Protein AF-A0A0V0Q7T6-F1 (afdb_monomer_lite)

Radius of gyration: 32.18 Å; chains: 1; bounding box: 86×48×104 Å

Secondary structure (DSSP, 8-state):
-HHHHHS--SS-GGGTTGGG-PPP-TTSEEEEEEEEE--SS--HHHHHHHHHHHHHHHHHSTTTEEEEEEEEEEPPHHHHTTS--TTS----HHHHHHHHHHHHTT-SSEEE-GGGTS-SS---HHHHHHHHHHHHHHHHHHHHHHH--S-TTHHHHTTT--EEEEEEEEGGGGGG--SS-SS-EEEEE-SPPP--TTS--HHHHHHHHHHTS-HHHHHHHHHHEEEEE-TT--S---HHHHHHHHHTT-HHHHTTTS-HHHHHHHHHHHHHHHHHHHHHHHHHHHHHTTT--HHHHHHHHHHHHTTT--SEE--HHHHB-THHHHS-GGGEEEE-SS-EEEEEEBS-TTTTGGGT-TT-EEEEEEEE-TT-S-SHHHHHHHHHHHHHHHHHTT--TTBPPEEEEEEEEETTTTEEEEEEEEE--S-SSHHHHHHHHHHHHHHHHHHT-S----SSSSTTSTTS-S--HHHHHHHHHHHHHHHHHHHTTEE---SS--SSB---SS-EEGGGTTS-----S---HHHHH-TT---HHHHHHHHHHHHHHHHH------HHHHHHHHHTT------SS-TTTHHHHHHHT-SSGGGSPPHHHHHHHHHHHHH--

Organism: Pseudocohnilembus persalinus (NCBI:txid266149)

Foldseek 3Di:
DVVVLPPPPDDDCVVQCVLLPDDFDLQEQEEEEEEEDQCLPPWVVSVVLVVQVVVCCVVPVVNHYDYSAYEYEHAECVVVVVPDDPPADDDDLVRNVVSVCQQCVPPRGYGYDCPRHQDPDRCDPVNVQVSVQSVVLVSVLVVVVVVDPDDPPVVVCSVVRNYYYEYGEELVCLVVDDQQPQAAYEYEDQADPDPDPPDDPSVVVLVVVLVPDDPVSSVSSVVRYHYTYDPPRPDDDDSVVLSVCLVVVVLVVCVVIGPPVSSVSSVVVVVVVCVVVCVVVVLVVVVVVVVDDPQRNLVVLQCVLCVVVLADADDDVQFWDCCQVVPDPVQFPDDDPFWTKGFTFTDDQVVCVVVVCHRATWIKIKGWDAPDPDPQSSVLVSQQSNVLSLCQVVPAPQAWHWRHWYKDQDPVVRIIMIMTITHDDPDQALLSVLVVVVVVVVVVVVVPPDDDDPPVVVVVCQQAFPDDLVVLVLLLSLLVSLVSCVVVQKDQQDAGDHSHRDGSSQMDHVVPQPDDHDQHLQFALVCLVDVSDDGQLRVLSSSLVVLVCNQPVDDDDDSVRSNVCNNVPHDDDDDTSRPLCVVLSVQSNPNDSVSRDHSVVSSVSSVVVSVPD

pLDDT: mean 75.27, std 15.42, range [27.09, 97.06]

Sequence (613 aa):
MKEYIQNDFSTNNENKFQKLKKELQLNKNNIVLILYGSFYPPHLNHVQTLDVAKKYIEKFRFQDFNVLGGIFIPTNQAVLKKKFLQDEIILDNIQRKKCIDLILENNKWISPFYDLIDSKNNIGIGQGSQLLEAQLKQFYQKQLQNEQQNSQQELQDLKNYNIDIISVMGTDKIQFIKKATKKPVVIVQNRKNQDSESQIKPEKFIQDFINQKDQQNQEILKKNIIFVKDESVQNEMSSTKVRNLIQDQNYQELNQYLPQNLVQYLQDTLKHQKEQNTIMQNQTNILIQKQLTQQQQIDLMIDKINNEKQFIIFDLEKDFNIEQIQNQQNNKIGAGVSAQVYALNLQNQDKFKSLNLYDQKVAVKIFNLGKSKQKRPIEYFIRELQILKILKNENHPNIIQVFGCGTYFDNNSNDLYTFIVFELAQYTNSLQFVRQMENQIWKKSQNNQNQQKNQELQNINDQKGCVPNYFFQQLALLADALSLFKQNKIVHRDNSFSLKLIDFGLSAFEENVNILRGCTKHYSPESIKQKDIYDEKSDVYMFGNVIYELVHQEEDLSVEQARKQILIGNRPQWYSDCVALKPLCQRCWDPNPQNRPTFAEIKYILTQLCQQD

InterPro domains:
  IPR000719 Protein kinase domain [PS50011] (327-607)
  IPR000719 Protein kinase domain [SM00220] (327-605)
  IPR001245 Serine-threonine/tyrosine-protein kinase, catalytic domain [PF07714] (329-603)
  IPR011009 Protein kinase-like domain superfamily [SSF56112] (330-609)
  IPR014729 Rossmann-like alpha/beta/alpha sandwich fold [G3DSA:3.40.50.620] (26-269)
  IPR017441 Protein kinase, ATP binding site [PS00107] (333-365)
  IPR050167 Serine/threonine-protein kinase [PTHR23257] (211-606)

Structure (mmCIF, N/CA/C/O backbone):
data_AF-A0A0V0Q7T6-F1
#
_entry.id   AF-A0A0V0Q7T6-F1
#
loop_
_atom_site.group_PDB
_atom_site.id
_atom_site.type_symbol
_atom_site.label_atom_id
_atom_site.label_alt_id
_atom_site.label_comp_id
_atom_site.label_asym_id
_atom_site.label_entity_id
_atom_site.label_seq_id
_atom_site.pdbx_PDB_ins_code
_atom_site.Cartn_x
_atom_site.Cartn_y
_atom_site.Cartn_z
_atom_site.occupancy
_atom_site.B_iso_or_equiv
_atom_site.auth_seq_id
_atom_site.auth_comp_id
_atom_site.auth_asym_id
_atom_site.auth_atom_id
_atom_site.pdbx_PDB_model_num
ATOM 1 N N . MET A 1 1 ? -12.994 19.691 6.146 1.00 31.34 1 MET A N 1
ATOM 2 C CA . MET A 1 1 ? -14.196 19.137 6.820 1.00 31.34 1 MET A CA 1
ATOM 3 C C . MET A 1 1 ? -15.446 19.338 5.964 1.00 31.34 1 MET A C 1
ATOM 5 O O . MET A 1 1 ? -16.048 18.338 5.612 1.00 31.34 1 MET A O 1
ATOM 9 N N . LYS A 1 2 ? -15.775 20.568 5.525 1.00 27.09 2 LYS A N 1
ATOM 10 C CA . LYS A 1 2 ? -16.852 20.812 4.537 1.00 27.09 2 LYS A CA 1
ATOM 11 C C . LYS A 1 2 ? -16.649 20.063 3.203 1.00 27.09 2 LYS A C 1
ATOM 13 O O . LYS A 1 2 ? -17.572 19.406 2.750 1.00 27.09 2 LYS A O 1
ATOM 18 N N . GLU A 1 3 ? -15.424 20.028 2.672 1.00 30.20 3 GLU A N 1
ATOM 19 C CA . GLU A 1 3 ? -15.088 19.246 1.460 1.00 30.20 3 GLU A CA 1
ATOM 20 C C . GLU A 1 3 ? -15.141 17.718 1.652 1.00 30.20 3 GLU A C 1
ATOM 22 O O . GLU A 1 3 ? -15.346 16.984 0.692 1.00 30.20 3 GLU A O 1
ATOM 27 N N . TYR A 1 4 ? -14.984 17.225 2.887 1.00 33.53 4 TYR A N 1
ATOM 28 C CA . TYR A 1 4 ? -15.085 15.789 3.201 1.00 33.53 4 TYR A CA 1
ATOM 29 C C . TYR A 1 4 ? -16.552 15.342 3.290 1.00 33.53 4 TYR A C 1
ATOM 31 O O . TYR A 1 4 ? -16.876 14.201 3.001 1.00 33.53 4 TYR A O 1
ATOM 39 N N . ILE A 1 5 ? -17.444 16.263 3.670 1.00 38.41 5 ILE A N 1
ATOM 40 C CA . ILE A 1 5 ? -18.893 16.039 3.753 1.00 38.41 5 ILE A CA 1
ATOM 41 C C . ILE A 1 5 ? -19.542 16.079 2.356 1.00 38.41 5 ILE A C 1
ATOM 43 O O . ILE A 1 5 ? -20.584 15.464 2.156 1.00 38.41 5 ILE A O 1
ATOM 47 N N . GLN A 1 6 ? -18.936 16.772 1.384 1.00 35.16 6 GLN A N 1
ATOM 48 C CA . GLN A 1 6 ? -19.509 16.939 0.041 1.00 35.16 6 GLN A CA 1
ATOM 49 C C . GLN A 1 6 ? -19.086 15.871 -0.983 1.00 35.16 6 GLN A C 1
ATOM 51 O O . GLN A 1 6 ? -19.840 15.631 -1.919 1.00 35.16 6 GLN A O 1
ATOM 56 N N . ASN A 1 7 ? -17.938 15.204 -0.815 1.00 32.62 7 ASN A N 1
ATOM 57 C CA . ASN A 1 7 ? -17.341 14.395 -1.892 1.00 32.62 7 ASN A CA 1
ATOM 58 C C . ASN A 1 7 ? -17.581 12.871 -1.830 1.00 32.62 7 ASN A C 1
ATOM 60 O O . ASN A 1 7 ? -17.151 12.183 -2.750 1.00 32.62 7 ASN A O 1
ATOM 64 N N . ASP A 1 8 ? -18.272 12.338 -0.815 1.00 34.06 8 ASP A N 1
ATOM 65 C CA . ASP A 1 8 ? -18.382 10.876 -0.592 1.00 34.06 8 ASP A CA 1
ATOM 66 C C . ASP A 1 8 ? -19.797 10.288 -0.778 1.00 34.06 8 ASP A C 1
ATOM 68 O O . ASP A 1 8 ? -20.103 9.189 -0.318 1.00 34.06 8 ASP A O 1
ATOM 72 N N . PHE A 1 9 ? -20.690 10.993 -1.478 1.00 40.03 9 PHE A N 1
ATOM 73 C CA . PHE A 1 9 ? -22.036 10.494 -1.800 1.00 40.03 9 PHE A CA 1
ATOM 74 C C . PHE A 1 9 ? -22.150 9.977 -3.238 1.00 40.03 9 PHE A C 1
ATO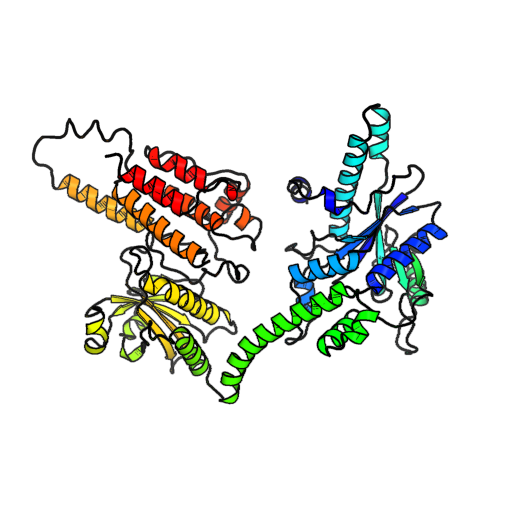M 76 O O . PHE A 1 9 ? -23.041 10.381 -3.980 1.00 40.03 9 PHE A O 1
ATOM 83 N N . SER A 1 10 ? -21.286 9.032 -3.616 1.00 34.16 10 SER A N 1
ATOM 84 C CA . SER A 1 10 ? -21.563 8.152 -4.757 1.00 34.16 10 SER A CA 1
ATOM 85 C C . SER A 1 10 ? -21.718 6.697 -4.284 1.00 34.16 10 SER A C 1
ATOM 87 O O . SER A 1 10 ? -20.804 6.052 -3.781 1.00 34.16 10 SER A O 1
ATOM 89 N N . THR A 1 11 ? -22.966 6.230 -4.376 1.00 31.77 11 THR A N 1
ATOM 90 C CA . THR A 1 11 ? -23.418 4.834 -4.541 1.00 31.77 11 THR A CA 1
ATOM 91 C C . THR A 1 11 ? -23.271 3.772 -3.432 1.00 31.77 11 THR A C 1
ATOM 93 O O . THR A 1 11 ? -23.806 2.694 -3.643 1.00 31.77 11 THR A O 1
ATOM 96 N N . ASN A 1 12 ? -22.697 4.018 -2.240 1.00 40.91 12 ASN A N 1
ATOM 97 C CA . ASN A 1 12 ? -22.610 2.959 -1.191 1.00 40.91 12 ASN A CA 1
ATOM 98 C C . ASN A 1 12 ? -23.113 3.306 0.236 1.00 40.91 12 ASN A C 1
ATOM 100 O O . ASN A 1 12 ? -23.097 2.447 1.119 1.00 40.91 12 ASN A O 1
ATOM 104 N N . ASN A 1 13 ? -23.592 4.529 0.499 1.00 49.09 13 ASN A N 1
ATOM 105 C CA . ASN A 1 13 ? -23.909 4.973 1.872 1.00 49.09 13 ASN A CA 1
ATOM 106 C C . ASN A 1 13 ? -25.268 4.516 2.430 1.00 49.09 13 ASN A C 1
ATOM 108 O O . ASN A 1 13 ? -25.453 4.569 3.646 1.00 49.09 13 ASN A O 1
ATOM 112 N N . GLU A 1 14 ? -26.208 4.040 1.608 1.00 50.66 14 GLU A N 1
ATOM 113 C CA . GLU A 1 14 ? -27.511 3.579 2.117 1.00 50.66 14 GLU A CA 1
ATOM 114 C C . GLU A 1 14 ? -27.381 2.380 3.059 1.00 50.66 14 GLU A C 1
ATOM 116 O O . GLU A 1 14 ? -28.154 2.289 4.007 1.00 50.66 14 GLU A O 1
ATOM 121 N N . ASN A 1 15 ? -26.368 1.522 2.874 1.00 58.78 15 ASN A N 1
ATOM 122 C CA . ASN A 1 15 ? -26.090 0.369 3.739 1.00 58.78 15 ASN A CA 1
ATOM 123 C C . ASN A 1 15 ? -25.542 0.760 5.128 1.00 58.78 15 ASN A C 1
ATOM 125 O O . ASN A 1 15 ? -25.756 0.045 6.107 1.00 58.78 15 ASN A O 1
ATOM 129 N N . LYS A 1 16 ? -24.874 1.914 5.245 1.00 69.88 16 LYS A N 1
ATOM 130 C CA . LYS A 1 16 ? -24.081 2.306 6.425 1.00 69.88 16 LYS A CA 1
ATOM 131 C C . LYS A 1 16 ? -24.912 2.563 7.684 1.00 69.88 16 LYS A C 1
ATOM 133 O O . LYS A 1 16 ? -24.446 2.311 8.793 1.00 69.88 16 LYS A O 1
ATOM 138 N N . PHE A 1 17 ? -26.140 3.050 7.515 1.00 81.12 17 PHE A N 1
ATOM 139 C CA . PHE A 1 17 ? -27.049 3.378 8.615 1.00 81.12 17 PHE A CA 1
ATOM 140 C C . PHE A 1 17 ? -28.344 2.552 8.593 1.00 81.12 17 PHE A C 1
ATOM 142 O O . PHE A 1 17 ? -29.302 2.891 9.280 1.00 81.12 17 PHE A O 1
ATOM 149 N N . GLN A 1 18 ? -28.402 1.430 7.862 1.00 70.44 18 GLN A N 1
ATOM 150 C CA . GLN A 1 18 ? -29.645 0.643 7.751 1.00 70.44 18 GLN A CA 1
ATOM 151 C C . GLN A 1 18 ? -30.165 0.095 9.076 1.00 70.44 18 GLN A C 1
ATOM 153 O O . GLN A 1 18 ? -31.366 -0.129 9.205 1.00 70.44 18 GLN A O 1
ATOM 158 N N . LYS A 1 19 ? -29.288 -0.121 10.060 1.00 82.31 19 LYS A N 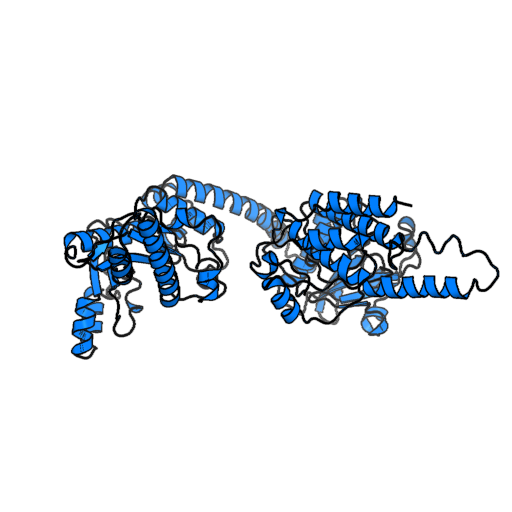1
ATOM 159 C CA . LYS A 1 19 ? -29.690 -0.589 11.394 1.00 82.31 19 LYS A CA 1
ATOM 160 C C . LYS A 1 19 ? -30.205 0.543 12.297 1.00 82.31 19 LYS A C 1
ATOM 162 O O . LYS A 1 19 ? -30.626 0.276 13.415 1.00 82.31 19 LYS A O 1
ATOM 167 N N . LEU A 1 20 ? -30.181 1.792 11.820 1.00 81.25 20 LEU A N 1
ATOM 168 C CA . LEU A 1 20 ? -30.659 2.998 12.509 1.00 81.25 20 LEU A CA 1
ATOM 169 C C . LEU A 1 20 ? -32.041 3.442 11.988 1.00 81.25 20 LEU A C 1
ATOM 171 O O . LEU A 1 20 ? -32.343 4.618 12.012 1.00 81.25 20 LEU A O 1
ATOM 175 N N . LYS A 1 21 ? -32.904 2.547 11.499 1.00 68.12 21 LYS A N 1
ATOM 176 C CA . LYS A 1 21 ? -34.209 2.908 10.894 1.00 68.12 21 LYS A CA 1
ATOM 177 C C . LYS A 1 21 ? -35.337 3.173 11.908 1.00 68.12 21 LYS A C 1
ATOM 179 O O . LYS A 1 21 ? -36.487 2.831 11.656 1.00 68.12 21 LYS A O 1
ATOM 184 N N . LYS A 1 22 ? -35.026 3.700 13.091 1.00 78.50 22 LYS A N 1
ATOM 185 C CA . LYS A 1 22 ? -36.052 3.982 14.106 1.00 78.50 22 LYS A CA 1
ATOM 186 C C . LYS A 1 22 ? -36.658 5.364 13.868 1.00 78.50 22 LYS A C 1
ATOM 188 O O . LYS A 1 22 ? -35.917 6.312 13.628 1.00 78.50 22 LYS A O 1
ATOM 193 N N . GLU A 1 23 ? -37.978 5.480 13.996 1.00 80.88 23 GLU A N 1
ATOM 194 C CA . GLU A 1 23 ? -38.684 6.758 13.864 1.00 80.88 23 GLU A CA 1
ATOM 195 C C . GLU A 1 23 ? -38.177 7.807 14.866 1.00 80.88 23 GLU A C 1
ATOM 197 O O . GLU A 1 23 ? -37.931 7.518 16.049 1.00 80.88 23 GLU A O 1
ATOM 202 N N . LEU A 1 24 ? -38.032 9.044 14.381 1.00 84.19 24 LEU A N 1
ATOM 203 C CA . LEU A 1 24 ? -37.694 10.197 15.207 1.00 84.19 24 LEU A CA 1
ATOM 204 C C . LEU A 1 24 ? -38.901 10.604 16.060 1.00 84.19 24 LEU A C 1
ATOM 206 O O . LEU A 1 24 ? -40.035 10.629 15.594 1.00 84.19 24 LEU A O 1
ATOM 210 N N . GLN A 1 25 ? -38.651 10.987 17.311 1.00 83.38 25 GLN A N 1
ATOM 211 C CA . GLN A 1 25 ? -39.685 11.459 18.231 1.00 83.38 25 GLN A CA 1
ATOM 212 C C . GLN A 1 25 ? -39.486 12.950 18.505 1.00 83.38 25 GLN A C 1
ATOM 214 O O . GLN A 1 25 ? -38.431 13.341 18.999 1.00 83.38 25 GLN A O 1
ATOM 219 N N . LEU A 1 26 ? -40.496 13.772 18.198 1.00 76.75 26 LEU A N 1
ATOM 220 C CA . LEU A 1 26 ? -40.451 15.237 18.363 1.00 76.75 26 LEU A CA 1
ATOM 221 C C . LEU A 1 26 ? -40.252 15.663 19.825 1.00 76.75 26 LEU A C 1
ATOM 223 O O . LEU A 1 26 ? -39.509 16.595 20.110 1.00 76.75 26 LEU A O 1
ATOM 227 N N . ASN A 1 27 ? -40.867 14.936 20.760 1.00 81.62 27 ASN A N 1
ATOM 228 C CA . ASN A 1 27 ? -40.870 15.288 22.184 1.00 81.62 27 ASN A CA 1
ATOM 229 C C . ASN A 1 27 ? -39.686 14.699 22.967 1.00 81.62 27 ASN A C 1
ATOM 231 O O . ASN A 1 27 ? -39.686 14.745 24.196 1.00 81.62 27 ASN A O 1
ATOM 235 N N . LYS A 1 28 ? -38.703 14.094 22.286 1.00 84.50 28 LYS A N 1
ATOM 236 C CA . LYS A 1 28 ? -37.543 13.458 22.923 1.00 84.50 28 LYS A CA 1
ATOM 237 C C . LYS A 1 28 ? -36.250 13.835 22.224 1.00 84.50 28 LYS A C 1
ATOM 239 O O . LYS A 1 28 ? -36.225 14.111 21.028 1.00 84.50 28 LYS A O 1
ATOM 244 N N . ASN A 1 29 ? -35.144 13.742 22.954 1.00 86.69 29 ASN A N 1
ATOM 245 C CA . ASN A 1 29 ? -33.822 13.836 22.350 1.00 86.69 29 ASN A CA 1
ATOM 246 C C . ASN A 1 29 ? -33.522 12.537 21.598 1.00 86.69 29 ASN A C 1
ATOM 248 O O . ASN A 1 29 ? -33.407 11.467 22.203 1.00 86.69 29 ASN A O 1
ATOM 252 N N . ASN A 1 30 ? -33.401 12.625 20.277 1.00 89.12 30 ASN A N 1
ATOM 253 C CA . ASN A 1 30 ? -33.096 11.477 19.437 1.00 89.12 30 ASN A CA 1
ATOM 254 C C . ASN A 1 30 ? -31.588 11.236 19.497 1.00 89.12 30 ASN A C 1
ATOM 256 O O . ASN A 1 30 ? -30.804 12.113 19.146 1.00 89.12 30 ASN A O 1
ATOM 260 N N . ILE A 1 31 ? -31.166 10.077 19.996 1.00 91.25 31 ILE A N 1
ATOM 261 C CA . ILE A 1 31 ? -29.757 9.827 20.312 1.00 91.25 31 ILE A CA 1
ATOM 262 C C . ILE A 1 31 ? -29.204 8.599 19.603 1.00 91.25 31 ILE A C 1
ATOM 264 O O . ILE A 1 31 ? -29.874 7.574 19.462 1.00 91.25 31 ILE A O 1
ATOM 268 N N . VAL A 1 32 ? -27.933 8.688 19.224 1.00 92.62 32 VAL A N 1
ATOM 269 C CA . VAL A 1 32 ? -27.126 7.553 18.772 1.00 92.62 32 VAL A CA 1
ATOM 270 C C . VAL A 1 32 ? -26.029 7.288 19.793 1.00 92.62 32 VAL A C 1
ATOM 272 O O . VAL A 1 32 ? -25.278 8.190 20.177 1.00 92.62 32 VAL A O 1
ATOM 275 N N . LEU A 1 33 ? -25.938 6.037 20.240 1.00 93.75 33 LEU A N 1
ATOM 276 C CA . LEU A 1 33 ? -24.909 5.599 21.175 1.00 93.75 33 LEU A CA 1
ATOM 277 C C . LEU A 1 33 ? -23.648 5.227 20.402 1.00 93.75 33 LEU A C 1
ATOM 279 O O . LEU A 1 33 ? -23.703 4.405 19.491 1.00 93.75 33 LEU A O 1
ATOM 283 N N . ILE A 1 34 ? -22.502 5.796 20.766 1.00 92.19 34 ILE A N 1
ATOM 284 C CA . ILE A 1 34 ? -21.229 5.475 20.110 1.00 92.19 34 ILE A CA 1
ATOM 285 C C . ILE A 1 34 ? -20.282 4.774 21.074 1.00 92.19 34 ILE A C 1
ATOM 287 O O . ILE A 1 34 ? -20.128 5.191 22.221 1.00 92.19 34 ILE A O 1
ATOM 291 N N . LEU A 1 35 ? -19.595 3.743 20.591 1.00 90.81 35 LEU A N 1
ATOM 292 C CA . LEU A 1 35 ? -18.486 3.113 21.299 1.00 90.81 35 LEU A CA 1
ATOM 293 C C . LEU A 1 35 ? -17.206 3.306 20.487 1.00 90.81 35 LEU A C 1
ATOM 295 O O . LEU A 1 35 ? -17.081 2.815 19.365 1.00 90.81 35 LEU A O 1
ATOM 299 N N . TYR A 1 36 ? -16.247 4.026 21.069 1.00 86.44 36 TYR A N 1
ATOM 300 C CA . TYR A 1 36 ? -14.946 4.275 20.452 1.00 86.44 36 TYR A CA 1
ATOM 301 C C . TYR A 1 36 ? -13.882 3.329 21.010 1.00 86.44 36 TYR A C 1
ATOM 303 O O . TYR A 1 36 ? -13.647 3.260 22.227 1.00 86.44 36 TYR A O 1
ATOM 311 N N . GLY A 1 37 ? -13.179 2.626 20.127 1.00 80.81 37 GLY A N 1
ATOM 312 C CA . GLY A 1 37 ? -12.227 1.602 20.536 1.00 80.81 37 GLY A CA 1
ATOM 313 C C . GLY A 1 37 ? -11.249 1.209 19.443 1.00 80.81 37 GLY A C 1
ATOM 314 O O . GLY A 1 37 ? -11.454 1.469 18.263 1.00 80.81 37 GLY A O 1
ATOM 315 N N . SER A 1 38 ? -10.158 0.563 19.849 1.00 77.81 38 SER A N 1
ATOM 316 C CA . SER A 1 38 ? -9.269 -0.098 18.897 1.00 77.81 38 SER A CA 1
ATOM 317 C C . SER A 1 38 ? -9.932 -1.306 18.246 1.00 77.81 38 SER A C 1
ATOM 319 O O . SER A 1 38 ? -9.618 -1.602 17.095 1.00 77.81 38 SER A O 1
ATOM 321 N N . PHE A 1 39 ? -10.826 -1.984 18.979 1.00 85.12 39 PHE A N 1
ATOM 322 C CA . PHE A 1 39 ? -11.476 -3.231 18.571 1.00 85.12 39 PHE A CA 1
ATOM 323 C C . PHE A 1 39 ? -10.453 -4.215 18.000 1.00 85.12 39 PHE A C 1
ATOM 325 O O . PHE A 1 39 ? -10.558 -4.660 16.862 1.00 85.12 39 PHE A O 1
ATOM 332 N N . TYR A 1 40 ? -9.401 -4.473 18.776 1.00 80.94 40 TYR A N 1
ATOM 333 C CA . TYR A 1 40 ? -8.271 -5.282 18.341 1.00 80.94 40 TYR A CA 1
ATOM 334 C C . TYR A 1 40 ? -8.009 -6.439 19.321 1.00 80.94 40 TYR A C 1
ATOM 336 O O . TYR A 1 40 ? -7.298 -6.244 20.312 1.00 80.94 40 TYR A O 1
ATOM 344 N N . PRO A 1 41 ? -8.588 -7.623 19.059 1.00 81.19 41 PRO A N 1
ATOM 345 C CA . PRO A 1 41 ? -9.760 -7.840 18.194 1.00 81.19 41 PRO A CA 1
ATOM 346 C C . PRO A 1 41 ? -11.059 -7.322 18.859 1.00 81.19 41 PRO A C 1
ATOM 348 O O . PRO A 1 41 ? -11.070 -7.036 20.066 1.00 81.19 41 PRO A O 1
ATOM 351 N N . PRO A 1 42 ? -12.165 -7.147 18.108 1.00 89.56 42 PRO A N 1
ATOM 352 C CA . PRO A 1 42 ? -13.471 -6.944 18.728 1.00 89.56 42 PRO A CA 1
ATOM 353 C C . PRO A 1 42 ? -13.871 -8.190 19.536 1.00 89.56 42 PRO A C 1
ATOM 355 O O . PRO A 1 42 ? -13.377 -9.280 19.282 1.00 89.56 42 PRO A O 1
ATOM 358 N N . HIS A 1 43 ? -14.765 -8.026 20.512 1.00 89.75 43 HIS A N 1
ATOM 359 C CA . HIS A 1 43 ? -15.268 -9.117 21.359 1.00 89.75 43 HIS A CA 1
ATOM 360 C C . HIS A 1 43 ? -16.658 -8.788 21.906 1.00 89.75 43 HIS A C 1
ATOM 362 O O . HIS A 1 43 ? -17.030 -7.610 21.939 1.00 89.75 43 HIS A O 1
ATOM 368 N N . LEU A 1 44 ? -17.416 -9.801 22.342 1.00 89.38 44 LEU A N 1
ATOM 369 C CA . LEU A 1 44 ? -18.837 -9.664 22.697 1.00 89.38 44 LEU A CA 1
ATOM 370 C C . LEU A 1 44 ? -19.083 -8.622 23.793 1.00 89.38 44 LEU A C 1
ATOM 372 O O . LEU A 1 44 ? -20.062 -7.885 23.719 1.00 89.38 44 LEU A O 1
ATOM 376 N N . ASN A 1 45 ? -18.147 -8.447 24.732 1.00 87.62 45 ASN A N 1
ATOM 377 C CA . ASN A 1 45 ? -18.280 -7.414 25.763 1.00 87.62 45 ASN A CA 1
ATOM 378 C C . ASN A 1 45 ? -18.372 -5.973 25.186 1.00 87.62 45 ASN A C 1
ATOM 380 O O . ASN A 1 45 ? -18.997 -5.101 25.785 1.00 87.62 45 ASN A O 1
ATOM 384 N N . HIS A 1 46 ? -17.821 -5.695 23.994 1.00 90.38 46 HIS A N 1
ATOM 385 C CA . HIS A 1 46 ? -18.024 -4.400 23.324 1.00 90.38 46 HIS A CA 1
ATOM 386 C C . HIS A 1 46 ? -19.480 -4.202 22.880 1.00 90.38 46 HIS A C 1
ATOM 388 O O . HIS A 1 46 ? -20.024 -3.108 23.013 1.00 90.38 46 HIS A O 1
ATOM 394 N N . VAL A 1 47 ? -20.113 -5.258 22.365 1.00 91.62 47 VAL A N 1
ATOM 395 C CA . VAL A 1 47 ? -21.527 -5.249 21.962 1.00 91.62 47 VAL A CA 1
ATOM 396 C C . VAL A 1 47 ? -22.404 -5.099 23.206 1.00 91.62 47 VAL A C 1
ATOM 398 O O . VAL A 1 47 ? -23.222 -4.185 23.280 1.00 91.62 47 VAL A O 1
ATOM 401 N N . GLN A 1 48 ? -22.118 -5.901 24.234 1.00 89.62 48 GLN A N 1
ATOM 402 C CA . GLN A 1 48 ? -22.796 -5.869 25.528 1.00 89.62 48 GLN A CA 1
ATOM 403 C C . GLN A 1 48 ? -22.725 -4.493 26.200 1.00 89.62 48 GLN A C 1
ATOM 405 O O . GLN A 1 48 ? -23.718 -4.027 26.748 1.00 89.62 48 GLN A O 1
ATOM 410 N N . THR A 1 49 ? -21.590 -3.794 26.094 1.00 90.50 49 THR A N 1
ATOM 411 C CA . THR A 1 49 ? -21.436 -2.420 26.604 1.00 90.50 49 THR A CA 1
ATOM 412 C C . THR A 1 49 ? -22.507 -1.486 26.030 1.00 90.50 49 THR A C 1
ATOM 414 O O . THR A 1 49 ? -23.125 -0.719 26.769 1.00 90.50 49 THR A O 1
ATOM 417 N N . LEU A 1 50 ? -22.754 -1.549 24.717 1.00 93.38 50 LEU A N 1
ATOM 418 C CA . LEU A 1 50 ? -23.808 -0.756 24.083 1.00 93.38 50 LEU A CA 1
ATOM 419 C C . LEU A 1 50 ? -25.207 -1.266 24.449 1.00 93.38 50 LEU A C 1
ATOM 421 O O . LEU A 1 50 ? -26.090 -0.445 24.697 1.00 93.38 50 LEU A O 1
ATOM 425 N N . ASP A 1 51 ? -25.415 -2.583 24.533 1.00 92.69 51 ASP A N 1
ATOM 426 C CA . ASP A 1 51 ? -26.712 -3.167 24.907 1.00 92.69 51 ASP A CA 1
ATOM 427 C C . ASP A 1 51 ? -27.142 -2.765 26.323 1.00 92.69 51 ASP A C 1
ATOM 429 O O . ASP A 1 51 ? -28.300 -2.409 26.543 1.00 92.69 51 ASP A O 1
ATOM 433 N N . VAL A 1 52 ? -26.217 -2.776 27.283 1.00 92.50 52 VAL A N 1
ATOM 434 C CA . VAL A 1 52 ? -26.463 -2.365 28.672 1.00 92.50 52 VAL A CA 1
ATOM 435 C C . VAL A 1 52 ? -26.792 -0.878 28.744 1.00 92.50 52 VAL A C 1
ATOM 437 O O . VAL A 1 52 ? -27.778 -0.498 29.377 1.00 92.50 52 VAL A O 1
ATOM 440 N N . ALA A 1 53 ? -26.018 -0.037 28.050 1.00 93.88 53 ALA A N 1
ATOM 441 C CA . ALA A 1 53 ? -26.286 1.396 27.970 1.00 93.88 53 ALA A CA 1
ATOM 442 C C . ALA A 1 53 ? -27.676 1.679 27.375 1.00 93.88 53 ALA A C 1
ATOM 444 O O . ALA A 1 53 ? -28.445 2.457 27.942 1.00 93.88 53 ALA A O 1
ATOM 445 N N . LYS A 1 54 ? -28.025 1.004 26.273 1.00 94.56 54 LYS A N 1
ATOM 446 C CA . LYS A 1 54 ? -29.341 1.110 25.637 1.00 94.56 54 LYS A CA 1
ATOM 447 C C . LYS A 1 54 ? -30.459 0.696 26.591 1.00 94.56 54 LYS A C 1
ATOM 449 O O . LYS A 1 54 ? -31.361 1.494 26.822 1.00 94.56 54 LYS A O 1
ATOM 454 N N . LYS A 1 55 ? -30.379 -0.503 27.180 1.00 93.19 55 LYS A N 1
ATOM 455 C CA . LYS A 1 55 ? -31.391 -1.020 28.119 1.00 93.19 55 LYS A CA 1
ATOM 456 C C . LYS A 1 55 ? -31.601 -0.080 29.300 1.00 93.19 55 LYS A C 1
ATOM 458 O O . LYS A 1 55 ? -32.737 0.146 29.705 1.00 93.19 55 LYS A O 1
ATOM 463 N N . TYR A 1 56 ? -30.524 0.485 29.844 1.00 93.69 56 TYR A N 1
ATOM 464 C CA . TYR A 1 56 ? -30.619 1.441 30.942 1.00 93.69 56 TYR A CA 1
ATOM 465 C C . TYR A 1 56 ? -31.361 2.714 30.522 1.00 93.69 56 TYR A C 1
ATOM 467 O O . TYR A 1 56 ? -32.286 3.139 31.212 1.00 93.69 56 TYR A O 1
ATOM 475 N N . ILE A 1 57 ? -30.998 3.306 29.380 1.00 91.62 57 ILE A N 1
ATOM 476 C CA . ILE A 1 57 ? -31.656 4.515 28.870 1.00 91.62 57 ILE A CA 1
ATOM 477 C C . ILE A 1 57 ? -33.133 4.241 28.566 1.00 91.62 57 ILE A C 1
ATOM 479 O O . ILE A 1 57 ? -33.992 5.010 28.984 1.00 91.62 57 ILE A O 1
ATOM 483 N N . GLU A 1 58 ? -33.442 3.129 27.901 1.00 91.00 58 GLU A N 1
ATOM 484 C CA . GLU A 1 58 ? -34.817 2.741 27.560 1.00 91.00 58 GLU A CA 1
ATOM 485 C C . GLU A 1 58 ? -35.663 2.377 28.788 1.00 91.00 58 GLU A C 1
ATOM 487 O O . GLU A 1 58 ? -36.884 2.470 28.725 1.00 91.00 58 GLU A O 1
ATOM 492 N N . LYS A 1 59 ? -35.046 1.998 29.913 1.00 90.81 59 LYS A N 1
ATOM 493 C CA . LYS A 1 59 ? -35.756 1.698 31.163 1.00 90.81 59 LYS A CA 1
ATOM 494 C C . LYS A 1 59 ? -35.929 2.924 32.059 1.00 90.81 59 LYS A C 1
ATOM 496 O O . LYS A 1 59 ? -37.009 3.138 32.596 1.00 90.81 59 LYS A O 1
ATOM 501 N N . PHE A 1 60 ? -34.876 3.718 32.241 1.00 88.38 60 PHE A N 1
ATOM 502 C CA . PHE A 1 60 ? -34.824 4.761 33.274 1.00 88.38 60 PHE A CA 1
ATOM 503 C C . PHE A 1 60 ? -34.831 6.189 32.727 1.00 88.38 60 PHE A C 1
ATOM 505 O O . PHE A 1 60 ? -35.080 7.123 33.480 1.00 88.38 60 PHE A O 1
ATOM 512 N N . ARG A 1 61 ? -34.557 6.380 31.433 1.00 84.56 61 ARG A N 1
ATOM 513 C CA . ARG A 1 61 ? -34.485 7.698 30.778 1.00 84.56 61 ARG A CA 1
ATOM 514 C C . ARG A 1 61 ? -35.345 7.766 29.507 1.00 84.56 61 ARG A C 1
ATOM 516 O O . ARG A 1 61 ? -35.107 8.601 28.637 1.00 84.56 61 ARG A O 1
ATOM 523 N N . PHE A 1 62 ? -36.358 6.904 29.398 1.00 84.25 62 PHE A N 1
ATOM 524 C CA . PHE A 1 62 ? -37.212 6.775 28.209 1.00 84.25 62 PHE A CA 1
ATOM 525 C C . PHE A 1 62 ? -38.070 8.010 27.919 1.00 84.25 62 PHE A C 1
ATOM 527 O O . PHE A 1 62 ? -38.545 8.170 26.793 1.00 84.25 62 PHE A O 1
ATOM 534 N N . GLN A 1 63 ? -38.309 8.845 28.933 1.00 84.50 63 GLN A N 1
ATOM 535 C CA . GLN A 1 63 ? -39.010 10.121 28.793 1.00 84.50 63 GLN A CA 1
ATOM 536 C C . GLN A 1 63 ? -38.109 11.181 28.146 1.00 84.50 63 GLN A C 1
ATOM 538 O O . GLN A 1 63 ? -38.599 11.993 27.372 1.00 84.50 63 GLN A O 1
ATOM 543 N N . ASP A 1 64 ? -36.797 11.129 28.398 1.00 84.06 64 ASP A N 1
ATOM 544 C CA . ASP A 1 64 ? -35.840 12.117 27.891 1.00 84.06 64 ASP A CA 1
ATOM 545 C C . ASP A 1 64 ? -35.289 11.764 26.506 1.00 84.06 64 ASP A C 1
ATOM 547 O O . ASP A 1 64 ? -35.006 12.651 25.696 1.00 84.06 64 ASP A O 1
ATOM 551 N N . PHE A 1 65 ? -35.081 10.469 26.248 1.00 88.88 65 PHE A N 1
ATOM 552 C CA . PHE A 1 65 ? -34.296 9.998 25.111 1.00 88.88 65 PHE A CA 1
ATOM 553 C C . PHE A 1 65 ? -35.044 8.987 24.243 1.00 88.88 65 PHE A C 1
ATOM 555 O O . PHE A 1 65 ? -35.700 8.065 24.732 1.00 88.88 65 PHE A O 1
ATOM 562 N N . ASN A 1 66 ? -34.854 9.113 22.931 1.00 91.06 66 ASN A N 1
ATOM 563 C CA . ASN A 1 66 ? -35.188 8.100 21.942 1.00 91.06 66 ASN A CA 1
ATOM 564 C C . ASN A 1 66 ? -33.892 7.516 21.359 1.00 91.06 66 ASN A C 1
ATOM 566 O O . ASN A 1 66 ? -33.214 8.170 20.570 1.00 91.06 66 ASN A O 1
ATOM 570 N N . VAL A 1 67 ? -33.532 6.290 21.753 1.00 92.62 67 VAL A N 1
ATOM 571 C CA . VAL A 1 67 ? -32.344 5.606 21.215 1.00 92.62 67 VAL A CA 1
ATOM 572 C C . VAL A 1 67 ? -32.630 5.130 19.795 1.00 92.62 67 VAL A C 1
ATOM 574 O O . VAL A 1 67 ? -33.412 4.197 19.610 1.00 92.62 67 VAL A O 1
ATOM 577 N N . LEU A 1 68 ? -31.982 5.760 18.817 1.00 91.81 68 LEU A N 1
ATOM 578 C CA . LEU A 1 68 ? -32.101 5.445 17.392 1.00 91.81 68 LEU A CA 1
ATOM 579 C C . LEU A 1 68 ? -31.265 4.228 17.003 1.00 91.81 68 LEU A C 1
ATOM 581 O O . LEU A 1 68 ? -31.685 3.396 16.203 1.00 91.81 68 LEU A O 1
ATOM 585 N N . GLY A 1 69 ? -30.072 4.119 17.585 1.00 93.19 69 GLY A N 1
ATOM 586 C CA . GLY A 1 69 ? -29.227 2.953 17.419 1.00 93.19 69 GLY A CA 1
ATOM 587 C C . GLY A 1 69 ? -27.821 3.127 17.992 1.00 93.19 69 GLY A C 1
ATOM 588 O O . GLY A 1 69 ? -27.562 4.046 18.774 1.00 93.19 69 GLY A O 1
ATOM 589 N N . GLY A 1 70 ? -26.926 2.212 17.622 1.00 94.12 70 GLY A N 1
ATOM 590 C CA . GLY A 1 70 ? -25.566 2.119 18.140 1.00 94.12 70 GLY A CA 1
ATOM 591 C C . GLY A 1 70 ? -24.532 2.149 17.022 1.00 94.12 70 GLY A C 1
ATOM 592 O O . GLY A 1 70 ? -24.785 1.658 15.922 1.00 94.12 70 GLY A O 1
ATOM 593 N N . ILE A 1 71 ? -23.355 2.715 17.285 1.00 92.62 71 ILE A N 1
ATOM 594 C CA . ILE A 1 71 ? -22.271 2.766 16.304 1.00 92.62 71 ILE A CA 1
ATOM 595 C C . ILE A 1 71 ? -20.926 2.388 16.926 1.00 92.62 71 ILE A C 1
ATOM 597 O O . ILE A 1 71 ? -20.506 2.944 17.94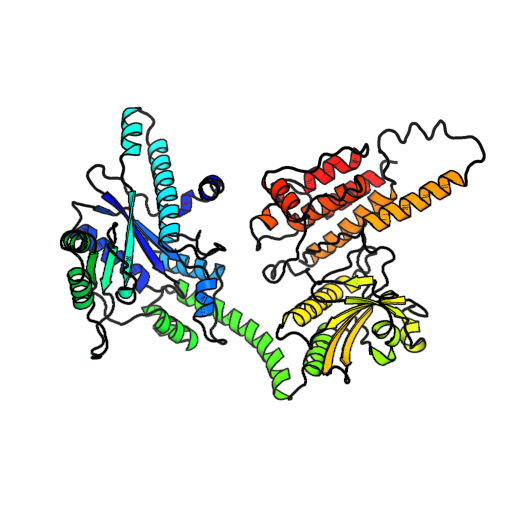4 1.00 92.62 71 ILE A O 1
ATOM 601 N N . PHE A 1 72 ? -20.219 1.467 16.271 1.00 92.12 72 PHE A N 1
ATOM 602 C CA . PHE A 1 72 ? -18.814 1.170 16.549 1.00 92.12 72 PHE A CA 1
ATOM 603 C C . PHE A 1 72 ? -17.911 2.096 15.740 1.00 92.12 72 PHE A C 1
ATOM 605 O O . PHE A 1 72 ? -17.996 2.142 14.515 1.00 92.12 72 PHE A O 1
ATOM 612 N N . ILE A 1 73 ? -17.009 2.797 16.428 1.00 88.31 73 ILE A N 1
ATOM 613 C CA . ILE A 1 73 ? -16.057 3.721 15.806 1.00 88.31 73 ILE A CA 1
ATOM 614 C C . ILE A 1 73 ? -14.625 3.197 16.018 1.00 88.31 73 ILE A C 1
ATOM 616 O O . ILE A 1 73 ? -14.018 3.477 17.061 1.00 88.31 73 ILE A O 1
ATOM 620 N N . PRO A 1 74 ? -14.086 2.391 15.083 1.00 86.62 74 PRO A N 1
ATOM 621 C CA . PRO A 1 74 ? -12.730 1.866 15.175 1.00 86.62 74 PRO A CA 1
ATOM 622 C C . PRO A 1 74 ? -11.659 2.941 14.988 1.00 86.62 74 PRO A C 1
ATOM 624 O O . PRO A 1 74 ? -11.736 3.781 14.096 1.00 86.62 74 PRO A O 1
ATOM 627 N N . THR A 1 75 ? -10.606 2.874 15.806 1.00 79.25 75 THR A N 1
ATOM 628 C CA . THR A 1 75 ? -9.446 3.769 15.682 1.00 79.25 75 THR A CA 1
ATOM 629 C C . THR A 1 75 ? -8.548 3.398 14.500 1.00 79.25 75 THR A C 1
ATOM 631 O O . THR A 1 75 ? -8.419 2.220 14.151 1.00 79.25 75 THR A O 1
ATOM 634 N N . ASN A 1 76 ? -7.803 4.373 13.977 1.00 74.31 76 ASN A N 1
ATOM 635 C CA . ASN A 1 76 ? -6.745 4.148 12.988 1.00 74.31 76 ASN A CA 1
ATOM 636 C C . ASN A 1 76 ? -5.632 3.197 13.510 1.00 74.31 76 ASN A C 1
ATOM 638 O O . ASN A 1 76 ? -5.241 3.247 14.682 1.00 74.31 76 ASN A O 1
ATOM 642 N N . GLN A 1 77 ? -5.095 2.350 12.622 1.00 69.19 77 GLN A N 1
ATOM 643 C CA . GLN A 1 77 ? -3.962 1.443 12.853 1.00 69.19 77 GLN A CA 1
ATOM 644 C C . GLN A 1 77 ? -2.665 2.133 13.335 1.00 69.19 77 GLN A C 1
ATOM 646 O O . GLN A 1 77 ? -1.869 1.533 14.057 1.00 69.19 77 GLN A O 1
ATOM 651 N N . ALA A 1 78 ? -2.432 3.402 13.001 1.00 62.91 78 ALA A N 1
ATOM 652 C CA . ALA A 1 78 ? -1.272 4.169 13.463 1.00 62.91 78 ALA A CA 1
ATOM 653 C C . ALA A 1 78 ? -1.256 4.361 14.994 1.00 62.91 78 ALA A C 1
ATOM 655 O O . ALA A 1 78 ? -0.188 4.404 15.605 1.00 62.91 78 ALA A O 1
ATOM 656 N N . VAL A 1 79 ? -2.434 4.435 15.628 1.00 63.16 79 VAL A N 1
ATOM 657 C CA . VAL A 1 79 ? -2.579 4.474 17.097 1.00 63.16 79 VAL A CA 1
ATOM 658 C C . VAL A 1 79 ? -2.292 3.103 17.708 1.00 63.16 79 VAL A C 1
ATOM 660 O O . VAL A 1 79 ? -1.784 3.012 18.825 1.00 63.16 79 VAL A O 1
ATOM 663 N N . LEU A 1 80 ? -2.598 2.042 16.959 1.00 65.25 80 LEU A N 1
ATOM 664 C CA . LEU A 1 80 ? -2.395 0.658 17.358 1.00 65.25 80 LEU A CA 1
ATOM 665 C C . LEU A 1 80 ? -0.906 0.301 17.394 1.00 65.25 80 LEU A C 1
ATOM 667 O O . LEU A 1 80 ? -0.438 -0.123 18.444 1.00 65.25 80 LEU A O 1
ATOM 671 N N . LYS A 1 81 ? -0.136 0.575 16.330 1.00 62.53 81 LYS A N 1
ATOM 672 C CA . LYS A 1 81 ? 1.296 0.206 16.214 1.00 62.53 81 LYS A CA 1
ATOM 673 C C . LYS A 1 81 ? 2.197 0.688 17.365 1.00 62.53 81 LYS A C 1
ATOM 675 O O . LYS A 1 81 ? 3.247 0.105 17.586 1.00 62.53 81 LYS A O 1
ATOM 680 N N . LYS A 1 82 ? 1.795 1.718 18.119 1.00 58.19 82 LYS A N 1
ATOM 681 C CA . LYS A 1 82 ? 2.537 2.215 19.296 1.00 58.19 82 LYS A CA 1
ATOM 682 C C . LYS A 1 82 ? 2.353 1.369 20.566 1.00 58.19 82 LYS A C 1
ATOM 684 O O . LYS A 1 82 ? 3.044 1.622 21.544 1.00 58.19 82 LYS A O 1
ATOM 689 N N . LYS A 1 83 ? 1.396 0.433 20.583 1.00 58.53 83 LYS A N 1
ATOM 690 C CA . LYS A 1 83 ? 1.012 -0.369 21.760 1.00 58.53 83 LYS A CA 1
ATOM 691 C C . LYS A 1 83 ? 1.445 -1.843 21.700 1.00 58.53 83 LYS A C 1
ATOM 693 O O . LYS A 1 83 ? 1.159 -2.558 22.654 1.00 58.53 83 LYS A O 1
ATOM 698 N N . PHE A 1 84 ? 2.076 -2.295 20.614 1.00 62.00 84 PHE A N 1
ATOM 699 C CA . PHE A 1 84 ? 2.427 -3.707 20.398 1.00 62.00 84 PHE A CA 1
ATOM 700 C C . PHE A 1 84 ? 3.930 -3.959 20.546 1.00 62.00 84 PHE A C 1
ATOM 702 O O . PHE A 1 84 ? 4.739 -3.102 20.187 1.00 62.00 84 PHE A O 1
ATOM 709 N N . LEU A 1 85 ? 4.281 -5.146 21.050 1.00 55.16 85 LEU A N 1
ATOM 710 C CA . LEU A 1 85 ? 5.639 -5.698 21.012 1.00 55.16 85 LEU A CA 1
ATOM 711 C C . LEU A 1 85 ? 5.971 -6.197 19.591 1.00 55.16 85 LEU A C 1
ATOM 713 O O . LEU A 1 85 ? 5.068 -6.413 18.784 1.00 55.16 85 LEU A O 1
ATOM 717 N N . GLN A 1 86 ? 7.262 -6.355 19.272 1.00 49.09 86 GLN A N 1
ATOM 718 C CA . GLN A 1 86 ? 7.747 -6.631 17.906 1.00 49.09 86 GLN A CA 1
ATOM 719 C C . GLN A 1 86 ? 7.247 -7.957 17.296 1.00 49.09 86 GLN A C 1
ATOM 721 O O . GLN A 1 86 ? 7.234 -8.064 16.072 1.00 49.09 86 GLN A O 1
ATOM 726 N N . ASP A 1 87 ? 6.759 -8.895 18.116 1.00 53.66 87 ASP A N 1
ATOM 727 C CA . ASP A 1 87 ? 6.397 -10.257 17.694 1.00 53.66 87 ASP A CA 1
ATOM 728 C C . ASP A 1 87 ? 4.886 -10.568 17.768 1.00 53.66 87 ASP A C 1
ATOM 730 O O . ASP A 1 87 ? 4.466 -11.702 17.534 1.00 53.66 87 ASP A O 1
ATOM 734 N N . GLU A 1 88 ? 4.033 -9.584 18.086 1.00 62.94 88 GLU A N 1
ATOM 735 C CA . GLU A 1 88 ? 2.579 -9.799 18.073 1.00 62.94 88 GLU A CA 1
ATOM 736 C C . GLU A 1 88 ? 2.034 -9.815 16.638 1.00 62.94 88 GLU A C 1
ATOM 738 O O . GLU A 1 88 ? 2.346 -8.943 15.826 1.00 62.94 88 GLU A O 1
ATOM 743 N N . ILE A 1 89 ? 1.155 -10.771 16.327 1.00 62.72 89 ILE A N 1
ATOM 744 C CA . ILE A 1 89 ? 0.461 -10.810 15.036 1.00 62.72 89 ILE A CA 1
ATOM 745 C C . ILE A 1 89 ? -0.460 -9.586 14.918 1.00 62.72 89 ILE A C 1
ATOM 747 O O . ILE A 1 89 ? -1.310 -9.361 15.786 1.00 62.72 89 ILE A O 1
ATOM 751 N N . ILE A 1 90 ? -0.287 -8.799 13.847 1.00 70.31 90 ILE A N 1
ATOM 752 C CA . ILE A 1 90 ? -1.031 -7.558 13.584 1.00 70.31 90 ILE A CA 1
ATOM 753 C C . ILE A 1 90 ? -2.049 -7.774 12.453 1.00 70.31 90 ILE A C 1
ATOM 755 O O . ILE A 1 90 ? -1.656 -7.925 11.300 1.00 70.31 90 ILE A O 1
ATOM 759 N N . LEU A 1 91 ? -3.348 -7.708 12.765 1.00 76.38 91 LEU A N 1
ATOM 760 C CA . LEU A 1 91 ? -4.421 -7.640 11.781 1.00 76.38 91 LEU A CA 1
ATOM 761 C C . LEU A 1 91 ? -4.398 -6.266 11.106 1.00 76.38 91 LEU A C 1
ATOM 763 O O . LEU A 1 91 ? -4.388 -5.225 11.780 1.00 76.38 91 LEU A O 1
ATOM 767 N N . ASP A 1 92 ? -4.402 -6.257 9.779 1.00 78.00 92 ASP A N 1
ATOM 768 C CA . ASP A 1 92 ? -4.500 -5.029 8.994 1.00 78.00 92 ASP A CA 1
ATOM 769 C C . ASP A 1 92 ? -5.910 -4.404 9.063 1.00 78.00 92 ASP A C 1
ATOM 771 O O . ASP A 1 92 ? -6.834 -4.928 9.692 1.00 78.00 92 ASP A O 1
ATOM 775 N N . ASN A 1 93 ? -6.097 -3.236 8.442 1.00 82.00 93 ASN A N 1
ATOM 776 C CA . ASN A 1 93 ? -7.394 -2.557 8.455 1.00 82.00 93 ASN A CA 1
ATOM 777 C C . ASN A 1 93 ? -8.510 -3.353 7.758 1.00 82.00 93 ASN A C 1
ATOM 779 O O . ASN A 1 93 ? -9.654 -3.261 8.200 1.00 82.00 93 ASN A O 1
ATOM 783 N N . ILE A 1 94 ? -8.210 -4.139 6.719 1.00 83.25 94 ILE A N 1
ATOM 784 C CA . ILE A 1 94 ? -9.199 -4.966 6.009 1.00 83.25 94 ILE A CA 1
ATOM 785 C C . ILE A 1 94 ? -9.673 -6.085 6.937 1.00 83.25 94 ILE A C 1
ATOM 787 O O . ILE A 1 94 ? -10.872 -6.258 7.158 1.00 83.25 94 ILE A O 1
ATOM 791 N N . GLN A 1 95 ? -8.730 -6.780 7.564 1.00 85.88 95 GLN A N 1
ATOM 792 C CA . GLN A 1 95 ? -8.995 -7.856 8.507 1.00 85.88 95 GLN A CA 1
ATOM 793 C C . GLN A 1 95 ? -9.746 -7.348 9.742 1.00 85.88 95 GLN A C 1
ATOM 795 O O . GLN A 1 95 ? -10.678 -8.000 10.212 1.00 85.88 95 GLN A O 1
ATOM 800 N N . ARG A 1 96 ? -9.402 -6.157 10.247 1.00 86.88 96 ARG A N 1
ATOM 801 C CA . ARG A 1 96 ? -10.118 -5.512 11.359 1.00 86.88 96 ARG A CA 1
ATOM 802 C C . ARG A 1 96 ? -11.555 -5.144 10.998 1.00 86.88 96 ARG A C 1
ATOM 804 O O . ARG A 1 96 ? -12.442 -5.415 11.805 1.00 86.88 96 ARG A O 1
ATOM 811 N N . LYS A 1 97 ? -11.791 -4.556 9.815 1.00 89.19 97 LYS A N 1
ATOM 812 C CA . LYS A 1 97 ? -13.147 -4.288 9.297 1.00 89.19 97 LYS A CA 1
ATOM 813 C C . LYS A 1 97 ? -13.946 -5.589 9.252 1.00 89.19 97 LYS A C 1
ATOM 815 O O . LYS A 1 97 ? -14.993 -5.677 9.880 1.00 89.19 97 LYS A O 1
ATOM 820 N N . LYS A 1 98 ? -13.375 -6.646 8.666 1.00 90.00 98 LYS A N 1
ATOM 821 C CA . LYS A 1 98 ? -14.028 -7.956 8.590 1.00 90.00 98 LYS A CA 1
ATOM 822 C C . LYS A 1 98 ? -14.360 -8.540 9.967 1.00 90.00 98 LYS A C 1
ATOM 824 O O . LYS A 1 98 ? -15.457 -9.054 10.154 1.00 90.00 98 LYS A O 1
ATOM 829 N N . CYS A 1 99 ? -13.464 -8.416 10.949 1.00 90.88 99 CYS A N 1
ATOM 830 C CA . CYS A 1 99 ? -13.740 -8.864 12.317 1.00 90.88 99 CYS A CA 1
ATOM 831 C C . CYS A 1 99 ? -14.912 -8.103 12.959 1.00 90.88 99 CYS A C 1
ATOM 833 O O . CYS A 1 99 ? -15.713 -8.691 13.685 1.00 90.88 99 CYS A O 1
ATOM 835 N N . ILE A 1 100 ? -15.002 -6.793 12.714 1.00 92.12 100 ILE A N 1
ATOM 836 C CA . ILE A 1 100 ? -16.098 -5.955 13.212 1.00 92.12 100 ILE A CA 1
ATOM 837 C C . ILE A 1 100 ? -17.410 -6.305 12.495 1.00 92.12 100 ILE A C 1
ATOM 839 O O . ILE A 1 100 ? -18.451 -6.376 13.142 1.00 92.12 100 ILE A O 1
ATOM 843 N N . ASP A 1 101 ? -17.379 -6.584 11.195 1.00 91.88 101 ASP A N 1
ATOM 844 C CA . ASP A 1 101 ? -18.576 -7.015 10.469 1.00 91.88 101 ASP A CA 1
ATOM 845 C C . ASP A 1 101 ? -19.095 -8.357 11.003 1.00 91.88 101 ASP A C 1
ATOM 847 O O . ASP A 1 101 ? -20.278 -8.473 11.311 1.00 91.88 101 ASP A O 1
ATOM 851 N N . LEU A 1 102 ? -18.208 -9.338 11.208 1.00 93.12 102 LEU A N 1
ATOM 852 C CA . LEU A 1 102 ? -18.567 -10.663 11.728 1.00 93.12 102 LEU A CA 1
ATOM 853 C C . LEU A 1 102 ? -19.116 -10.606 13.158 1.00 93.12 102 LEU A C 1
ATOM 855 O O . LEU A 1 102 ? -20.064 -11.323 13.478 1.00 93.12 102 LEU A O 1
ATOM 859 N N . ILE A 1 103 ? -18.573 -9.739 14.026 1.00 93.06 103 ILE A N 1
ATOM 860 C CA . ILE A 1 103 ? -19.113 -9.603 15.388 1.00 93.06 103 ILE A CA 1
ATOM 861 C C . ILE A 1 103 ? -20.479 -8.908 15.415 1.00 93.06 103 ILE A C 1
ATOM 863 O O . ILE A 1 103 ? -21.269 -9.132 16.332 1.00 93.06 103 ILE A O 1
ATOM 867 N N . LEU A 1 104 ? -20.753 -8.050 14.430 1.00 92.00 104 LEU A N 1
ATOM 868 C CA . LEU A 1 104 ? -22.001 -7.299 14.316 1.00 92.00 104 LEU A CA 1
ATOM 869 C C . LEU A 1 104 ? -23.020 -7.961 13.382 1.00 92.00 104 LEU A C 1
ATOM 871 O O . LEU A 1 104 ? -24.122 -7.427 13.249 1.00 92.00 104 LEU A O 1
ATOM 875 N N . GLU A 1 105 ? -22.692 -9.095 12.760 1.00 88.75 105 GLU A N 1
ATOM 876 C CA . GLU A 1 105 ? -23.508 -9.757 11.734 1.00 88.75 105 GLU A CA 1
ATOM 877 C C . GLU A 1 105 ? -24.939 -10.008 12.226 1.00 88.75 105 GLU A C 1
ATOM 879 O O . GLU A 1 105 ? -25.902 -9.549 11.615 1.00 88.75 105 GLU A O 1
ATOM 884 N N . ASN A 1 106 ? -25.074 -10.601 13.415 1.00 85.75 106 ASN A N 1
ATOM 885 C CA . ASN A 1 106 ? -26.371 -10.895 14.033 1.00 85.75 106 ASN A CA 1
ATOM 886 C C . ASN A 1 106 ? -26.945 -9.732 14.864 1.00 85.75 106 ASN A C 1
ATOM 888 O O . ASN A 1 106 ? -28.055 -9.831 15.395 1.00 85.75 106 ASN A O 1
ATOM 892 N N . ASN A 1 107 ? -26.213 -8.622 15.014 1.00 90.25 107 ASN A N 1
ATOM 893 C CA . ASN A 1 107 ? -26.699 -7.475 15.772 1.00 90.25 107 ASN A CA 1
ATOM 894 C C . ASN A 1 107 ? -27.620 -6.603 14.905 1.00 90.25 107 ASN A C 1
ATOM 896 O O . ASN A 1 107 ? -27.229 -6.139 13.835 1.00 90.25 107 ASN A O 1
ATOM 900 N N . LYS A 1 108 ? -28.835 -6.330 15.390 1.00 89.69 108 LYS A N 1
ATOM 901 C CA . LYS A 1 108 ? -29.877 -5.632 14.618 1.00 89.69 108 LYS A CA 1
ATOM 902 C C . LYS A 1 108 ? -29.841 -4.103 14.709 1.00 89.69 108 LYS A C 1
ATOM 904 O O . LYS A 1 108 ? -30.568 -3.461 13.965 1.00 89.69 108 LYS A O 1
ATOM 909 N N . TRP A 1 109 ? -29.050 -3.520 15.613 1.00 92.88 109 TRP A N 1
ATOM 910 C CA . TRP A 1 109 ? -29.144 -2.088 15.948 1.00 92.88 109 TRP A CA 1
ATOM 911 C C . TRP A 1 109 ? -27.797 -1.351 16.013 1.00 92.88 109 TRP A C 1
ATOM 913 O O . TRP A 1 109 ? -27.775 -0.124 16.109 1.00 92.88 109 TRP A O 1
ATOM 923 N N . ILE A 1 110 ? -26.678 -2.079 15.948 1.00 93.44 110 ILE A N 1
ATOM 924 C CA . ILE A 1 110 ? -25.316 -1.541 15.980 1.00 93.44 110 ILE A CA 1
ATOM 925 C C . ILE A 1 110 ? -24.689 -1.644 14.589 1.00 93.44 110 ILE A C 1
ATOM 927 O O . ILE A 1 110 ? -24.613 -2.734 14.014 1.00 93.44 110 ILE A O 1
ATOM 931 N N . SER A 1 111 ? -24.202 -0.514 14.073 1.00 91.56 111 SER A N 1
ATOM 932 C CA . SER A 1 111 ? -23.503 -0.423 12.783 1.00 91.56 111 SER A CA 1
ATOM 933 C C . SER A 1 111 ? -22.036 -0.016 12.957 1.00 91.56 111 SER A C 1
ATOM 935 O O . SER A 1 111 ? -21.713 0.742 13.873 1.00 91.56 111 SER A O 1
ATOM 937 N N . PRO A 1 112 ? -21.120 -0.469 12.094 1.00 90.56 112 PRO A N 1
ATOM 938 C CA . PRO A 1 112 ? -19.759 0.050 12.075 1.00 90.56 112 PRO A CA 1
ATOM 939 C C . PRO A 1 112 ? -19.656 1.394 11.335 1.00 90.56 112 PRO A C 1
ATOM 941 O O . PRO A 1 112 ? -20.354 1.641 10.355 1.00 90.56 112 PRO A O 1
ATOM 944 N N . PHE A 1 113 ? -18.732 2.253 11.774 1.00 88.44 113 PHE A N 1
ATOM 945 C CA . PHE A 1 113 ? -18.382 3.515 11.116 1.00 88.44 113 PHE A CA 1
ATOM 946 C C . PHE A 1 113 ? -16.899 3.541 10.734 1.00 88.44 113 PHE A C 1
ATOM 948 O O . PHE A 1 113 ? -16.038 3.921 11.530 1.00 88.44 113 PHE A O 1
ATOM 955 N N . TYR A 1 114 ? -16.591 3.113 9.509 1.00 86.50 114 TYR A N 1
ATOM 956 C CA . TYR A 1 114 ? -15.212 2.896 9.065 1.00 86.50 114 TYR A CA 1
ATOM 957 C C . TYR A 1 114 ? -14.466 4.140 8.573 1.00 86.50 114 TYR A C 1
ATOM 959 O O . TYR A 1 114 ? -13.249 4.068 8.450 1.00 86.50 114 TYR A O 1
ATOM 967 N N . ASP A 1 115 ? -15.117 5.287 8.367 1.00 79.94 115 ASP A N 1
ATOM 968 C CA . ASP A 1 115 ? -14.488 6.487 7.776 1.00 79.94 115 ASP A CA 1
ATOM 969 C C . ASP A 1 115 ? -13.237 6.972 8.534 1.00 79.94 115 ASP A C 1
ATOM 971 O O . ASP A 1 115 ? -12.365 7.628 7.967 1.00 79.94 115 ASP A O 1
ATOM 975 N N . LEU A 1 116 ? -13.129 6.651 9.828 1.00 75.06 116 LEU A N 1
ATOM 976 C CA . LEU A 1 116 ? -11.994 7.049 10.669 1.00 75.06 116 LEU A CA 1
ATOM 977 C C . LEU A 1 116 ? -10.856 6.022 10.706 1.00 75.06 116 LEU A C 1
ATOM 979 O O . LEU A 1 116 ? -9.776 6.324 11.217 1.00 75.06 116 LEU A O 1
ATOM 983 N N . ILE A 1 117 ? -11.067 4.806 10.199 1.00 73.00 117 ILE A N 1
ATOM 984 C CA . ILE A 1 117 ? -10.065 3.738 10.298 1.00 73.00 117 ILE A CA 1
ATOM 985 C C . ILE A 1 117 ? -8.882 3.971 9.343 1.00 73.00 117 ILE A C 1
ATOM 987 O O . ILE A 1 117 ? -7.752 3.612 9.683 1.00 73.00 117 ILE A O 1
ATOM 991 N N . ASP A 1 118 ? -9.128 4.651 8.216 1.00 65.31 118 ASP A N 1
ATOM 992 C CA . ASP A 1 118 ? -8.148 4.947 7.157 1.00 65.31 118 ASP A CA 1
ATOM 993 C C . ASP A 1 118 ? -7.712 6.430 7.135 1.00 65.31 118 ASP A C 1
ATOM 995 O O . ASP A 1 118 ? -6.902 6.856 6.307 1.00 65.31 118 ASP A O 1
ATOM 999 N N . SER A 1 119 ? -8.217 7.258 8.059 1.00 65.12 119 SER A N 1
ATOM 1000 C CA . SER A 1 119 ? -7.947 8.699 8.052 1.00 65.12 119 SER A CA 1
ATOM 1001 C C . SER A 1 119 ? -6.490 9.010 8.422 1.00 65.12 119 SER A C 1
ATOM 1003 O O . SER A 1 119 ? -6.062 8.713 9.532 1.00 65.12 119 SER A O 1
ATOM 1005 N N . LYS A 1 120 ? -5.731 9.681 7.542 1.00 52.81 120 LYS A N 1
ATOM 1006 C CA . LYS A 1 120 ? -4.293 10.005 7.733 1.00 52.81 120 LYS A CA 1
ATOM 1007 C C . LYS A 1 120 ? -3.967 10.803 9.005 1.00 52.81 120 LYS A C 1
ATOM 1009 O O . LYS A 1 120 ? -2.852 10.713 9.511 1.00 52.81 120 LYS A O 1
ATOM 1014 N N . ASN A 1 121 ? -4.926 11.571 9.515 1.00 54.44 121 ASN A N 1
ATOM 1015 C CA . ASN A 1 121 ? -4.795 12.307 10.768 1.00 54.44 121 ASN A CA 1
ATOM 1016 C C . ASN A 1 121 ? -5.403 11.475 11.901 1.00 54.44 121 ASN A C 1
ATOM 1018 O O . ASN A 1 121 ? -6.429 10.829 11.700 1.00 54.44 121 ASN A O 1
ATOM 1022 N N . ASN A 1 122 ? -4.813 11.517 13.101 1.00 54.41 122 ASN A N 1
ATOM 1023 C CA . ASN A 1 122 ? -5.463 11.009 14.312 1.00 54.41 122 ASN A CA 1
ATOM 1024 C C . ASN A 1 122 ? -6.679 11.892 14.626 1.00 54.41 122 ASN A C 1
ATOM 1026 O O . ASN A 1 122 ? -6.610 12.781 15.475 1.00 54.41 122 ASN A O 1
ATOM 1030 N N . ILE A 1 123 ? -7.779 11.675 13.905 1.00 57.34 123 ILE A N 1
ATOM 1031 C CA . ILE A 1 123 ? -9.057 12.329 14.153 1.00 57.34 123 ILE A CA 1
ATOM 1032 C C . ILE A 1 123 ? -9.521 11.818 15.516 1.00 57.34 123 ILE A C 1
ATOM 1034 O O . ILE A 1 123 ? -9.908 10.662 15.677 1.00 57.34 123 ILE A O 1
ATOM 1038 N N . GLY A 1 124 ? -9.387 12.662 16.538 1.00 59.56 124 GLY A N 1
ATOM 1039 C CA . GLY A 1 124 ? -9.834 12.330 17.884 1.00 59.56 124 GLY A CA 1
ATOM 1040 C C . GLY A 1 124 ? -11.351 12.139 17.934 1.00 59.56 124 GLY A C 1
ATOM 1041 O O . GLY A 1 124 ? -12.077 12.631 17.069 1.00 59.56 124 GLY A O 1
ATOM 1042 N N . ILE A 1 125 ? -11.830 11.490 18.999 1.00 65.06 125 ILE A N 1
ATOM 1043 C CA . ILE A 1 125 ? -13.252 11.164 19.227 1.00 65.06 125 ILE A CA 1
ATOM 1044 C C . ILE A 1 125 ? -14.176 12.357 18.937 1.00 65.06 125 ILE A C 1
ATOM 1046 O O . ILE A 1 125 ? -15.208 12.178 18.306 1.00 65.06 125 ILE A O 1
ATOM 1050 N N . GLY A 1 126 ? -13.783 13.572 19.337 1.00 68.12 126 GLY A N 1
ATOM 1051 C CA . GLY A 1 126 ? -14.596 14.776 19.142 1.00 68.12 126 GLY A CA 1
ATOM 1052 C C . GLY A 1 126 ? -14.767 15.217 17.684 1.00 68.12 126 GLY A C 1
ATOM 1053 O O . GLY A 1 126 ? -15.841 15.669 17.310 1.00 68.12 126 GLY A O 1
ATOM 1054 N N . GLN A 1 127 ? -13.740 15.083 16.841 1.00 68.62 127 GLN A N 1
ATOM 1055 C CA . GLN A 1 127 ? -13.869 15.406 15.412 1.00 68.62 127 GLN A CA 1
ATOM 1056 C C . GLN A 1 127 ? -14.600 14.283 14.663 1.00 68.62 127 GLN A C 1
ATOM 1058 O O . GLN A 1 127 ? -15.397 14.552 13.767 1.00 68.62 127 GLN A O 1
ATOM 1063 N N . GLY A 1 128 ? -14.369 13.030 15.069 1.00 72.69 128 GLY A N 1
ATOM 1064 C CA . GLY A 1 128 ? -15.073 11.870 14.529 1.00 72.69 128 GLY A CA 1
ATOM 1065 C C . GLY A 1 128 ? -16.572 11.904 14.821 1.00 72.69 128 GLY A C 1
ATOM 1066 O O . GLY A 1 128 ? -17.377 11.651 13.928 1.00 72.69 128 GLY A O 1
ATOM 1067 N N . SER A 1 129 ? -16.957 12.285 16.043 1.00 74.75 129 SER A N 1
ATOM 1068 C CA . SER A 1 129 ? -18.364 12.437 16.413 1.00 74.75 129 SER A CA 1
ATOM 1069 C C . SER A 1 129 ? -19.040 13.573 15.649 1.00 74.75 129 SER A C 1
ATOM 1071 O O . SER A 1 129 ? -20.160 13.390 15.197 1.00 74.75 129 SER A O 1
ATOM 1073 N N . GLN A 1 130 ? -18.368 14.706 15.418 1.00 78.06 130 GLN A N 1
ATOM 1074 C CA . GLN A 1 130 ? -18.919 15.802 14.605 1.00 78.06 130 GLN A CA 1
ATOM 1075 C C . GLN A 1 130 ? -19.198 15.381 13.157 1.00 78.06 130 GLN A C 1
ATOM 1077 O O . GLN A 1 130 ? -20.249 15.717 12.612 1.00 78.06 130 GLN A O 1
ATOM 1082 N N . LEU A 1 131 ? -18.276 14.632 12.541 1.00 80.75 131 LEU A N 1
ATOM 1083 C CA . LEU A 1 131 ? -18.466 14.100 11.191 1.00 80.75 131 LEU A CA 1
ATOM 1084 C C . LEU A 1 131 ? -19.658 13.136 11.138 1.00 80.75 131 LEU A C 1
ATOM 1086 O O . LEU A 1 131 ? -20.508 13.254 10.257 1.00 80.75 131 LEU A O 1
ATOM 1090 N N . LEU A 1 132 ? -19.736 12.217 12.102 1.00 83.75 132 LEU A N 1
ATOM 1091 C CA . LEU A 1 132 ? -20.839 11.269 12.212 1.00 83.75 132 LEU A CA 1
ATOM 1092 C C . LEU A 1 132 ? -22.183 11.982 12.428 1.00 83.75 132 LEU A C 1
ATOM 1094 O O . LEU A 1 132 ? -23.165 11.635 11.780 1.00 83.75 132 LEU A O 1
ATOM 1098 N N . GLU A 1 133 ? -22.229 13.002 13.288 1.00 83.88 133 GLU A N 1
ATOM 1099 C CA . GLU A 1 133 ? -23.445 13.777 13.566 1.00 83.88 133 GLU A CA 1
ATOM 1100 C C . GLU A 1 133 ? -23.960 14.466 12.296 1.00 83.88 133 GLU A C 1
ATOM 1102 O O . GLU A 1 133 ? -25.157 14.431 12.009 1.00 83.88 133 GLU A O 1
ATOM 1107 N N . ALA A 1 134 ? -23.053 15.038 11.496 1.00 83.19 134 ALA A N 1
ATOM 1108 C CA . ALA A 1 134 ? -23.394 15.653 10.218 1.00 83.19 134 ALA A CA 1
ATOM 1109 C C . ALA A 1 134 ? -23.956 14.630 9.214 1.00 83.19 134 ALA A C 1
ATOM 1111 O O . ALA A 1 134 ? -24.971 14.902 8.572 1.00 83.19 134 ALA A O 1
ATOM 1112 N N . GLN A 1 135 ? -23.340 13.447 9.106 1.00 85.50 135 GLN A N 1
ATOM 1113 C CA . GLN A 1 135 ? -23.810 12.388 8.206 1.00 85.50 135 GLN A CA 1
ATOM 1114 C C . GLN A 1 135 ? -25.159 11.797 8.647 1.00 85.50 135 GLN A C 1
ATOM 1116 O O . GLN A 1 135 ? -26.013 11.542 7.801 1.00 85.50 135 GLN A O 1
ATOM 1121 N N . LEU A 1 136 ? -25.389 11.624 9.954 1.00 85.00 136 LEU A N 1
ATOM 1122 C CA . LEU A 1 136 ? -26.673 11.157 10.491 1.00 85.00 136 LEU A CA 1
ATOM 1123 C C . LEU A 1 136 ? -27.797 12.158 10.212 1.00 85.00 136 LEU A C 1
ATOM 1125 O O . LEU A 1 136 ? -28.864 11.761 9.752 1.00 85.00 136 LEU A O 1
ATOM 1129 N N . LYS A 1 137 ? -27.548 13.457 10.431 1.00 82.38 137 LYS A N 1
ATOM 1130 C CA . LYS A 1 137 ? -28.517 14.519 10.113 1.00 82.38 137 LYS A CA 1
ATOM 1131 C C . LYS A 1 137 ? -28.924 14.477 8.641 1.00 82.38 137 LYS A C 1
ATOM 1133 O O . LYS A 1 137 ? -30.111 14.512 8.340 1.00 82.38 137 LYS A O 1
ATOM 1138 N N . GLN A 1 138 ? -27.961 14.316 7.735 1.00 81.50 138 GLN A N 1
ATOM 1139 C CA . GLN A 1 138 ? -28.242 14.171 6.304 1.00 81.50 138 GLN A CA 1
ATOM 1140 C C . GLN A 1 138 ? -28.999 12.877 5.967 1.00 81.50 138 GLN A C 1
ATOM 1142 O O . GLN A 1 138 ? -29.887 12.900 5.118 1.00 81.50 138 GLN A O 1
ATOM 1147 N N . PHE A 1 139 ? -28.665 11.754 6.613 1.00 83.75 139 PHE A N 1
ATOM 1148 C CA . PHE A 1 139 ? -29.336 10.469 6.397 1.00 83.75 139 PHE A CA 1
ATOM 1149 C C . PHE A 1 139 ? -30.831 10.544 6.736 1.00 83.75 139 PHE A C 1
ATOM 1151 O O . PHE A 1 139 ? -31.661 10.222 5.889 1.00 83.75 139 PHE A O 1
ATOM 1158 N N . TYR A 1 140 ? -31.179 11.042 7.925 1.00 79.62 140 TYR A N 1
ATOM 1159 C CA . TYR A 1 140 ? -32.581 11.171 8.334 1.00 79.62 140 TYR A CA 1
ATOM 1160 C C . TYR A 1 140 ? -33.342 12.232 7.534 1.00 79.62 140 TYR A C 1
ATOM 1162 O O . TYR A 1 140 ? -34.504 12.015 7.204 1.00 79.62 140 TYR A O 1
ATOM 1170 N N . GLN A 1 141 ? -32.689 13.337 7.150 1.00 77.38 141 GLN A N 1
ATOM 1171 C CA . GLN A 1 141 ? -33.294 14.326 6.249 1.00 77.38 141 GLN A CA 1
ATOM 1172 C C . GLN A 1 141 ? -33.730 13.696 4.921 1.00 77.38 141 GLN A C 1
ATOM 1174 O O . GLN A 1 141 ? -34.820 13.992 4.444 1.00 77.38 141 GLN A O 1
ATOM 1179 N N . LYS A 1 142 ? -32.915 12.803 4.345 1.00 78.12 142 LYS A N 1
ATOM 1180 C CA . LYS A 1 142 ? -33.270 12.083 3.114 1.00 78.12 142 LYS A CA 1
ATOM 1181 C C . LYS A 1 142 ? -34.393 11.068 3.318 1.00 78.12 142 LYS A C 1
ATOM 1183 O O . LYS A 1 142 ? -35.258 10.971 2.457 1.00 78.12 142 LYS A O 1
ATOM 1188 N N . GLN A 1 143 ? -34.393 10.319 4.425 1.00 74.81 143 GLN A N 1
ATOM 1189 C CA . GLN A 1 143 ? -35.473 9.359 4.698 1.00 74.81 143 GLN A CA 1
ATOM 1190 C C . GLN A 1 143 ? -36.831 10.059 4.777 1.00 74.81 143 GLN A C 1
ATOM 1192 O O . GLN A 1 143 ? -37.772 9.639 4.114 1.00 74.81 143 GLN A O 1
ATOM 1197 N N . LEU A 1 144 ? -36.890 11.185 5.487 1.00 71.62 144 LEU A N 1
ATOM 1198 C CA . LEU A 1 144 ? -38.119 11.959 5.647 1.00 71.62 144 LEU A CA 1
ATOM 1199 C C . LEU A 1 144 ? -38.564 12.617 4.330 1.00 71.62 144 LEU A C 1
ATOM 1201 O O . LEU A 1 144 ? -39.750 12.622 4.022 1.00 71.62 144 LEU A O 1
ATOM 1205 N N . GLN A 1 145 ? -37.623 13.092 3.501 1.00 69.69 145 GLN A N 1
ATOM 1206 C CA . GLN A 1 145 ? -37.925 13.589 2.147 1.00 69.69 145 GLN A CA 1
ATOM 1207 C C . GLN A 1 145 ? -38.501 12.508 1.223 1.00 69.69 145 GLN A C 1
ATOM 1209 O O . GLN A 1 145 ? -39.337 12.816 0.380 1.00 69.69 145 GLN A O 1
ATOM 1214 N N . ASN A 1 146 ? -38.058 11.257 1.364 1.00 68.38 146 ASN A N 1
ATOM 1215 C CA . ASN A 1 146 ? -38.559 10.145 0.558 1.00 68.38 146 ASN A CA 1
ATOM 1216 C C . ASN A 1 146 ? -39.938 9.648 1.028 1.00 68.38 146 ASN A C 1
ATOM 1218 O O . ASN A 1 146 ? -40.687 9.102 0.222 1.00 68.38 146 ASN A O 1
ATOM 1222 N N . GLU A 1 147 ? -40.273 9.825 2.309 1.00 65.19 147 GLU A N 1
ATOM 1223 C CA . GLU A 1 147 ? -41.570 9.444 2.890 1.00 65.19 147 GLU A CA 1
ATOM 1224 C C . GLU A 1 147 ? -42.661 10.511 2.677 1.00 65.19 147 GLU A C 1
ATOM 1226 O O . GLU A 1 147 ? -43.848 10.181 2.669 1.00 65.19 147 GLU A O 1
ATOM 1231 N N . GLN A 1 148 ? -42.292 11.778 2.453 1.00 58.41 148 GLN A N 1
ATOM 1232 C CA . GLN A 1 148 ? -43.238 12.895 2.358 1.00 58.41 148 GLN A CA 1
ATOM 1233 C C . GLN A 1 148 ? -43.406 13.422 0.927 1.00 58.41 148 GLN A C 1
ATOM 1235 O O . GLN A 1 148 ? -42.554 14.131 0.396 1.00 58.41 148 GLN A O 1
ATOM 1240 N N . GLN A 1 149 ? -44.578 13.167 0.334 1.00 50.78 149 GLN A N 1
ATOM 1241 C CA . GLN A 1 149 ? -45.057 13.883 -0.856 1.00 50.78 149 GLN A CA 1
ATOM 1242 C C . GLN A 1 149 ? -45.913 15.125 -0.543 1.00 50.78 149 GLN A C 1
ATOM 1244 O O . GLN A 1 149 ? -46.328 15.782 -1.489 1.00 50.78 149 GLN A O 1
ATOM 1249 N N . ASN A 1 150 ? -46.183 15.507 0.716 1.00 49.59 150 ASN A N 1
ATOM 1250 C CA . ASN A 1 150 ? -47.069 16.649 0.994 1.00 49.59 150 ASN A CA 1
ATOM 1251 C C . ASN A 1 150 ? -46.730 17.452 2.269 1.00 49.59 150 ASN A C 1
ATOM 1253 O O . ASN A 1 150 ? -46.614 16.905 3.355 1.00 49.59 150 ASN A O 1
ATOM 1257 N N . SER A 1 151 ? -46.739 18.782 2.097 1.00 54.78 151 SER A N 1
ATOM 1258 C CA . SER A 1 151 ? -46.707 19.887 3.076 1.00 54.78 151 SER A CA 1
ATOM 1259 C C . SER A 1 151 ? -45.335 20.502 3.441 1.00 54.78 151 SER A C 1
ATOM 1261 O O . SER A 1 151 ? -44.429 19.882 3.984 1.00 54.78 151 SER A O 1
ATOM 1263 N N . GLN A 1 152 ? -45.192 21.807 3.164 1.00 56.22 152 GLN A N 1
ATOM 1264 C CA . GLN A 1 152 ? -44.007 22.628 3.475 1.00 56.22 152 GLN A CA 1
ATOM 1265 C C . GLN A 1 152 ? -43.795 22.870 4.986 1.00 56.22 152 GLN A C 1
ATOM 1267 O O . GLN A 1 152 ? -42.752 23.393 5.380 1.00 56.22 152 GLN A O 1
ATOM 1272 N N . GLN A 1 153 ? -44.774 22.513 5.821 1.00 53.78 153 GLN A N 1
ATOM 1273 C CA . GLN A 1 153 ? -44.786 22.782 7.259 1.00 53.78 153 GLN A CA 1
ATOM 1274 C C . GLN A 1 153 ? -43.963 21.738 8.034 1.00 53.78 153 GLN A C 1
ATOM 1276 O O . GLN A 1 153 ? -43.135 22.108 8.861 1.00 53.78 153 GLN A O 1
ATOM 1281 N N . GLU A 1 154 ? -44.041 20.460 7.651 1.00 53.31 154 GLU A N 1
ATOM 1282 C CA . GLU A 1 154 ? -43.212 19.385 8.225 1.00 53.31 154 GLU A CA 1
ATOM 1283 C C . GLU A 1 154 ? -41.722 19.543 7.852 1.00 53.31 154 GLU A C 1
ATOM 1285 O O . GLU A 1 154 ? -40.831 19.259 8.651 1.00 53.31 154 GLU A O 1
ATOM 1290 N N . LEU A 1 155 ? -41.426 20.127 6.683 1.00 52.62 155 LEU A N 1
ATOM 1291 C CA . LEU A 1 155 ? -40.067 20.502 6.263 1.00 52.62 155 LEU A CA 1
ATOM 1292 C C . LEU A 1 155 ? -39.414 21.584 7.145 1.00 52.62 155 LEU A C 1
ATOM 1294 O O . LEU A 1 155 ? -38.182 21.661 7.205 1.00 52.62 155 LEU A O 1
ATOM 1298 N N . GLN A 1 156 ? -40.200 22.422 7.830 1.00 54.19 156 GLN A N 1
ATOM 1299 C CA . GLN A 1 156 ? -39.679 23.351 8.841 1.00 54.19 156 GLN A CA 1
ATOM 1300 C C . GLN A 1 156 ? -39.401 22.634 10.170 1.00 54.19 156 GLN A C 1
ATOM 1302 O O . GLN A 1 156 ? -38.364 22.901 10.783 1.00 54.19 156 GLN A O 1
ATOM 1307 N N . ASP A 1 157 ? -40.226 21.656 10.551 1.00 53.69 157 ASP A N 1
ATOM 1308 C CA . ASP A 1 157 ? -39.998 20.799 11.723 1.00 53.69 157 ASP A CA 1
ATOM 1309 C C . ASP A 1 157 ? -38.778 19.872 11.554 1.00 53.69 157 ASP A C 1
ATOM 1311 O O . ASP A 1 157 ? -38.084 19.566 12.526 1.00 53.69 157 ASP A O 1
ATOM 1315 N N . LEU A 1 158 ? -38.398 19.533 10.313 1.00 52.56 158 LEU A N 1
ATOM 1316 C CA . LEU A 1 158 ? -37.149 18.822 9.993 1.00 52.56 158 LEU A CA 1
ATOM 1317 C C . LEU A 1 158 ? -35.877 19.538 10.471 1.00 52.56 158 LEU A C 1
ATOM 1319 O O . LEU A 1 158 ? -34.872 18.882 10.754 1.00 52.56 158 LEU A O 1
ATOM 1323 N N . LYS A 1 159 ? -35.893 20.874 10.585 1.00 54.91 159 LYS A N 1
ATOM 1324 C CA . LYS A 1 159 ? -34.770 21.638 11.161 1.00 54.91 159 LYS A CA 1
ATOM 1325 C C . LYS A 1 159 ? -34.709 21.540 12.691 1.00 54.91 159 LYS A C 1
ATOM 1327 O O . LYS A 1 159 ? -33.671 21.879 13.257 1.00 54.91 159 LYS A O 1
ATOM 1332 N N . ASN A 1 160 ? -35.772 21.051 13.335 1.00 55.31 160 ASN A N 1
ATOM 1333 C CA . ASN A 1 160 ? -35.936 21.015 14.789 1.00 55.31 160 ASN A CA 1
ATOM 1334 C C . ASN A 1 160 ? -35.648 19.642 15.420 1.00 55.31 160 ASN A C 1
ATOM 1336 O O . ASN A 1 160 ? -35.489 19.571 16.639 1.00 55.31 160 ASN A O 1
ATOM 1340 N N . TYR A 1 161 ? -35.528 18.555 14.646 1.00 65.38 161 TYR A N 1
ATOM 1341 C CA . TYR A 1 161 ? -35.142 17.261 15.220 1.00 65.38 161 TYR A CA 1
ATOM 1342 C C . TYR A 1 161 ? -33.688 17.284 15.699 1.00 65.38 161 TYR A C 1
ATOM 1344 O O . TYR A 1 161 ? -32.732 17.244 14.918 1.00 65.38 161 TYR A O 1
ATOM 1352 N N . ASN A 1 162 ? -33.520 17.314 17.019 1.00 72.56 162 ASN A N 1
ATOM 1353 C CA . ASN A 1 162 ? -32.213 17.229 17.644 1.00 72.56 162 ASN A CA 1
ATOM 1354 C C . ASN A 1 162 ? -31.721 15.771 17.625 1.00 72.56 162 ASN A C 1
ATOM 1356 O O . ASN A 1 162 ? -32.224 14.933 18.379 1.00 72.56 162 ASN A O 1
ATOM 1360 N N . ILE A 1 163 ? -30.763 15.474 16.739 1.00 83.50 163 ILE A N 1
ATOM 1361 C CA . ILE A 1 163 ? -30.002 14.219 16.741 1.00 83.50 163 ILE A CA 1
ATOM 1362 C C . ILE A 1 163 ? -28.693 14.459 17.483 1.00 83.50 163 ILE A C 1
ATOM 1364 O O . ILE A 1 163 ? -27.816 15.172 16.987 1.00 83.50 163 ILE A O 1
ATOM 1368 N N . ASP A 1 164 ? -28.558 13.825 18.641 1.00 85.56 164 ASP A N 1
ATOM 1369 C CA . ASP A 1 164 ? -27.376 13.906 19.485 1.00 85.56 164 ASP A CA 1
ATOM 1370 C C . ASP A 1 164 ? -26.593 12.592 19.520 1.00 85.56 164 ASP A C 1
ATOM 1372 O O . ASP A 1 164 ? -27.112 11.491 19.333 1.00 85.56 164 ASP A O 1
ATOM 1376 N N . ILE A 1 165 ? -25.298 12.716 19.793 1.00 88.25 165 ILE A N 1
ATOM 1377 C CA . ILE A 1 165 ? -24.399 11.578 19.957 1.00 88.25 165 ILE A CA 1
ATOM 1378 C C . ILE A 1 165 ? -23.999 11.481 21.421 1.00 88.25 165 ILE A C 1
ATOM 1380 O O . ILE A 1 165 ? -23.425 12.422 21.977 1.00 88.25 165 ILE A O 1
ATOM 1384 N N . ILE A 1 166 ? -24.252 10.318 22.017 1.00 89.62 166 ILE A N 1
ATOM 1385 C CA . ILE A 1 166 ? -23.851 10.006 23.387 1.00 89.62 166 ILE A CA 1
ATOM 1386 C C . ILE A 1 166 ? -22.721 8.983 23.351 1.00 89.62 166 ILE A C 1
ATOM 1388 O O . ILE A 1 166 ? -22.846 7.890 22.795 1.00 89.62 166 ILE A O 1
ATOM 1392 N N . SER A 1 167 ? -21.597 9.350 23.962 1.00 89.81 167 SER A N 1
ATOM 1393 C CA . SER A 1 167 ? -20.436 8.472 24.077 1.00 89.81 167 SER A CA 1
ATOM 1394 C C . SER A 1 167 ? -20.675 7.432 25.164 1.00 89.81 167 SER A C 1
ATOM 1396 O O . SER A 1 167 ? -21.015 7.786 26.291 1.00 89.81 167 SER A O 1
ATOM 1398 N N . VAL A 1 168 ? -20.444 6.164 24.841 1.00 91.00 168 VAL A N 1
ATOM 1399 C CA . VAL A 1 168 ? -20.460 5.047 25.786 1.00 91.00 168 VAL A CA 1
ATOM 1400 C C . VAL A 1 168 ? -19.025 4.573 26.001 1.00 91.00 168 VAL A C 1
ATOM 1402 O O . VAL A 1 168 ? -18.259 4.417 25.046 1.00 91.00 168 VAL A O 1
ATOM 1405 N N . MET A 1 169 ? -18.625 4.374 27.255 1.00 86.50 169 MET A N 1
ATOM 1406 C CA . MET A 1 169 ? -17.283 3.904 27.604 1.00 86.50 169 MET A CA 1
ATOM 1407 C C . MET A 1 169 ? -17.288 2.961 28.806 1.00 86.50 169 MET A C 1
ATOM 1409 O O . MET A 1 169 ? -18.186 3.012 29.639 1.00 86.50 169 MET A O 1
ATOM 1413 N N . GLY A 1 170 ? -16.258 2.118 28.894 1.00 82.31 170 GLY A N 1
ATOM 1414 C CA . GLY A 1 170 ? -15.982 1.307 30.078 1.00 82.31 170 GLY A CA 1
ATOM 1415 C C . GLY A 1 170 ? -15.301 2.108 31.192 1.00 82.31 170 GLY A C 1
ATOM 1416 O O . GLY A 1 170 ? -14.786 3.210 30.972 1.00 82.31 170 GLY A O 1
ATOM 1417 N N . THR A 1 171 ? -15.256 1.532 32.392 1.00 78.19 171 THR A N 1
ATOM 1418 C CA . THR A 1 171 ? -14.603 2.127 33.574 1.00 78.19 171 THR A CA 1
ATOM 1419 C C . THR A 1 171 ? -13.085 2.265 33.433 1.00 78.19 171 THR A C 1
ATOM 1421 O O . THR A 1 171 ? -12.490 3.158 34.026 1.00 78.19 171 THR A O 1
ATOM 1424 N N . ASP A 1 172 ? -12.449 1.465 32.577 1.00 70.75 172 ASP A N 1
ATOM 1425 C CA . ASP A 1 172 ? -11.019 1.549 32.250 1.00 70.75 172 ASP A CA 1
ATOM 1426 C C . ASP A 1 172 ? -10.623 2.859 31.543 1.00 70.75 172 ASP A C 1
ATOM 1428 O O . ASP A 1 172 ? -9.448 3.237 31.500 1.00 70.75 172 ASP A O 1
ATOM 1432 N N . LYS A 1 173 ? -11.608 3.585 31.008 1.00 71.38 173 LYS A N 1
ATOM 1433 C CA . LYS A 1 173 ? -11.423 4.874 30.334 1.00 71.38 173 LYS A CA 1
ATOM 1434 C C . LYS A 1 173 ? -11.934 6.065 31.142 1.00 71.38 173 LYS A C 1
ATOM 1436 O O . LYS A 1 173 ? -11.907 7.183 30.633 1.00 71.38 173 LYS A O 1
ATOM 1441 N N . ILE A 1 174 ? -12.341 5.861 32.395 1.00 72.94 174 ILE A N 1
ATOM 1442 C CA . ILE A 1 174 ? -12.970 6.901 33.224 1.00 72.94 174 ILE A CA 1
ATOM 1443 C C . ILE A 1 174 ? -12.068 8.125 33.450 1.00 72.94 174 ILE A C 1
ATOM 1445 O O . ILE A 1 174 ? -12.537 9.258 33.476 1.00 72.94 174 ILE A O 1
ATOM 1449 N N . GLN A 1 175 ? -10.752 7.912 33.488 1.00 68.62 175 GLN A N 1
ATOM 1450 C CA . GLN A 1 175 ? -9.735 8.964 33.583 1.00 68.62 175 GLN A CA 1
ATOM 1451 C C . GLN A 1 175 ? -9.695 9.921 32.376 1.00 68.62 175 GLN A C 1
ATOM 1453 O O . GLN A 1 175 ? -9.142 11.014 32.471 1.00 68.62 175 GLN A O 1
ATOM 1458 N N . PHE A 1 176 ? -10.271 9.537 31.230 1.00 68.62 176 PHE A N 1
ATOM 1459 C CA . PHE A 1 176 ? -10.320 10.383 30.032 1.00 68.62 176 PHE A CA 1
ATOM 1460 C C . PHE A 1 176 ? -11.493 11.369 30.031 1.00 68.62 176 PHE A C 1
ATOM 1462 O O . PHE A 1 176 ? -11.614 12.164 29.093 1.00 68.62 176 PHE A O 1
ATOM 1469 N N . ILE A 1 177 ? -12.339 11.353 31.065 1.00 69.38 177 ILE A N 1
ATOM 1470 C CA . ILE A 1 177 ? -13.367 12.372 31.271 1.00 69.38 177 ILE A CA 1
ATOM 1471 C C . ILE A 1 177 ? -12.656 13.705 31.546 1.00 69.38 177 ILE A C 1
ATOM 1473 O O . ILE A 1 177 ? -12.076 13.934 32.605 1.00 69.38 177 ILE A O 1
ATOM 1477 N N . LYS A 1 178 ? -12.644 14.588 30.542 1.00 60.34 178 LYS A N 1
ATOM 1478 C CA . LYS A 1 178 ? -12.086 15.948 30.649 1.00 60.34 178 LYS A CA 1
ATOM 1479 C C . LYS A 1 178 ? -13.078 16.881 31.371 1.00 60.34 178 LYS A C 1
ATOM 1481 O O . LYS A 1 178 ? -14.194 16.475 31.677 1.00 60.34 178 LYS A O 1
ATOM 1486 N N . LYS A 1 179 ? -12.669 18.135 31.649 1.00 54.12 179 LYS A N 1
ATOM 1487 C CA . LYS A 1 179 ? -13.513 19.206 32.243 1.00 54.12 179 LYS A CA 1
ATOM 1488 C C . LYS A 1 179 ? -14.954 19.175 31.698 1.00 54.12 179 LYS A C 1
ATOM 1490 O O . LYS A 1 179 ? -15.111 18.946 30.504 1.00 54.12 179 LYS A O 1
ATOM 1495 N N . ALA A 1 180 ? -15.937 19.459 32.565 1.00 52.72 180 ALA A N 1
ATOM 1496 C CA . ALA A 1 180 ? -17.371 19.647 32.286 1.00 52.72 180 ALA A CA 1
ATOM 1497 C C . ALA A 1 180 ? -17.815 19.129 30.906 1.00 52.72 180 ALA A C 1
ATOM 1499 O O . ALA A 1 180 ? -17.849 19.878 29.924 1.00 52.72 180 ALA A O 1
ATOM 1500 N N . THR A 1 181 ? -18.116 17.832 30.804 1.00 62.94 181 THR A N 1
ATOM 1501 C CA . THR A 1 181 ? -18.644 17.266 29.560 1.00 62.94 181 THR A CA 1
ATOM 1502 C C . THR A 1 181 ? -19.992 17.919 29.272 1.00 62.94 181 THR A C 1
ATOM 1504 O O . THR A 1 181 ? -20.976 17.651 29.958 1.00 62.94 181 THR A O 1
ATOM 1507 N N . LYS A 1 182 ? -20.038 18.814 28.277 1.00 65.75 182 LYS A N 1
ATOM 1508 C CA . LYS A 1 182 ? -21.273 19.519 27.891 1.00 65.75 182 LYS A CA 1
ATOM 1509 C C . LYS A 1 182 ? -22.341 18.571 27.334 1.00 65.75 182 LYS A C 1
ATOM 1511 O O . LYS A 1 182 ? -23.521 18.869 27.460 1.00 65.75 182 LYS A O 1
ATOM 1516 N N . LYS A 1 183 ? -21.924 17.447 26.737 1.00 75.25 183 LYS A N 1
ATOM 1517 C CA . LYS A 1 183 ? -22.808 16.375 26.256 1.00 75.25 183 LYS A CA 1
ATOM 1518 C C . LYS A 1 183 ? -22.857 15.213 27.263 1.00 75.25 183 LYS A C 1
ATOM 1520 O O . LYS A 1 183 ? -21.847 14.983 27.937 1.00 75.25 183 LYS A O 1
ATOM 1525 N N . PRO A 1 184 ? -23.978 14.473 27.343 1.00 83.44 184 PRO A N 1
ATOM 1526 C CA . PRO A 1 184 ? -24.070 13.272 28.160 1.00 83.44 184 PRO A CA 1
ATOM 1527 C C . PRO A 1 184 ? -23.055 12.192 27.760 1.00 83.44 184 PRO A C 1
ATOM 1529 O O . PRO A 1 184 ? -22.711 12.037 26.585 1.00 83.44 184 PRO A O 1
ATOM 1532 N N . VAL A 1 185 ? -22.603 11.419 28.742 1.00 87.81 185 VAL A N 1
ATOM 1533 C CA . VAL A 1 185 ? -21.716 10.264 28.588 1.00 87.81 185 VAL A CA 1
ATOM 1534 C C . VAL A 1 185 ? -22.247 9.113 29.434 1.00 87.81 185 VAL A C 1
ATOM 1536 O O . VAL A 1 185 ? -22.640 9.312 30.583 1.00 87.81 185 VAL A O 1
ATOM 1539 N N . VAL A 1 186 ? -22.249 7.905 28.875 1.00 90.19 186 VAL A N 1
ATOM 1540 C CA . VAL A 1 186 ? -22.620 6.689 29.602 1.00 90.19 186 VAL A CA 1
ATOM 1541 C C . VAL A 1 186 ? -21.356 5.919 29.953 1.00 90.19 186 VAL A C 1
ATOM 1543 O O . VAL A 1 186 ? -20.561 5.569 29.078 1.00 90.19 186 VAL A O 1
ATOM 1546 N N . ILE A 1 187 ? -21.172 5.649 31.237 1.00 89.12 187 ILE A N 1
ATOM 1547 C CA . ILE A 1 187 ? -20.078 4.841 31.763 1.00 89.12 187 ILE A CA 1
ATOM 1548 C C . ILE A 1 187 ? -20.674 3.508 32.187 1.00 89.12 187 ILE A C 1
ATOM 1550 O O . ILE A 1 187 ? -21.502 3.460 33.093 1.00 89.12 187 ILE A O 1
ATOM 1554 N N . VAL A 1 188 ? -20.248 2.432 31.536 1.00 88.38 188 VAL A N 1
ATOM 1555 C CA . VAL A 1 188 ? -20.715 1.080 31.834 1.00 88.38 188 VAL A CA 1
ATOM 1556 C C . VAL A 1 188 ? -19.641 0.347 32.627 1.00 88.38 188 VAL A C 1
ATOM 1558 O O . VAL A 1 188 ? -18.519 0.153 32.155 1.00 88.38 188 VAL A O 1
ATOM 1561 N N . GLN A 1 189 ? -19.982 -0.074 33.840 1.00 86.06 189 GLN A N 1
ATOM 1562 C CA . GLN A 1 189 ? -19.178 -0.997 34.626 1.00 86.06 189 GLN A CA 1
ATOM 1563 C C . GLN A 1 189 ? -19.545 -2.428 34.238 1.00 86.06 189 GLN A C 1
ATOM 1565 O O . GLN A 1 189 ? -20.511 -2.992 34.740 1.00 86.06 189 GLN A O 1
ATOM 1570 N N . ASN A 1 190 ? -18.743 -3.004 33.348 1.00 76.50 190 ASN A N 1
ATOM 1571 C CA . ASN A 1 190 ? -18.887 -4.362 32.823 1.00 76.50 190 ASN A CA 1
ATOM 1572 C C . ASN A 1 190 ? -17.696 -5.269 33.183 1.00 76.50 190 ASN A C 1
ATOM 1574 O O . ASN A 1 190 ? -17.333 -6.176 32.433 1.00 76.50 190 ASN A O 1
ATOM 1578 N N . ARG A 1 191 ? -17.042 -4.991 34.313 1.00 70.38 191 ARG A N 1
ATOM 1579 C CA . ARG A 1 191 ? -15.983 -5.824 34.894 1.00 70.38 191 ARG A CA 1
ATOM 1580 C C . ARG A 1 191 ? -16.210 -5.910 36.400 1.00 70.38 191 ARG A C 1
ATOM 1582 O O . ARG A 1 191 ? -16.547 -4.897 37.020 1.00 70.38 191 ARG A O 1
ATOM 1589 N N . LYS A 1 192 ? -16.028 -7.101 36.978 1.00 63.84 192 LYS A N 1
ATOM 1590 C CA . LYS A 1 192 ? -15.966 -7.257 38.437 1.00 63.84 192 LYS A CA 1
ATOM 1591 C C . LYS A 1 192 ? -14.767 -6.453 38.942 1.00 63.84 192 LYS A C 1
ATOM 1593 O O . LYS A 1 192 ? -13.713 -6.483 38.311 1.00 63.84 192 LYS A O 1
ATOM 1598 N N . ASN A 1 193 ? -14.936 -5.716 40.040 1.00 56.69 193 ASN A N 1
ATOM 1599 C CA . ASN A 1 193 ? -13.786 -5.150 40.741 1.00 56.69 193 ASN A CA 1
ATOM 1600 C C . ASN A 1 193 ? -12.930 -6.344 41.171 1.00 56.69 193 ASN A C 1
ATOM 1602 O O . ASN A 1 193 ? -13.421 -7.188 41.916 1.00 56.69 193 ASN A O 1
ATOM 1606 N N . GLN A 1 194 ? -11.702 -6.460 40.671 1.00 47.69 194 GLN A N 1
ATOM 1607 C CA . GLN A 1 194 ? -10.750 -7.331 41.344 1.00 47.69 194 GLN A CA 1
ATOM 1608 C C . GLN A 1 194 ? -10.442 -6.656 42.682 1.00 47.69 194 GLN A C 1
ATOM 1610 O O . GLN A 1 194 ? -10.182 -5.451 42.708 1.00 47.69 194 GLN A O 1
ATOM 1615 N N . ASP A 1 195 ? -10.514 -7.403 43.781 1.00 41.97 195 ASP A N 1
ATOM 1616 C CA . ASP A 1 195 ? -10.230 -6.949 45.149 1.00 41.97 195 ASP A CA 1
ATOM 1617 C C . ASP A 1 195 ? -8.735 -6.619 45.360 1.00 41.97 195 ASP A C 1
ATOM 1619 O O . ASP A 1 195 ? -8.095 -7.070 46.302 1.00 41.97 195 ASP A O 1
ATOM 1623 N N . SER A 1 196 ? -8.133 -5.843 44.460 1.00 43.84 196 SER A N 1
ATOM 1624 C CA . SER A 1 196 ? -6.814 -5.253 44.648 1.00 43.84 196 SER A CA 1
ATOM 1625 C C . SER A 1 196 ? -6.985 -3.867 45.266 1.00 43.84 196 SER A C 1
ATOM 1627 O O . SER A 1 196 ? -7.630 -3.003 44.666 1.00 43.84 196 SER A O 1
ATOM 1629 N N . GLU A 1 197 ? -6.367 -3.627 46.424 1.00 44.91 197 GLU A N 1
ATOM 1630 C CA . GLU A 1 197 ? -6.366 -2.343 47.154 1.00 44.91 197 GLU A CA 1
ATOM 1631 C C . GLU A 1 197 ? -5.899 -1.134 46.310 1.00 44.91 197 GLU A C 1
ATOM 1633 O O . GLU A 1 197 ? -6.105 0.016 46.692 1.00 44.91 197 GLU A O 1
ATOM 1638 N N . SER A 1 198 ? -5.311 -1.378 45.135 1.00 43.97 198 SER A N 1
ATOM 1639 C CA . SER A 1 198 ? -4.790 -0.383 44.196 1.00 43.97 198 SER A CA 1
ATOM 1640 C C . SER A 1 198 ? -5.758 0.050 43.080 1.00 43.97 198 SER A C 1
ATOM 1642 O O . SER A 1 198 ? -5.422 0.964 42.322 1.00 43.97 198 SER A O 1
ATOM 1644 N N . GLN A 1 199 ? -6.953 -0.546 42.946 1.00 56.16 199 GLN A N 1
ATOM 1645 C CA . GLN A 1 199 ? -7.912 -0.159 41.898 1.00 56.16 199 GLN A CA 1
ATOM 1646 C C . GLN A 1 199 ? -8.889 0.935 42.358 1.00 56.16 199 GLN A C 1
ATOM 1648 O O . GLN A 1 199 ? -9.609 0.819 43.350 1.00 56.16 199 GLN A O 1
ATOM 1653 N N . ILE A 1 200 ? -8.941 2.016 41.578 1.00 59.38 200 ILE A N 1
ATOM 1654 C CA . ILE A 1 200 ? -9.857 3.144 41.758 1.00 59.38 200 ILE A CA 1
ATOM 1655 C C . ILE A 1 200 ? -11.310 2.644 41.690 1.00 59.38 200 ILE A C 1
ATOM 1657 O O . ILE A 1 200 ? -11.763 2.208 40.632 1.00 59.38 200 ILE A O 1
ATOM 1661 N N . LYS A 1 201 ? -12.073 2.762 42.788 1.00 72.88 201 LYS A N 1
ATOM 1662 C CA . LYS A 1 201 ? -13.525 2.502 42.789 1.00 72.88 201 LYS A CA 1
ATOM 1663 C C . LYS A 1 201 ? -14.215 3.494 41.830 1.00 72.88 201 LYS A C 1
ATOM 1665 O O . LYS A 1 201 ? -14.197 4.690 42.131 1.00 72.88 201 LYS A O 1
ATOM 1670 N N . PRO A 1 202 ? -14.836 3.052 40.715 1.00 73.62 202 PRO A N 1
ATOM 1671 C CA . PRO A 1 202 ? -15.338 3.958 39.674 1.00 73.62 202 PRO A CA 1
ATOM 1672 C C . PRO A 1 202 ? -16.347 4.990 40.186 1.00 73.62 202 PRO A C 1
ATOM 1674 O O . PRO A 1 202 ? -16.267 6.162 39.834 1.00 73.62 202 PRO A O 1
ATOM 1677 N N . GLU A 1 203 ? -17.250 4.574 41.075 1.00 76.81 203 GLU A N 1
ATOM 1678 C CA . GLU A 1 203 ? -18.243 5.457 41.702 1.00 76.81 203 GLU A CA 1
ATOM 1679 C C . GLU A 1 203 ? -17.583 6.540 42.557 1.00 76.81 203 GLU A C 1
ATOM 1681 O O . GLU A 1 203 ? -17.931 7.714 42.447 1.00 76.81 203 GLU A O 1
ATOM 1686 N N . LYS A 1 204 ? -16.578 6.159 43.357 1.00 80.44 204 LYS A N 1
ATOM 1687 C CA . LYS A 1 204 ? -15.811 7.101 44.178 1.00 80.44 204 LYS A CA 1
ATOM 1688 C C . LYS A 1 204 ? -15.061 8.100 43.298 1.00 80.44 204 LYS A C 1
ATOM 1690 O O . LYS A 1 204 ? -15.117 9.290 43.564 1.00 80.44 204 LYS A O 1
ATOM 1695 N N . PHE A 1 205 ? -14.438 7.640 42.213 1.00 80.75 205 PHE A N 1
ATOM 1696 C CA . PHE A 1 205 ? -13.752 8.522 41.266 1.00 80.75 205 PHE A CA 1
ATOM 1697 C C . PHE A 1 205 ? -14.687 9.538 40.618 1.00 80.75 205 PHE A C 1
ATOM 1699 O O . PHE A 1 205 ? -14.340 10.712 40.538 1.00 80.75 205 PHE A O 1
ATOM 1706 N N . ILE A 1 206 ? -15.869 9.106 40.164 1.00 80.69 206 ILE A N 1
ATOM 1707 C CA . ILE A 1 206 ? -16.871 10.017 39.594 1.00 80.69 206 ILE A CA 1
ATOM 1708 C C . ILE A 1 206 ? -17.286 11.042 40.646 1.00 80.69 206 ILE A C 1
ATOM 1710 O O . ILE A 1 206 ? -17.322 12.234 40.350 1.00 80.69 206 ILE A O 1
ATOM 1714 N N . GLN A 1 207 ? -17.562 10.591 41.870 1.00 83.81 207 GLN A N 1
ATOM 1715 C CA . GLN A 1 207 ? -17.992 11.472 42.946 1.00 83.81 207 GLN A CA 1
ATOM 1716 C C . GLN A 1 207 ? -16.911 12.497 43.308 1.00 83.81 207 GLN A C 1
ATOM 1718 O O . GLN A 1 207 ? -17.203 13.690 43.371 1.00 83.81 207 GLN A O 1
ATOM 1723 N N . ASP A 1 208 ? -15.663 12.059 43.469 1.00 84.12 208 ASP A N 1
ATOM 1724 C CA . ASP A 1 208 ? -14.517 12.924 43.754 1.00 84.12 208 ASP A CA 1
ATOM 1725 C C . ASP A 1 208 ? -14.277 13.913 42.601 1.00 84.12 208 ASP A C 1
ATOM 1727 O O . ASP A 1 208 ? -14.083 15.107 42.830 1.00 84.12 208 ASP A O 1
ATOM 1731 N N . PHE A 1 209 ? -14.366 13.452 41.348 1.00 81.25 209 PHE A N 1
ATOM 1732 C CA . PHE A 1 209 ? -14.231 14.297 40.159 1.00 81.25 209 PHE A CA 1
ATOM 1733 C C . PHE A 1 209 ? -15.313 15.379 40.077 1.00 81.25 209 PHE A C 1
ATOM 1735 O O . PHE A 1 209 ? -15.007 16.521 39.721 1.00 81.25 209 PHE A O 1
ATOM 1742 N N . ILE A 1 210 ? -16.563 15.035 40.404 1.00 83.19 210 ILE A N 1
ATOM 1743 C CA . ILE A 1 210 ? -17.677 15.986 40.478 1.00 83.19 210 ILE A CA 1
ATOM 1744 C C . ILE A 1 210 ? -17.405 16.995 41.598 1.00 83.19 210 ILE A C 1
ATOM 1746 O O . ILE A 1 210 ? -17.418 18.196 41.342 1.00 83.19 210 ILE A O 1
ATOM 1750 N N . ASN A 1 211 ? -17.080 16.526 42.805 1.00 85.50 211 ASN A N 1
ATOM 1751 C CA . ASN A 1 211 ? -16.871 17.370 43.986 1.00 85.50 211 ASN A CA 1
ATOM 1752 C C . ASN A 1 211 ? -15.717 18.382 43.821 1.00 85.50 211 ASN A C 1
ATOM 1754 O O . ASN A 1 211 ? -15.733 19.435 44.450 1.00 85.50 211 ASN A O 1
ATOM 1758 N N . GLN A 1 212 ? -14.741 18.106 42.949 1.00 83.50 212 GLN A N 1
ATOM 1759 C CA . GLN A 1 212 ? -13.639 19.021 42.614 1.00 83.50 212 GLN A CA 1
ATOM 1760 C C . GLN A 1 212 ? -14.036 20.200 41.700 1.00 83.50 212 GLN A C 1
ATOM 1762 O O . GLN A 1 212 ? -13.169 20.990 41.314 1.00 83.50 212 GLN A O 1
ATOM 1767 N N . LYS A 1 213 ? -15.298 20.306 41.264 1.00 82.50 213 LYS A N 1
ATOM 1768 C CA . LYS A 1 213 ? -15.781 21.392 40.389 1.00 82.50 213 LYS A CA 1
ATOM 1769 C C . LYS A 1 213 ? -16.617 22.413 41.153 1.00 82.50 213 LYS A C 1
ATOM 1771 O O . LYS A 1 213 ? -17.112 22.125 42.237 1.00 82.50 213 LYS A O 1
ATOM 1776 N N . ASP A 1 214 ? -16.780 23.600 40.569 1.00 84.12 214 ASP A N 1
ATOM 1777 C CA . ASP A 1 214 ? -17.722 24.604 41.073 1.00 84.12 214 ASP A CA 1
ATOM 1778 C C . ASP A 1 214 ? -19.175 24.085 41.036 1.00 84.12 214 ASP A C 1
ATOM 1780 O O . ASP A 1 214 ? -19.502 23.115 40.346 1.00 84.12 214 ASP A O 1
ATOM 1784 N N . GLN A 1 215 ? -20.057 24.725 41.804 1.00 82.44 215 GLN A N 1
ATOM 1785 C CA . GLN A 1 215 ? -21.435 24.268 42.003 1.00 82.44 215 GLN A CA 1
ATOM 1786 C C . GLN A 1 215 ? -22.220 24.165 40.682 1.00 82.44 215 GLN A C 1
ATOM 1788 O O . GLN A 1 215 ? -22.935 23.188 40.460 1.00 82.44 215 GLN A O 1
ATOM 1793 N N . GLN A 1 216 ? -22.009 25.111 39.762 1.00 80.06 216 GLN A N 1
ATOM 1794 C CA . GLN A 1 216 ? -22.636 25.103 38.439 1.00 80.06 216 GLN A CA 1
ATOM 1795 C C . GLN A 1 216 ? -22.196 23.889 37.602 1.00 80.06 216 GLN A C 1
ATOM 1797 O O . GLN A 1 216 ? -23.029 23.211 36.998 1.00 80.06 216 GLN A O 1
ATOM 1802 N N . ASN A 1 217 ? -20.898 23.565 37.569 1.00 80.81 217 ASN A N 1
ATOM 1803 C CA . ASN A 1 217 ? -20.407 22.403 36.829 1.00 80.81 217 ASN A CA 1
ATOM 1804 C C . ASN A 1 217 ? -20.743 21.076 37.525 1.00 80.81 217 ASN A C 1
ATOM 1806 O O . ASN A 1 217 ? -20.877 20.065 36.835 1.00 80.81 217 ASN A O 1
ATOM 1810 N N . GLN A 1 218 ? -20.904 21.052 38.851 1.00 82.62 218 GLN A N 1
ATOM 1811 C CA . GLN A 1 218 ? -21.350 19.858 39.577 1.00 82.62 218 GLN A CA 1
ATOM 1812 C C . GLN A 1 218 ? -22.737 19.400 39.127 1.00 82.62 218 GLN A C 1
ATOM 1814 O O . GLN A 1 218 ? -22.926 18.217 38.845 1.00 82.62 218 GLN A O 1
ATOM 1819 N N . GLU A 1 219 ? -23.698 20.320 39.026 1.00 81.12 219 GLU A N 1
ATOM 1820 C CA . GLU A 1 219 ? -25.057 20.004 38.569 1.00 81.12 219 GLU A CA 1
ATOM 1821 C C . GLU A 1 219 ? -25.066 19.505 37.120 1.00 81.12 219 GLU A C 1
ATOM 1823 O O . GLU A 1 219 ? -25.702 18.494 36.809 1.00 81.12 219 GLU A O 1
ATOM 1828 N N . ILE A 1 220 ? -24.285 20.152 36.248 1.00 79.81 220 ILE A N 1
ATOM 1829 C CA . ILE A 1 220 ? -24.125 19.739 34.847 1.00 79.81 220 ILE A CA 1
ATOM 1830 C C . ILE A 1 220 ? -23.544 18.322 34.762 1.00 79.81 220 ILE A C 1
ATOM 1832 O O . ILE A 1 220 ? -24.057 17.487 34.018 1.00 79.81 220 ILE A O 1
ATOM 1836 N N . LEU A 1 221 ? -22.491 18.022 35.527 1.00 81.56 221 LEU A N 1
ATOM 1837 C CA . LEU A 1 221 ? -21.845 16.708 35.512 1.00 81.56 221 LEU A CA 1
ATOM 1838 C C . LEU A 1 221 ? -22.739 15.609 36.095 1.00 81.56 221 LEU A C 1
ATOM 1840 O O . LEU A 1 221 ? -22.807 14.536 35.501 1.00 81.56 221 LEU A O 1
ATOM 1844 N N . LYS A 1 222 ? -23.462 15.872 37.192 1.00 82.19 222 LYS A N 1
ATOM 1845 C CA . LYS A 1 222 ? -24.437 14.925 37.767 1.00 82.19 222 LYS A CA 1
ATOM 1846 C C . LYS A 1 222 ? -25.553 14.579 36.780 1.00 82.19 222 LYS A C 1
ATOM 1848 O O . LYS A 1 222 ? -26.035 13.452 36.776 1.00 82.19 222 LYS A O 1
ATOM 1853 N N . LYS A 1 223 ? -25.948 15.531 35.930 1.00 80.00 223 LYS A N 1
ATOM 1854 C CA . LYS A 1 223 ? -26.944 15.310 34.873 1.00 80.00 223 LYS A CA 1
ATOM 1855 C C . LYS A 1 223 ? -26.369 14.569 33.661 1.00 80.00 223 LYS A C 1
ATOM 1857 O O . LYS A 1 223 ? -27.067 13.753 33.064 1.00 80.00 223 LYS A O 1
ATOM 1862 N N . ASN A 1 224 ? -25.125 14.867 33.285 1.00 84.25 224 ASN A N 1
ATOM 1863 C CA . ASN A 1 224 ? -24.526 14.387 32.039 1.00 84.25 224 ASN A CA 1
ATOM 1864 C C . ASN A 1 224 ? -23.769 13.059 32.180 1.00 84.25 224 ASN A C 1
ATOM 1866 O O . ASN A 1 224 ? -23.619 12.358 31.184 1.00 84.25 224 ASN A O 1
ATOM 1870 N N . ILE A 1 225 ? -23.288 12.694 33.368 1.00 86.88 225 ILE A N 1
ATOM 1871 C CA . ILE A 1 225 ? -22.617 11.410 33.595 1.00 86.88 225 ILE A CA 1
ATOM 1872 C C . ILE A 1 225 ? -23.657 10.374 34.023 1.00 86.88 225 ILE A C 1
ATOM 1874 O O . ILE A 1 225 ? -24.182 10.425 35.131 1.00 86.88 225 ILE A O 1
ATOM 1878 N N . ILE A 1 226 ? -23.922 9.403 33.151 1.00 88.12 226 ILE A N 1
ATOM 1879 C CA . ILE A 1 226 ? -24.818 8.277 33.422 1.00 88.12 226 ILE A CA 1
ATOM 1880 C C . ILE A 1 226 ? -23.956 7.058 33.740 1.00 88.12 226 ILE A C 1
ATOM 1882 O O . ILE A 1 226 ? -23.300 6.508 32.857 1.00 88.12 226 ILE A O 1
ATOM 1886 N N . PHE A 1 227 ? -23.944 6.633 34.999 1.00 88.06 227 PHE A N 1
ATOM 1887 C CA . PHE A 1 227 ? -23.220 5.438 35.423 1.00 88.06 227 PHE A CA 1
ATOM 1888 C C . PHE A 1 227 ? -24.153 4.223 35.449 1.00 88.06 227 PHE A C 1
ATOM 1890 O O . PHE A 1 227 ? -25.221 4.273 36.056 1.00 88.06 227 PHE A O 1
ATOM 1897 N N . VAL A 1 228 ? -23.753 3.135 34.789 1.00 89.06 228 VAL A N 1
ATOM 1898 C CA . VAL A 1 228 ? -24.554 1.913 34.642 1.00 89.06 228 VAL A CA 1
ATOM 1899 C C . VAL A 1 228 ? -23.726 0.706 35.062 1.00 89.06 228 VAL A C 1
ATOM 1901 O O . VAL A 1 228 ? -22.644 0.480 34.523 1.00 89.06 228 VAL A O 1
ATOM 1904 N N . LYS A 1 229 ? -24.240 -0.098 35.995 1.00 86.38 229 LYS A N 1
ATOM 1905 C CA . LYS A 1 229 ? -23.651 -1.395 36.349 1.00 86.38 229 LYS A CA 1
ATOM 1906 C C . LYS A 1 229 ? -24.253 -2.493 35.483 1.00 86.38 229 LYS A C 1
ATOM 1908 O O . LYS A 1 229 ? -25.472 -2.581 35.362 1.00 86.38 229 LYS A O 1
ATOM 1913 N N . ASP A 1 230 ? -23.398 -3.320 34.893 1.00 84.62 230 ASP A N 1
ATOM 1914 C CA . ASP A 1 230 ? -23.820 -4.542 34.219 1.00 84.62 230 ASP A CA 1
ATOM 1915 C C . ASP A 1 230 ? -23.792 -5.717 35.206 1.00 84.62 230 ASP A C 1
ATOM 1917 O O . ASP A 1 230 ? -22.738 -6.274 35.514 1.00 84.62 230 ASP A O 1
ATOM 1921 N N . GLU A 1 231 ? -24.967 -6.092 35.706 1.00 78.56 231 GLU A N 1
ATOM 1922 C CA . GLU A 1 231 ? -25.141 -7.202 36.654 1.00 78.56 231 GLU A CA 1
ATOM 1923 C C . GLU A 1 231 ? -24.987 -8.583 35.996 1.00 78.56 231 GLU A C 1
ATOM 1925 O O . GLU A 1 231 ? -24.855 -9.589 36.689 1.00 78.56 231 GLU A O 1
ATOM 1930 N N . SER A 1 232 ? -24.972 -8.650 34.660 1.00 73.81 232 SER A N 1
ATOM 1931 C CA . SER A 1 232 ? -24.898 -9.913 33.916 1.00 73.81 232 SER A CA 1
ATOM 1932 C C . SER A 1 232 ? -23.469 -10.420 33.685 1.00 73.81 232 SER A C 1
ATOM 1934 O O . SER A 1 232 ? -23.275 -11.502 33.129 1.00 73.81 232 SER A O 1
ATOM 1936 N N . VAL A 1 233 ? -22.445 -9.674 34.120 1.00 66.69 233 VAL A N 1
ATOM 1937 C CA . VAL A 1 233 ? -21.041 -10.026 33.867 1.00 66.69 233 VAL A CA 1
ATOM 1938 C C . VAL A 1 233 ? -20.575 -11.158 34.775 1.00 66.69 233 VAL A C 1
ATOM 1940 O O . VAL A 1 233 ? -20.293 -10.980 35.962 1.00 66.69 233 VAL A O 1
ATOM 1943 N N . GLN A 1 234 ? -20.414 -12.336 34.179 1.00 58.56 234 GLN A N 1
ATOM 1944 C CA . GLN A 1 234 ? -19.894 -13.512 34.874 1.00 58.56 234 GLN A CA 1
ATOM 1945 C C . GLN A 1 234 ? -18.354 -13.518 34.938 1.00 58.56 234 GLN A C 1
ATOM 1947 O O . GLN A 1 234 ? -17.809 -13.811 36.006 1.00 58.56 234 GLN A O 1
ATOM 1952 N N . ASN A 1 235 ? -17.673 -13.083 33.862 1.00 58.41 235 ASN A N 1
ATOM 1953 C CA . ASN A 1 235 ? -16.214 -13.165 33.677 1.00 58.41 235 ASN A CA 1
ATOM 1954 C C . ASN A 1 235 ? -15.581 -11.838 33.217 1.00 58.41 235 ASN A C 1
ATOM 1956 O O . ASN A 1 235 ? -16.173 -11.082 32.449 1.00 58.41 235 ASN A O 1
ATOM 1960 N N . GLU A 1 236 ? -14.335 -11.580 33.627 1.00 62.94 236 GLU A N 1
ATOM 1961 C CA . GLU A 1 236 ? -13.559 -10.433 33.143 1.00 62.94 236 GLU A CA 1
ATOM 1962 C C . GLU A 1 236 ? -13.055 -10.665 31.709 1.00 62.94 236 GLU A C 1
ATOM 1964 O O . GLU A 1 236 ? -12.387 -11.662 31.415 1.00 62.94 236 GLU A O 1
ATOM 1969 N N . MET A 1 237 ? -13.370 -9.728 30.807 1.00 72.38 237 MET A N 1
ATOM 1970 C CA . MET A 1 237 ? -13.020 -9.819 29.389 1.00 72.38 237 MET A CA 1
ATOM 1971 C C . MET A 1 237 ? -12.445 -8.496 28.877 1.00 72.38 237 MET A C 1
ATOM 1973 O O . MET A 1 237 ? -13.147 -7.482 28.777 1.00 72.38 237 MET A O 1
ATOM 1977 N N . SER A 1 238 ? -11.155 -8.525 28.537 1.00 75.81 238 SER A N 1
ATOM 1978 C CA . SER A 1 238 ? -10.407 -7.421 27.933 1.00 75.81 238 SER A CA 1
ATOM 1979 C C . SER A 1 238 ? -9.880 -7.823 26.556 1.00 75.81 238 SER A C 1
ATOM 1981 O O . SER A 1 238 ? -9.628 -9.002 26.302 1.00 75.81 238 SER A O 1
ATOM 1983 N N . SER A 1 239 ? -9.629 -6.850 25.675 1.00 78.25 239 SER A N 1
ATOM 1984 C CA . SER A 1 239 ? -9.000 -7.138 24.376 1.00 78.25 239 SER A CA 1
ATOM 1985 C C . SER A 1 239 ? -7.607 -7.764 24.535 1.00 78.25 239 SER A C 1
ATOM 1987 O O . SER A 1 239 ? -7.155 -8.478 23.651 1.00 78.25 239 SER A O 1
ATOM 1989 N N . THR A 1 240 ? -6.931 -7.547 25.671 1.00 78.31 240 THR A N 1
ATOM 1990 C CA . THR A 1 240 ? -5.678 -8.239 26.012 1.00 78.31 240 THR A CA 1
ATOM 1991 C C . THR A 1 240 ? -5.910 -9.722 26.279 1.00 78.31 240 THR A C 1
ATOM 1993 O O . THR A 1 240 ? -5.208 -10.536 25.696 1.00 78.31 240 THR A O 1
ATOM 1996 N N . LYS A 1 241 ? -6.931 -10.097 27.061 1.00 82.06 241 LYS A N 1
ATOM 1997 C CA . LYS A 1 241 ? -7.261 -11.514 27.293 1.00 82.06 241 LYS A CA 1
ATOM 1998 C C . LYS A 1 241 ? -7.580 -12.238 25.982 1.00 82.06 241 LYS A C 1
ATOM 2000 O O . LYS A 1 241 ? -7.061 -13.318 25.740 1.00 82.06 241 LYS A O 1
ATOM 2005 N N . VAL A 1 242 ? -8.378 -11.614 25.111 1.00 83.31 242 VAL A N 1
ATOM 2006 C CA . VAL A 1 242 ? -8.718 -12.196 23.800 1.00 83.31 242 VAL A CA 1
ATOM 2007 C C . VAL A 1 242 ? -7.476 -12.341 22.916 1.00 83.31 242 VAL A C 1
ATOM 2009 O O . VAL A 1 242 ? -7.315 -13.365 22.263 1.00 83.31 242 VAL A O 1
ATOM 2012 N N . ARG A 1 243 ? -6.561 -11.361 22.928 1.00 82.00 243 ARG A N 1
ATOM 2013 C CA . ARG A 1 243 ? -5.272 -11.476 22.227 1.00 82.00 243 ARG A CA 1
ATOM 2014 C C . ARG A 1 243 ? -4.420 -12.627 22.752 1.00 82.00 243 ARG A C 1
ATOM 2016 O O . ARG A 1 243 ? -3.897 -13.372 21.933 1.00 82.00 243 ARG A O 1
ATOM 2023 N N . ASN A 1 244 ? -4.316 -12.791 24.068 1.00 82.25 244 ASN A N 1
ATOM 2024 C CA . ASN A 1 244 ? -3.547 -13.885 24.663 1.00 82.25 244 ASN A CA 1
ATOM 2025 C C . ASN A 1 244 ? -4.126 -15.243 24.242 1.00 82.25 244 ASN A C 1
ATOM 2027 O O . ASN A 1 244 ? -3.399 -16.073 23.723 1.00 82.25 244 ASN A O 1
ATOM 2031 N N . LEU A 1 245 ? -5.450 -15.423 24.312 1.00 85.38 245 LEU A N 1
ATOM 2032 C CA . LEU A 1 245 ? -6.100 -16.661 23.858 1.00 85.38 245 LEU A CA 1
ATOM 2033 C C . LEU A 1 245 ? -5.868 -16.955 22.366 1.00 85.38 245 LEU A C 1
ATOM 2035 O O . LEU A 1 245 ? -5.722 -18.112 21.979 1.00 85.38 245 LEU A O 1
ATOM 2039 N N . ILE A 1 246 ? -5.816 -15.914 21.528 1.00 82.31 246 ILE A N 1
ATOM 2040 C CA . ILE A 1 246 ? -5.450 -16.040 20.112 1.00 82.31 246 ILE A CA 1
ATOM 2041 C C . ILE A 1 246 ? -3.988 -16.486 19.956 1.00 82.31 246 ILE A C 1
ATOM 2043 O O . ILE A 1 246 ? -3.701 -17.368 19.146 1.00 82.31 246 ILE A O 1
ATOM 2047 N N . GLN A 1 247 ? -3.066 -15.889 20.715 1.00 79.12 247 GLN A N 1
ATOM 2048 C CA . GLN A 1 247 ? -1.643 -16.244 20.698 1.00 79.12 247 GLN A CA 1
ATOM 2049 C C . GLN A 1 247 ? -1.419 -17.689 21.165 1.00 79.12 247 GLN A C 1
ATOM 2051 O O . GLN A 1 247 ? -0.715 -18.444 20.492 1.00 79.12 247 GLN A O 1
ATOM 2056 N N . ASP A 1 248 ? -2.109 -18.085 22.234 1.00 82.81 248 ASP A N 1
ATOM 2057 C CA . ASP A 1 248 ? -2.082 -19.422 22.834 1.00 82.81 248 ASP A CA 1
ATOM 2058 C C . ASP A 1 248 ? -2.848 -20.467 22.003 1.00 82.81 248 ASP A C 1
ATOM 2060 O O . ASP A 1 248 ? -2.834 -21.652 22.327 1.00 82.81 248 ASP A O 1
ATOM 2064 N N . GLN A 1 249 ? -3.515 -20.052 20.916 1.00 81.94 249 GLN A N 1
ATOM 2065 C CA . GLN A 1 249 ? -4.330 -20.909 20.041 1.00 81.94 249 GLN A CA 1
ATOM 2066 C C . GLN A 1 249 ? -5.470 -21.632 20.776 1.00 81.94 249 GLN A C 1
ATOM 2068 O O . GLN A 1 249 ? -5.965 -22.668 20.326 1.00 81.94 249 GLN A O 1
ATOM 2073 N N . ASN A 1 250 ? -5.937 -21.068 21.889 1.00 86.31 250 ASN A N 1
ATOM 2074 C CA . ASN A 1 250 ? -7.040 -21.612 22.668 1.00 86.31 250 ASN A CA 1
ATOM 2075 C C . ASN A 1 250 ? -8.390 -21.170 22.077 1.00 86.31 250 ASN A C 1
ATOM 2077 O O . ASN A 1 250 ? -9.145 -20.378 22.647 1.00 86.31 250 ASN A O 1
ATOM 2081 N N . TYR A 1 251 ? -8.695 -21.678 20.882 1.00 84.38 251 TYR A N 1
ATOM 2082 C CA . TYR A 1 251 ? -9.908 -21.312 20.150 1.00 84.38 251 TYR A CA 1
ATOM 2083 C C . TYR A 1 251 ? -11.197 -21.853 20.772 1.00 84.38 251 TYR A C 1
ATOM 2085 O O . TYR A 1 251 ? -12.268 -21.290 20.552 1.00 84.38 251 TYR A O 1
ATOM 2093 N N . GLN A 1 252 ? -11.106 -22.916 21.575 1.00 85.31 252 GLN A N 1
ATOM 2094 C CA . GLN A 1 252 ? -12.254 -23.432 22.316 1.00 85.31 252 GLN A CA 1
ATOM 2095 C C . GLN A 1 252 ? -12.741 -22.411 23.347 1.00 85.31 252 GLN A C 1
ATOM 2097 O O . GLN A 1 252 ? -13.938 -22.129 23.396 1.00 85.31 252 GLN A O 1
ATOM 2102 N N . GLU A 1 253 ? -11.827 -21.794 24.102 1.00 86.81 253 GLU A N 1
ATOM 2103 C CA . GLU A 1 253 ? -12.186 -20.734 25.047 1.00 86.81 253 GLU A CA 1
ATOM 2104 C C . GLU A 1 253 ? -12.616 -19.442 24.328 1.00 86.81 253 GLU A C 1
ATOM 2106 O O . GLU A 1 253 ? -13.519 -18.749 24.794 1.00 86.81 253 GLU A O 1
ATOM 2111 N N . LEU A 1 254 ? -12.059 -19.138 23.146 1.00 86.44 254 LEU A N 1
ATOM 2112 C CA . LEU A 1 254 ? -12.466 -17.966 22.355 1.00 86.44 254 LEU A CA 1
ATOM 2113 C C . LEU A 1 254 ? -13.949 -17.967 21.966 1.00 86.44 254 LEU A C 1
ATOM 2115 O O . LEU A 1 254 ? -14.541 -16.889 21.907 1.00 86.44 254 LEU A O 1
ATOM 2119 N N . ASN A 1 255 ? -14.571 -19.134 21.768 1.00 86.12 255 ASN A N 1
ATOM 2120 C CA . ASN A 1 255 ? -16.008 -19.239 21.474 1.00 86.12 255 ASN A CA 1
ATOM 2121 C C . ASN A 1 255 ? -16.905 -18.708 22.608 1.00 86.12 255 ASN A C 1
ATOM 2123 O O . ASN A 1 255 ? -18.073 -18.408 22.375 1.00 86.12 255 ASN A O 1
ATOM 2127 N N . GLN A 1 256 ? -16.379 -18.552 23.828 1.00 84.94 256 GLN A N 1
ATOM 2128 C CA . GLN A 1 256 ? -17.102 -17.895 24.925 1.00 84.94 256 GLN A CA 1
ATOM 2129 C C . GLN A 1 256 ? -17.172 -16.370 24.749 1.00 84.94 256 GLN A C 1
ATOM 2131 O O . GLN A 1 256 ? -17.999 -15.699 25.366 1.00 84.94 256 GLN A O 1
ATOM 2136 N N . TYR A 1 257 ? -16.284 -15.805 23.929 1.00 86.31 257 TYR A N 1
ATOM 2137 C CA . TYR A 1 257 ? -16.036 -14.366 23.833 1.00 86.31 257 TYR A CA 1
ATOM 2138 C C . TYR A 1 257 ? -16.269 -13.800 22.430 1.00 86.31 257 TYR A C 1
ATOM 2140 O O . TYR A 1 257 ? -16.410 -12.581 22.276 1.00 86.31 257 TYR A O 1
ATOM 2148 N N . LEU A 1 258 ? -16.298 -14.673 21.422 1.00 90.38 258 LEU A N 1
ATOM 2149 C CA . LEU A 1 258 ? -16.427 -14.366 20.007 1.00 90.38 258 LEU A CA 1
ATOM 2150 C C . LEU A 1 258 ? -17.449 -15.311 19.355 1.00 90.38 258 LEU A C 1
ATOM 2152 O O . LEU A 1 258 ? -17.479 -16.495 19.685 1.00 90.38 258 LEU A O 1
ATOM 2156 N N . PRO A 1 259 ? -18.250 -14.822 18.396 1.00 90.38 259 PRO A N 1
ATOM 2157 C CA . PRO A 1 259 ? -19.057 -15.674 17.527 1.00 90.38 259 PRO A CA 1
ATOM 2158 C C . PRO A 1 259 ? -18.220 -16.719 16.763 1.00 90.38 259 PRO A C 1
ATOM 2160 O O . PRO A 1 259 ? -17.086 -16.437 16.372 1.00 90.38 259 PRO A O 1
ATOM 2163 N N . GLN A 1 260 ? -18.786 -17.902 16.499 1.00 90.12 260 GLN A N 1
ATOM 2164 C CA . GLN A 1 260 ? -18.076 -19.023 15.853 1.00 90.12 260 GLN A CA 1
ATOM 2165 C C . GLN A 1 260 ? -17.490 -18.667 14.476 1.00 90.12 260 GLN A C 1
ATOM 2167 O O . GLN A 1 260 ? -16.341 -18.990 14.190 1.00 90.12 260 GLN A O 1
ATOM 2172 N N . ASN A 1 261 ? -18.247 -17.951 13.641 1.00 90.69 261 ASN A N 1
ATOM 2173 C CA . ASN A 1 261 ? -17.798 -17.427 12.343 1.00 90.69 261 ASN A CA 1
ATOM 2174 C C . ASN A 1 261 ? -16.553 -16.523 12.469 1.00 90.69 261 ASN A C 1
ATOM 2176 O O . ASN A 1 261 ? -15.654 -16.583 11.633 1.00 90.69 261 ASN A O 1
ATOM 2180 N N . LEU A 1 262 ? -16.473 -15.707 13.525 1.00 92.25 262 LEU A N 1
ATOM 2181 C CA . LEU A 1 262 ? -15.321 -14.854 13.802 1.00 92.25 262 LEU A CA 1
ATOM 2182 C C . LEU A 1 262 ? -14.124 -15.665 14.310 1.00 92.25 262 LEU A C 1
ATOM 2184 O O . LEU A 1 262 ? -12.996 -15.394 13.901 1.00 92.25 262 LEU A O 1
ATOM 2188 N N . VAL A 1 263 ? -14.351 -16.665 15.164 1.00 90.62 263 VAL A N 1
ATOM 2189 C CA . VAL A 1 263 ? -13.286 -17.580 15.608 1.00 90.62 263 VAL A CA 1
ATOM 2190 C C . VAL A 1 263 ? -12.685 -18.317 14.413 1.00 90.62 263 VAL A C 1
ATOM 2192 O O . VAL A 1 263 ? -11.465 -18.314 14.267 1.00 90.62 263 VAL A O 1
ATOM 2195 N N . GLN A 1 264 ? -13.524 -18.855 13.524 1.00 89.31 264 GLN A N 1
ATOM 2196 C CA . GLN A 1 264 ? -13.088 -19.534 12.303 1.00 89.31 264 GLN A CA 1
ATOM 2197 C C . GLN A 1 264 ? -12.281 -18.599 11.393 1.00 89.31 264 GLN A C 1
ATOM 2199 O O . GLN A 1 264 ? -11.172 -18.927 10.984 1.00 89.31 264 GLN A O 1
ATOM 2204 N N . TYR A 1 265 ? -12.780 -17.383 11.154 1.00 90.31 265 TYR A N 1
ATOM 2205 C CA . TYR A 1 265 ? -12.062 -16.386 10.359 1.00 90.31 265 TYR A CA 1
ATOM 2206 C C . TYR A 1 265 ? -10.676 -16.060 10.938 1.00 90.31 265 TYR A C 1
ATOM 2208 O O . TYR A 1 265 ? -9.699 -15.949 10.193 1.00 90.31 265 TYR A O 1
ATOM 2216 N N . LEU A 1 266 ? -10.573 -15.912 12.264 1.00 87.00 266 LEU A N 1
ATOM 2217 C CA . LEU A 1 266 ? -9.295 -15.672 12.934 1.00 87.00 266 LEU A CA 1
ATOM 2218 C C . LEU A 1 266 ? -8.366 -16.883 12.816 1.00 87.00 266 LEU A C 1
ATOM 2220 O O . LEU A 1 266 ? -7.190 -16.694 12.525 1.00 87.00 266 LEU A O 1
ATOM 2224 N N . GLN A 1 267 ? -8.874 -18.107 12.980 1.00 86.25 267 GLN A N 1
ATOM 2225 C CA . GLN A 1 267 ? -8.096 -19.332 12.774 1.00 86.25 267 GLN A CA 1
ATOM 2226 C C . GLN A 1 267 ? -7.491 -19.387 11.369 1.00 86.25 267 GLN A C 1
ATOM 2228 O O . GLN A 1 267 ? -6.280 -19.560 11.239 1.00 86.25 267 GLN A O 1
ATOM 2233 N N . ASP A 1 268 ? -8.307 -19.180 10.335 1.00 84.50 268 ASP A N 1
ATOM 2234 C CA . ASP A 1 268 ? -7.878 -19.272 8.936 1.00 84.50 268 ASP A CA 1
ATOM 2235 C C . ASP A 1 268 ? -6.883 -18.161 8.581 1.00 84.50 268 ASP A C 1
ATOM 2237 O O . ASP A 1 268 ? -5.828 -18.412 7.992 1.00 84.50 268 ASP A O 1
ATOM 2241 N N . THR A 1 269 ? -7.171 -16.931 9.018 1.00 81.62 269 THR A N 1
ATOM 2242 C CA . THR A 1 269 ? -6.299 -15.770 8.795 1.00 81.62 269 THR A CA 1
ATOM 2243 C C . THR A 1 269 ? -4.930 -15.972 9.446 1.00 81.62 269 THR A C 1
ATOM 2245 O O . THR A 1 269 ? -3.898 -15.713 8.826 1.00 81.62 269 THR A O 1
ATOM 2248 N N . LEU A 1 270 ? -4.901 -16.457 10.690 1.00 74.69 270 LEU A N 1
ATOM 2249 C CA . LEU A 1 270 ? -3.661 -16.668 11.436 1.00 74.69 270 LEU A CA 1
ATOM 2250 C C . LEU A 1 270 ? -2.894 -17.891 10.949 1.00 74.69 270 LEU A C 1
ATOM 2252 O O . LEU A 1 270 ? -1.666 -17.868 10.976 1.00 74.69 270 LEU A O 1
ATOM 2256 N N . LYS A 1 271 ? -3.585 -18.940 10.491 1.00 75.56 271 LYS A N 1
ATOM 2257 C CA . LYS A 1 271 ? -2.959 -20.099 9.852 1.00 75.56 271 LYS A CA 1
ATOM 2258 C C . LYS A 1 271 ? -2.237 -19.675 8.576 1.00 75.56 271 LYS A C 1
ATOM 2260 O O . LYS A 1 271 ? -1.051 -19.955 8.458 1.00 75.56 271 LYS A O 1
ATOM 2265 N N . HIS A 1 272 ? -2.885 -18.905 7.702 1.00 70.25 272 HIS A N 1
ATOM 2266 C CA . HIS A 1 272 ? -2.241 -18.367 6.501 1.00 70.25 272 HIS A CA 1
ATOM 2267 C C . HIS A 1 272 ? -1.092 -17.405 6.816 1.00 70.25 272 HIS A C 1
ATOM 2269 O O . HIS A 1 272 ? -0.037 -17.488 6.191 1.00 70.25 272 HIS A O 1
ATOM 2275 N N . GLN A 1 273 ? -1.246 -16.523 7.810 1.00 67.44 273 GLN A N 1
ATOM 2276 C CA . GLN A 1 273 ? -0.159 -15.637 8.234 1.00 67.44 273 GLN A CA 1
ATOM 2277 C C . GLN A 1 273 ? 1.009 -16.411 8.841 1.00 67.44 273 GLN A C 1
ATOM 2279 O O . GLN A 1 273 ? 2.152 -16.056 8.583 1.00 67.44 273 GLN A O 1
ATOM 2284 N N . LYS A 1 274 ? 0.755 -17.473 9.616 1.00 64.06 274 LYS A N 1
ATOM 2285 C CA . LYS A 1 274 ? 1.802 -18.371 10.113 1.00 64.06 274 LYS A CA 1
ATOM 2286 C C . LYS A 1 274 ? 2.431 -19.161 8.984 1.00 64.06 274 LYS A C 1
ATOM 2288 O O . LYS A 1 274 ? 3.636 -19.229 8.966 1.00 64.06 274 LYS A O 1
ATOM 2293 N N . GLU A 1 275 ? 1.694 -19.683 8.014 1.00 63.12 275 GLU A N 1
ATOM 2294 C CA . GLU A 1 275 ? 2.278 -20.363 6.851 1.00 63.12 275 GLU A CA 1
ATOM 2295 C C . GLU A 1 275 ? 3.169 -19.412 6.043 1.00 63.12 275 GLU A C 1
ATOM 2297 O O . GLU A 1 275 ? 4.310 -19.751 5.752 1.00 63.12 275 GLU A O 1
ATOM 2302 N N . GLN A 1 276 ? 2.722 -18.184 5.773 1.00 56.78 276 GLN A N 1
ATOM 2303 C CA . GLN A 1 276 ? 3.534 -17.158 5.109 1.00 56.78 276 GLN A CA 1
ATOM 2304 C C . GLN A 1 276 ? 4.738 -16.731 5.956 1.00 56.78 276 GLN A C 1
ATOM 2306 O O . GLN A 1 276 ? 5.853 -16.633 5.441 1.00 56.78 276 GLN A O 1
ATOM 2311 N N . ASN A 1 277 ? 4.544 -16.533 7.262 1.00 54.38 277 ASN A N 1
ATOM 2312 C CA . ASN A 1 277 ? 5.614 -16.184 8.187 1.00 54.38 277 ASN A CA 1
ATOM 2313 C C . ASN A 1 277 ? 6.551 -17.351 8.449 1.00 54.38 277 ASN A C 1
ATOM 2315 O O . ASN A 1 277 ? 7.705 -17.084 8.683 1.00 54.38 277 ASN A O 1
ATOM 2319 N N . THR A 1 278 ? 6.123 -18.607 8.393 1.00 51.91 278 THR A N 1
ATOM 2320 C CA . THR A 1 278 ? 6.945 -19.815 8.519 1.00 51.91 278 THR A CA 1
ATOM 2321 C C . THR A 1 278 ? 7.661 -20.082 7.206 1.00 51.91 278 THR A C 1
ATOM 2323 O O . THR A 1 278 ? 8.808 -20.491 7.230 1.00 51.91 278 THR A O 1
ATOM 2326 N N . ILE A 1 279 ? 7.078 -19.760 6.052 1.00 53.72 279 ILE A N 1
ATOM 2327 C CA . ILE A 1 279 ? 7.803 -19.722 4.779 1.00 53.72 279 ILE A CA 1
ATOM 2328 C C . ILE A 1 279 ? 8.891 -18.640 4.842 1.00 53.72 279 ILE A C 1
ATOM 2330 O O . ILE A 1 279 ? 10.039 -18.927 4.514 1.00 53.72 279 ILE A O 1
ATOM 2334 N N . MET A 1 280 ? 8.588 -17.437 5.342 1.00 45.84 280 MET A N 1
ATOM 2335 C CA . MET A 1 280 ? 9.585 -16.375 5.535 1.00 45.84 280 MET A CA 1
ATOM 2336 C C . MET A 1 280 ? 10.585 -16.669 6.664 1.00 45.84 280 MET A C 1
ATOM 2338 O O . MET A 1 280 ? 11.772 -16.409 6.510 1.00 45.84 280 MET A O 1
ATOM 2342 N N . GLN A 1 281 ? 10.153 -17.227 7.792 1.00 42.09 281 GLN A N 1
ATOM 2343 C CA . GLN A 1 281 ? 10.967 -17.529 8.971 1.00 42.09 281 GLN A CA 1
ATOM 2344 C C . GLN A 1 281 ? 11.770 -18.797 8.763 1.00 42.09 281 GLN A C 1
ATOM 2346 O O . GLN A 1 281 ? 12.888 -18.825 9.224 1.00 42.09 281 GLN A O 1
ATOM 2351 N N . ASN A 1 282 ? 11.309 -19.809 8.033 1.00 48.06 282 ASN A N 1
ATOM 2352 C CA . ASN A 1 282 ? 12.169 -20.924 7.629 1.00 48.06 282 ASN A CA 1
ATOM 2353 C C . ASN A 1 282 ? 13.215 -20.433 6.626 1.00 48.06 282 ASN A C 1
ATOM 2355 O O . ASN A 1 282 ? 14.370 -20.827 6.718 1.00 48.06 282 ASN A O 1
ATOM 2359 N N . GLN A 1 283 ? 12.869 -19.485 5.749 1.00 48.53 283 GLN A N 1
ATOM 2360 C CA . GLN A 1 283 ? 13.859 -18.802 4.910 1.00 48.53 283 GLN A CA 1
ATOM 2361 C C . GLN A 1 283 ? 14.842 -17.950 5.735 1.00 48.53 283 GLN A C 1
ATOM 2363 O O . GLN A 1 283 ? 16.013 -17.882 5.384 1.00 48.53 283 GLN A O 1
ATOM 2368 N N . THR A 1 284 ? 14.406 -17.365 6.857 1.00 42.00 284 THR A N 1
ATOM 2369 C CA . THR A 1 284 ? 15.230 -16.510 7.737 1.00 42.00 284 THR A CA 1
ATOM 2370 C C . THR A 1 284 ? 16.011 -17.308 8.802 1.00 42.00 284 THR A C 1
ATOM 2372 O O . THR A 1 284 ? 17.133 -16.960 9.143 1.00 42.00 284 THR A O 1
ATOM 2375 N N . ASN A 1 285 ? 15.487 -18.428 9.296 1.00 43.06 285 ASN A N 1
ATOM 2376 C CA . ASN A 1 285 ? 16.078 -19.276 10.338 1.00 43.06 285 ASN A CA 1
ATOM 2377 C C . ASN A 1 285 ? 17.145 -20.210 9.763 1.00 43.06 285 ASN A C 1
ATOM 2379 O O . ASN A 1 285 ? 18.141 -20.468 10.436 1.00 43.06 285 ASN A O 1
ATOM 2383 N N . ILE A 1 286 ? 17.005 -20.629 8.497 1.00 48.44 286 ILE A N 1
ATOM 2384 C CA . ILE A 1 286 ? 18.094 -21.275 7.745 1.00 48.44 286 ILE A CA 1
ATOM 2385 C C . ILE A 1 286 ? 19.300 -20.322 7.604 1.00 48.44 286 ILE A C 1
ATOM 2387 O O . ILE A 1 286 ? 20.442 -20.777 7.584 1.00 48.44 286 ILE A O 1
ATOM 2391 N N . LEU A 1 287 ? 19.062 -19.002 7.568 1.00 43.81 287 LEU A N 1
ATOM 2392 C CA . LEU A 1 287 ? 20.103 -17.968 7.498 1.00 43.81 287 LEU A CA 1
ATOM 2393 C C . LEU A 1 287 ? 20.719 -17.635 8.872 1.00 43.81 287 LEU A C 1
ATOM 2395 O O . LEU A 1 287 ? 21.932 -17.450 8.969 1.00 43.81 287 LEU A O 1
ATOM 2399 N N . ILE A 1 288 ? 19.916 -17.600 9.943 1.00 47.50 288 ILE A N 1
ATOM 2400 C CA . ILE A 1 288 ? 20.370 -17.248 11.304 1.00 47.50 288 ILE A CA 1
ATOM 2401 C C . ILE A 1 288 ? 21.166 -18.382 11.974 1.00 47.50 288 ILE A C 1
ATOM 2403 O O . ILE A 1 288 ? 22.148 -18.101 12.662 1.00 47.50 288 ILE A O 1
ATOM 2407 N N . GLN A 1 289 ? 20.826 -19.658 11.744 1.00 46.25 289 GLN A N 1
ATOM 2408 C CA . GLN A 1 289 ? 21.544 -20.790 12.359 1.00 46.25 289 GLN A CA 1
ATOM 2409 C C . GLN A 1 289 ? 23.020 -20.913 11.930 1.00 46.25 289 GLN A C 1
ATOM 2411 O O . GLN A 1 289 ? 23.781 -21.629 12.575 1.00 46.25 289 GLN A O 1
ATOM 2416 N N . LYS A 1 290 ? 23.445 -20.204 10.876 1.00 46.88 290 LYS A N 1
ATOM 2417 C CA . LYS A 1 290 ? 24.806 -20.267 10.321 1.00 46.88 290 LYS A CA 1
ATOM 2418 C C . LYS A 1 290 ? 25.713 -19.075 10.681 1.00 46.88 290 LYS A C 1
ATOM 2420 O O . LYS A 1 290 ? 26.800 -18.995 10.125 1.00 46.88 290 LYS A O 1
ATOM 2425 N N . GLN A 1 291 ? 25.300 -18.164 11.579 1.00 56.06 291 GLN A N 1
ATOM 2426 C CA . GLN A 1 291 ? 26.045 -16.920 11.893 1.00 56.06 291 GLN A CA 1
ATOM 2427 C C . GLN A 1 291 ? 26.493 -16.156 10.627 1.00 56.06 291 GLN A C 1
ATOM 2429 O O . GLN A 1 291 ? 27.604 -15.636 10.550 1.00 56.06 291 GLN A O 1
ATOM 2434 N N . LEU A 1 292 ? 25.638 -16.112 9.602 1.00 60.06 292 LEU A N 1
ATOM 2435 C CA . LEU A 1 292 ? 26.008 -15.519 8.321 1.00 60.06 292 LEU A CA 1
ATOM 2436 C C . LEU A 1 292 ? 26.063 -13.995 8.417 1.00 60.06 292 LEU A C 1
ATOM 2438 O O . LEU A 1 292 ? 25.152 -13.366 8.970 1.00 60.06 292 LEU A O 1
ATOM 2442 N N . THR A 1 293 ? 27.104 -13.405 7.829 1.00 74.38 293 THR A N 1
ATOM 2443 C CA . THR A 1 293 ? 27.233 -11.951 7.691 1.00 74.38 293 THR A CA 1
ATOM 2444 C C . THR A 1 293 ? 26.078 -11.390 6.857 1.00 74.38 293 THR A C 1
ATOM 2446 O O . THR A 1 293 ? 25.445 -12.100 6.075 1.00 74.38 293 THR A O 1
ATOM 2449 N N . GLN A 1 294 ? 25.788 -10.092 6.991 1.00 76.12 294 GLN A N 1
ATOM 2450 C CA . GLN A 1 294 ? 24.735 -9.441 6.201 1.00 76.12 294 GLN A CA 1
ATOM 2451 C C . GLN A 1 294 ? 24.948 -9.620 4.688 1.00 76.12 294 GLN A C 1
ATOM 2453 O O . GLN A 1 294 ? 23.982 -9.807 3.954 1.00 76.12 294 GLN A O 1
ATOM 2458 N N . GLN A 1 295 ? 26.206 -9.619 4.236 1.00 79.12 295 GLN A N 1
ATOM 2459 C CA . GLN A 1 295 ? 26.564 -9.901 2.848 1.00 79.12 295 GLN A CA 1
ATOM 2460 C C . GLN A 1 295 ? 26.160 -11.322 2.442 1.00 79.12 295 GLN A C 1
ATOM 2462 O O . GLN A 1 295 ? 25.398 -11.479 1.497 1.00 79.12 295 GLN A O 1
ATOM 2467 N N . GLN A 1 296 ? 26.547 -12.335 3.223 1.00 81.62 296 GLN A N 1
ATOM 2468 C CA . GLN A 1 296 ? 26.195 -13.735 2.957 1.00 81.62 296 GLN A CA 1
ATOM 2469 C C . GLN A 1 296 ? 24.677 -13.973 2.940 1.00 81.62 296 GLN A C 1
ATOM 2471 O O . GLN A 1 296 ? 24.181 -14.800 2.178 1.00 81.62 296 GLN A O 1
ATOM 2476 N N . GLN A 1 297 ? 23.919 -13.246 3.767 1.00 79.25 297 GLN A N 1
ATOM 2477 C CA . GLN A 1 297 ? 22.457 -13.311 3.741 1.00 79.25 297 GLN A CA 1
ATOM 2478 C C . GLN A 1 297 ? 21.883 -12.767 2.430 1.00 79.25 297 GLN A C 1
ATOM 2480 O O . GLN A 1 297 ? 20.959 -13.362 1.877 1.00 79.25 297 GLN A O 1
ATOM 2485 N N . ILE A 1 298 ? 22.426 -11.657 1.927 1.00 81.94 298 ILE A N 1
ATOM 2486 C CA . ILE A 1 298 ? 22.004 -11.057 0.658 1.00 81.94 298 ILE A CA 1
ATOM 2487 C C . ILE A 1 298 ? 22.434 -11.931 -0.521 1.00 81.94 298 ILE A C 1
ATOM 2489 O O . ILE A 1 298 ? 21.620 -12.152 -1.413 1.00 81.94 298 ILE A O 1
ATOM 2493 N N . ASP A 1 299 ? 23.648 -12.478 -0.504 1.00 83.88 299 ASP A N 1
ATOM 2494 C CA . ASP A 1 299 ? 24.134 -13.388 -1.545 1.00 83.88 299 ASP A CA 1
ATOM 2495 C C . ASP A 1 299 ? 23.213 -14.611 -1.672 1.00 83.88 299 ASP A C 1
ATOM 2497 O O . ASP A 1 299 ? 22.787 -14.952 -2.770 1.00 83.88 299 ASP A O 1
ATOM 2501 N N . LEU A 1 300 ? 22.764 -15.189 -0.552 1.00 83.12 300 LEU A N 1
ATOM 2502 C CA . LEU A 1 300 ? 21.788 -16.284 -0.568 1.00 83.12 300 LEU A CA 1
ATOM 2503 C C . LEU A 1 300 ? 20.406 -15.862 -1.093 1.00 83.12 300 LEU A C 1
ATOM 2505 O O . LEU A 1 300 ? 19.713 -16.664 -1.725 1.00 83.12 300 LEU A O 1
ATOM 2509 N N . MET A 1 301 ? 19.978 -14.618 -0.850 1.00 83.94 301 MET A N 1
ATOM 2510 C CA . MET A 1 301 ? 18.756 -14.084 -1.464 1.00 83.94 301 MET A CA 1
ATOM 2511 C C . MET A 1 301 ? 18.920 -13.924 -2.979 1.00 83.94 301 MET A C 1
ATOM 2513 O O . MET A 1 301 ? 18.000 -14.280 -3.720 1.00 83.94 301 MET A O 1
ATOM 2517 N N . ILE A 1 302 ? 20.075 -13.426 -3.435 1.00 85.75 302 ILE A N 1
ATOM 2518 C CA . ILE A 1 302 ? 20.419 -13.306 -4.855 1.00 85.75 302 ILE A CA 1
ATOM 2519 C C . ILE A 1 302 ? 20.426 -14.688 -5.503 1.00 85.75 302 ILE A C 1
ATOM 2521 O O . ILE A 1 302 ? 19.744 -14.864 -6.507 1.00 85.75 302 ILE A O 1
ATOM 2525 N N . ASP A 1 303 ? 21.103 -15.673 -4.911 1.00 84.50 303 ASP A N 1
ATOM 2526 C CA . ASP A 1 303 ? 21.158 -17.048 -5.415 1.00 84.50 303 ASP A CA 1
ATOM 2527 C C . ASP A 1 303 ? 19.758 -17.641 -5.559 1.00 84.50 303 ASP A C 1
ATOM 2529 O O . ASP A 1 303 ? 19.414 -18.183 -6.607 1.00 84.50 303 ASP A O 1
ATOM 2533 N N . LYS A 1 304 ? 18.903 -17.448 -4.549 1.00 83.19 304 LYS A N 1
ATOM 2534 C CA . LYS A 1 304 ? 17.518 -17.925 -4.578 1.00 83.19 304 LYS A CA 1
ATOM 2535 C C . LYS A 1 304 ? 16.696 -17.276 -5.693 1.00 83.19 304 LYS A C 1
ATOM 2537 O O . LYS A 1 304 ? 15.894 -17.942 -6.351 1.00 83.19 304 LYS A O 1
ATOM 2542 N N . ILE A 1 305 ? 16.851 -15.970 -5.902 1.00 84.06 305 ILE A N 1
ATOM 2543 C CA . ILE A 1 305 ? 16.208 -15.283 -7.028 1.00 84.06 305 ILE A CA 1
ATOM 2544 C C . ILE A 1 305 ? 16.785 -15.838 -8.333 1.00 84.06 305 ILE A C 1
ATOM 2546 O O . ILE A 1 305 ? 16.033 -16.189 -9.241 1.00 84.06 305 ILE A O 1
ATOM 2550 N N . ASN A 1 306 ? 18.097 -16.024 -8.393 1.00 85.81 306 ASN A N 1
ATOM 2551 C CA . ASN A 1 306 ? 18.849 -16.491 -9.544 1.00 85.81 306 ASN A CA 1
ATOM 2552 C C . ASN A 1 306 ? 18.927 -18.028 -9.676 1.00 85.81 306 ASN A C 1
ATOM 2554 O O . ASN A 1 306 ? 19.841 -18.538 -10.315 1.00 85.81 306 ASN A O 1
ATOM 2558 N N . ASN A 1 307 ? 17.968 -18.785 -9.125 1.00 77.31 307 ASN A N 1
ATOM 2559 C CA . ASN A 1 307 ? 17.989 -20.259 -9.123 1.00 77.31 307 ASN A CA 1
ATOM 2560 C C . ASN A 1 307 ? 18.098 -20.903 -10.525 1.00 77.31 307 ASN A C 1
ATOM 2562 O O . ASN A 1 307 ? 18.559 -22.033 -10.652 1.00 77.31 307 ASN A O 1
ATOM 2566 N N . GLU A 1 308 ? 17.708 -20.187 -11.582 1.00 73.94 308 GLU A N 1
ATOM 2567 C CA . GLU A 1 308 ? 17.818 -20.620 -12.986 1.00 73.94 308 GLU A CA 1
ATOM 2568 C C . GLU A 1 308 ? 19.055 -20.046 -13.703 1.00 73.94 308 GLU A C 1
ATOM 2570 O O . GLU A 1 308 ? 19.182 -20.165 -14.917 1.00 73.94 308 GLU A O 1
ATOM 2575 N N . LYS A 1 309 ? 19.967 -19.397 -12.966 1.00 76.69 309 LYS A N 1
ATOM 2576 C CA . LYS A 1 309 ? 21.177 -18.728 -13.479 1.00 76.69 309 LYS A CA 1
ATOM 2577 C C . LYS A 1 309 ? 20.902 -17.740 -14.621 1.00 76.69 309 LYS A C 1
ATOM 2579 O O . LYS A 1 309 ? 21.725 -17.563 -15.515 1.00 76.69 309 LYS A O 1
ATOM 2584 N N . GLN A 1 310 ? 19.750 -17.072 -14.575 1.00 80.44 310 GLN A N 1
ATOM 2585 C CA . GLN A 1 310 ? 19.367 -16.051 -15.551 1.00 80.44 310 GLN A CA 1
ATOM 2586 C C . GLN A 1 310 ? 20.220 -14.777 -15.423 1.00 80.44 310 GLN A C 1
ATOM 2588 O O . GLN A 1 310 ? 20.388 -14.041 -16.393 1.00 80.44 310 GLN A O 1
ATOM 2593 N N . PHE A 1 311 ? 20.767 -14.492 -14.242 1.00 86.62 311 PHE A N 1
ATOM 2594 C CA . PHE A 1 311 ? 21.649 -13.361 -13.973 1.00 86.62 311 PHE A CA 1
ATOM 2595 C C . PHE A 1 311 ? 23.105 -13.788 -13.862 1.00 86.62 311 PHE A C 1
ATOM 2597 O O . PHE A 1 311 ? 23.434 -14.818 -13.271 1.00 86.62 311 PHE A O 1
ATOM 2604 N N . ILE A 1 312 ? 23.983 -12.931 -14.368 1.00 87.75 312 ILE A N 1
ATOM 2605 C CA . ILE A 1 312 ? 25.416 -13.025 -14.114 1.00 87.75 312 ILE A CA 1
ATOM 2606 C C . ILE A 1 312 ? 25.684 -12.485 -12.710 1.00 87.75 312 ILE A C 1
ATOM 2608 O O . ILE A 1 312 ? 25.191 -11.414 -12.349 1.00 87.75 312 ILE A O 1
ATOM 2612 N N . ILE A 1 313 ? 26.485 -13.205 -11.931 1.00 90.44 313 ILE A N 1
ATOM 2613 C CA . ILE A 1 313 ? 27.007 -12.682 -10.670 1.00 90.44 313 ILE A CA 1
ATOM 2614 C C . ILE A 1 313 ? 28.316 -11.954 -10.966 1.00 90.44 313 ILE A C 1
ATOM 2616 O O . ILE A 1 313 ? 29.297 -12.556 -11.420 1.00 90.44 313 ILE A O 1
ATOM 2620 N N . PHE A 1 314 ? 28.288 -10.640 -10.773 1.00 89.00 314 PHE A N 1
ATOM 2621 C CA . PHE A 1 314 ? 29.422 -9.756 -11.005 1.00 89.00 314 PHE A CA 1
ATOM 2622 C C . PHE A 1 314 ? 30.198 -9.512 -9.710 1.00 89.00 314 PHE A C 1
ATOM 2624 O O . PHE A 1 314 ? 29.613 -9.422 -8.631 1.00 89.00 314 PHE A O 1
ATOM 2631 N N . ASP A 1 315 ? 31.510 -9.350 -9.840 1.00 87.69 315 ASP A N 1
ATOM 2632 C CA . ASP A 1 315 ? 32.406 -8.872 -8.787 1.00 87.69 315 ASP A CA 1
ATOM 2633 C C . ASP A 1 315 ? 32.776 -7.421 -9.111 1.00 87.69 315 ASP A C 1
ATOM 2635 O O . ASP A 1 315 ? 33.348 -7.154 -10.169 1.00 87.69 315 ASP A O 1
ATOM 2639 N N . LEU A 1 316 ? 32.410 -6.475 -8.238 1.00 84.06 316 LEU A N 1
ATOM 2640 C CA . LEU A 1 316 ? 32.558 -5.051 -8.545 1.00 84.06 316 LEU A CA 1
ATOM 2641 C C . LEU A 1 316 ? 34.024 -4.656 -8.785 1.00 84.06 316 LEU A C 1
ATOM 2643 O O . LEU A 1 316 ? 34.278 -3.833 -9.658 1.00 84.06 316 LEU A O 1
ATOM 2647 N N . GLU A 1 317 ? 34.972 -5.237 -8.039 1.00 82.81 317 GLU A N 1
ATOM 2648 C CA . GLU A 1 317 ? 36.395 -4.864 -8.116 1.00 82.81 317 GLU A CA 1
ATOM 2649 C C . GLU A 1 317 ? 37.110 -5.537 -9.281 1.00 82.81 317 GLU A C 1
ATOM 2651 O O . GLU A 1 317 ? 38.039 -4.967 -9.848 1.00 82.81 317 GLU A O 1
ATOM 2656 N N . LYS A 1 318 ? 36.693 -6.756 -9.637 1.00 83.88 318 LYS A N 1
ATOM 2657 C CA . LYS A 1 318 ? 37.337 -7.525 -10.712 1.00 83.88 318 LYS A CA 1
ATOM 2658 C C . LYS A 1 318 ? 36.737 -7.261 -12.082 1.00 83.88 318 LYS A C 1
ATOM 2660 O O . LYS A 1 318 ? 37.442 -7.343 -13.085 1.00 83.88 318 LYS A O 1
ATOM 2665 N N . ASP A 1 319 ? 35.429 -7.027 -12.137 1.00 86.06 319 ASP A N 1
ATOM 2666 C CA . ASP A 1 319 ? 34.717 -6.904 -13.404 1.00 86.06 319 ASP A CA 1
ATOM 2667 C C . ASP A 1 319 ? 34.609 -5.437 -13.868 1.00 86.06 319 ASP A C 1
ATOM 2669 O O . ASP A 1 319 ? 34.344 -5.221 -15.052 1.00 86.06 319 ASP A O 1
ATOM 2673 N N . PHE A 1 320 ? 34.864 -4.437 -13.005 1.00 85.62 320 PHE A N 1
ATOM 2674 C CA . PHE A 1 320 ? 34.730 -3.005 -13.327 1.00 85.62 320 PHE A CA 1
ATOM 2675 C C . PHE A 1 320 ? 35.891 -2.140 -12.830 1.00 85.62 320 PHE A C 1
ATOM 2677 O O . PHE A 1 320 ? 36.485 -2.383 -11.785 1.00 85.62 320 PHE A O 1
ATOM 2684 N N . ASN A 1 321 ? 36.141 -1.034 -13.538 1.00 77.00 321 ASN A N 1
ATOM 2685 C CA . ASN A 1 321 ? 37.119 -0.036 -13.110 1.00 77.00 321 ASN A CA 1
ATOM 2686 C C . ASN A 1 321 ? 36.562 0.854 -11.978 1.00 77.00 321 ASN A C 1
ATOM 2688 O O . ASN A 1 321 ? 35.952 1.891 -12.243 1.00 77.00 321 ASN A O 1
ATOM 2692 N N . ILE A 1 322 ? 36.782 0.472 -10.717 1.00 69.81 322 ILE A N 1
ATOM 2693 C CA . ILE A 1 322 ? 36.274 1.200 -9.536 1.00 69.81 322 ILE A CA 1
ATOM 2694 C C . ILE A 1 322 ? 36.851 2.615 -9.393 1.00 69.81 322 ILE A C 1
ATOM 2696 O O . ILE A 1 322 ? 36.172 3.493 -8.852 1.00 69.81 322 ILE A O 1
ATOM 2700 N N . GLU A 1 323 ? 38.036 2.907 -9.939 1.00 67.25 323 GLU A N 1
ATOM 2701 C CA . GLU A 1 323 ? 38.578 4.274 -9.932 1.00 67.25 323 GLU A CA 1
ATOM 2702 C C . GLU A 1 323 ? 37.631 5.259 -10.642 1.00 67.25 323 GLU A C 1
ATOM 2704 O O . GLU A 1 323 ? 37.574 6.437 -10.289 1.00 67.25 323 GLU A O 1
ATOM 2709 N N . GLN A 1 324 ? 36.802 4.778 -11.580 1.00 65.38 324 GLN A N 1
ATOM 2710 C CA . GLN A 1 324 ? 35.752 5.567 -12.238 1.00 65.38 324 GLN A CA 1
ATOM 2711 C C . GLN A 1 324 ? 34.607 5.974 -11.300 1.00 65.38 324 GLN A C 1
ATOM 2713 O O . GLN A 1 324 ? 33.932 6.966 -11.581 1.00 65.38 324 GLN A O 1
ATOM 2718 N N . ILE A 1 325 ? 34.386 5.226 -10.215 1.00 66.31 325 ILE A N 1
ATOM 2719 C CA . ILE A 1 325 ? 33.400 5.518 -9.165 1.00 66.31 325 ILE A CA 1
ATOM 2720 C C . ILE A 1 325 ? 33.999 6.497 -8.145 1.00 66.31 325 ILE A C 1
ATOM 2722 O O . ILE A 1 325 ? 33.311 7.415 -7.699 1.00 66.31 325 ILE A O 1
ATOM 2726 N N . GLN A 1 326 ? 35.277 6.314 -7.790 1.00 60.31 326 GLN A N 1
ATOM 2727 C CA . GLN A 1 326 ? 35.958 7.081 -6.741 1.00 60.31 326 GLN A CA 1
ATOM 2728 C C . GLN A 1 326 ? 36.440 8.468 -7.204 1.00 60.31 326 GLN A C 1
ATOM 2730 O O . GLN A 1 326 ? 36.383 9.410 -6.415 1.00 60.31 326 GLN A O 1
ATOM 2735 N N . ASN A 1 327 ? 36.871 8.628 -8.464 1.00 51.75 327 ASN A N 1
ATOM 2736 C CA . ASN A 1 327 ? 37.611 9.828 -8.879 1.00 51.75 327 ASN A CA 1
ATOM 2737 C C . ASN A 1 327 ? 36.807 10.941 -9.575 1.00 51.75 327 ASN A C 1
ATOM 2739 O O . ASN A 1 327 ? 37.319 12.058 -9.617 1.00 51.75 327 ASN A O 1
ATOM 2743 N N . GLN A 1 328 ? 35.593 10.746 -10.117 1.00 51.03 328 GLN A N 1
ATOM 2744 C CA . GLN A 1 328 ? 34.897 11.842 -10.829 1.00 51.03 328 GLN A CA 1
ATOM 2745 C C . GLN A 1 328 ? 33.359 11.783 -10.797 1.00 51.03 328 GLN A C 1
ATOM 2747 O O . GLN A 1 328 ? 32.745 10.756 -11.072 1.00 51.03 328 GLN A O 1
ATOM 2752 N N . GLN A 1 329 ? 32.729 12.955 -10.624 1.00 55.44 329 GLN A N 1
ATOM 2753 C CA . GLN A 1 329 ? 31.302 13.201 -10.905 1.00 55.44 329 GLN A CA 1
ATOM 2754 C C . GLN A 1 329 ? 30.906 12.888 -12.369 1.00 55.44 329 GLN A C 1
ATOM 2756 O O . GLN A 1 329 ? 29.723 12.712 -12.648 1.00 55.44 329 GLN A O 1
ATOM 2761 N N . ASN A 1 330 ? 31.874 12.772 -13.288 1.00 58.44 330 ASN A N 1
ATOM 2762 C CA . ASN A 1 330 ? 31.664 12.665 -14.738 1.00 58.44 330 ASN A CA 1
ATOM 2763 C C . ASN A 1 330 ? 31.041 11.344 -15.226 1.00 58.44 330 ASN A C 1
ATOM 2765 O O . ASN A 1 330 ? 30.460 11.327 -16.306 1.00 58.44 330 ASN A O 1
ATOM 2769 N N . ASN A 1 331 ? 31.130 10.248 -14.462 1.00 73.19 331 ASN A N 1
ATOM 2770 C CA . ASN A 1 331 ? 30.555 8.952 -14.867 1.00 73.19 331 ASN A CA 1
ATOM 2771 C C . ASN A 1 331 ? 29.198 8.660 -14.220 1.00 73.19 331 ASN A C 1
ATOM 2773 O O . ASN A 1 331 ? 28.559 7.655 -14.537 1.00 73.19 331 ASN A O 1
ATOM 2777 N N . LYS A 1 332 ? 28.748 9.515 -13.299 1.00 83.94 332 LYS A N 1
ATOM 2778 C CA . LYS A 1 332 ? 27.449 9.366 -12.652 1.00 83.94 332 LYS A CA 1
ATOM 2779 C C . LYS A 1 332 ? 26.355 9.812 -13.620 1.00 83.94 332 LYS A C 1
ATOM 2781 O O . LYS A 1 332 ? 26.241 10.992 -13.932 1.00 83.94 332 LYS A O 1
ATOM 2786 N N . ILE A 1 333 ? 25.535 8.865 -14.059 1.00 80.94 333 ILE A N 1
ATOM 2787 C CA . ILE A 1 333 ? 24.458 9.094 -15.035 1.00 80.94 333 ILE A CA 1
ATOM 2788 C C . ILE A 1 333 ? 23.077 9.220 -14.383 1.00 80.94 333 ILE A C 1
ATOM 2790 O O . ILE A 1 333 ? 22.128 9.643 -15.036 1.00 80.94 333 ILE A O 1
ATOM 2794 N N . GLY A 1 334 ? 22.949 8.881 -13.095 1.00 76.94 334 GLY A N 1
ATOM 2795 C CA . GLY A 1 334 ? 21.685 8.990 -12.371 1.00 76.94 334 GLY A CA 1
ATOM 2796 C C . GLY A 1 334 ? 21.837 8.994 -10.852 1.00 76.94 334 GLY A C 1
ATOM 2797 O O . GLY A 1 334 ? 22.793 8.457 -10.285 1.00 76.94 334 GLY A O 1
ATOM 2798 N N . ALA A 1 335 ? 20.873 9.612 -10.172 1.00 77.06 335 ALA A N 1
ATOM 2799 C CA . ALA A 1 335 ? 20.746 9.585 -8.719 1.00 77.06 335 ALA A CA 1
ATOM 2800 C C . ALA A 1 335 ? 19.271 9.454 -8.334 1.00 77.06 335 ALA A C 1
ATOM 2802 O O . ALA A 1 335 ? 18.475 10.341 -8.630 1.00 77.06 335 ALA A O 1
ATOM 2803 N N . GLY A 1 336 ? 18.927 8.361 -7.661 1.00 69.94 336 GLY A N 1
ATOM 2804 C CA . GLY A 1 336 ? 17.615 8.147 -7.062 1.00 69.94 336 GLY A CA 1
ATOM 2805 C C . GLY A 1 336 ? 17.641 8.336 -5.545 1.00 69.94 336 GLY A C 1
ATOM 2806 O O . GLY A 1 336 ? 18.676 8.611 -4.939 1.00 69.94 336 GLY A O 1
ATOM 2807 N N . VAL A 1 337 ? 16.482 8.139 -4.912 1.00 66.00 337 VAL A N 1
ATOM 2808 C CA . VAL A 1 337 ? 16.320 8.247 -3.448 1.00 66.00 337 VAL A CA 1
ATOM 2809 C C . VAL A 1 337 ? 17.130 7.181 -2.695 1.00 66.00 337 VAL A C 1
ATOM 2811 O O . VAL A 1 337 ? 17.584 7.431 -1.581 1.00 66.00 337 VAL A O 1
ATOM 2814 N N . SER A 1 338 ? 17.309 5.997 -3.288 1.00 73.81 338 SER A N 1
ATOM 2815 C CA . SER A 1 338 ? 17.936 4.829 -2.649 1.00 73.81 338 SER A CA 1
ATOM 2816 C C . SER A 1 338 ? 19.185 4.302 -3.359 1.00 73.81 338 SER A C 1
ATOM 2818 O O . SER A 1 338 ? 19.846 3.421 -2.813 1.00 73.81 338 SER A O 1
ATOM 2820 N N . ALA A 1 339 ? 19.501 4.802 -4.557 1.00 84.38 339 ALA A N 1
ATOM 2821 C CA . ALA A 1 339 ? 20.577 4.275 -5.391 1.00 84.38 339 ALA A CA 1
ATOM 2822 C C . ALA A 1 339 ? 21.235 5.357 -6.252 1.00 84.38 339 ALA A C 1
ATOM 2824 O O . ALA A 1 339 ? 20.643 6.398 -6.544 1.00 84.38 339 ALA A O 1
ATOM 2825 N N . GLN A 1 340 ? 22.459 5.087 -6.691 1.00 87.88 340 GLN A N 1
ATOM 2826 C CA . GLN A 1 340 ? 23.210 5.914 -7.634 1.00 87.88 340 GLN A CA 1
ATOM 2827 C C . GLN A 1 340 ? 23.573 5.082 -8.860 1.00 87.88 340 GLN A C 1
ATOM 2829 O O . GLN A 1 340 ? 23.854 3.897 -8.724 1.00 87.88 340 GLN A O 1
ATOM 2834 N N . VAL A 1 341 ? 23.552 5.685 -10.048 1.00 88.38 341 VAL A N 1
ATOM 2835 C CA . VAL A 1 341 ? 23.812 4.983 -11.311 1.00 88.38 341 VAL A CA 1
ATOM 2836 C C . VAL A 1 341 ? 25.060 5.550 -11.970 1.00 88.38 341 VAL A C 1
ATOM 2838 O O . VAL A 1 341 ? 25.178 6.768 -12.135 1.00 88.38 341 VAL A O 1
ATOM 2841 N N . TYR A 1 342 ? 25.964 4.661 -12.371 1.00 88.81 342 TYR A N 1
ATOM 2842 C CA . TYR A 1 342 ? 27.238 4.984 -13.006 1.00 88.81 342 TYR A CA 1
ATOM 2843 C C . TYR A 1 342 ? 27.360 4.293 -14.363 1.00 88.81 342 TYR A C 1
ATOM 2845 O O . TYR A 1 342 ? 26.945 3.147 -14.504 1.00 88.81 342 TYR A O 1
ATOM 2853 N N . ALA A 1 343 ? 27.948 4.969 -15.349 1.00 88.62 343 ALA A N 1
ATOM 2854 C CA . ALA A 1 343 ? 28.395 4.338 -16.588 1.00 88.62 343 ALA A CA 1
ATOM 2855 C C . ALA A 1 343 ? 29.829 3.824 -16.399 1.00 88.62 343 ALA A C 1
ATOM 2857 O O . ALA A 1 343 ? 30.743 4.634 -16.237 1.00 88.62 343 ALA A O 1
ATOM 2858 N N . LEU A 1 344 ? 30.024 2.504 -16.412 1.00 87.69 344 LEU A N 1
ATOM 2859 C CA . LEU A 1 344 ? 31.313 1.861 -16.127 1.00 87.69 344 LEU A CA 1
ATOM 2860 C C . LEU A 1 344 ? 31.778 0.981 -17.288 1.00 87.69 344 LEU A C 1
ATOM 2862 O O . LEU A 1 344 ? 30.962 0.388 -17.996 1.00 87.69 344 LEU A O 1
ATOM 2866 N N . ASN A 1 345 ? 33.097 0.885 -17.461 1.00 84.75 345 ASN A N 1
ATOM 2867 C CA . ASN A 1 345 ? 33.717 -0.051 -18.402 1.00 84.75 345 ASN A CA 1
ATOM 2868 C C . ASN A 1 345 ? 33.926 -1.424 -17.742 1.00 84.75 345 ASN A C 1
ATOM 2870 O O . ASN A 1 345 ? 34.374 -1.493 -16.593 1.00 84.75 345 ASN A O 1
ATOM 2874 N N . LEU A 1 346 ? 33.680 -2.497 -18.495 1.00 82.94 346 LEU A N 1
ATOM 2875 C CA . LEU A 1 346 ? 34.005 -3.870 -18.093 1.00 82.94 346 LEU A CA 1
ATOM 2876 C C . LEU A 1 346 ? 35.514 -4.147 -18.243 1.00 82.94 346 LEU A C 1
ATOM 2878 O O . LEU A 1 346 ? 36.106 -3.782 -19.257 1.00 82.94 346 LEU A O 1
ATOM 2882 N N . GLN A 1 347 ? 36.135 -4.804 -17.255 1.00 74.12 347 GLN A N 1
ATOM 2883 C CA . GLN A 1 347 ? 37.586 -5.077 -17.226 1.00 74.12 347 GLN A CA 1
ATOM 2884 C C . GLN A 1 347 ? 37.982 -6.519 -17.606 1.00 74.12 347 GLN A C 1
ATOM 2886 O O . GLN A 1 347 ? 39.147 -6.764 -17.909 1.00 74.12 347 GLN A O 1
ATOM 2891 N N . ASN A 1 348 ? 37.038 -7.468 -17.663 1.00 68.19 348 ASN A N 1
ATOM 2892 C CA . ASN A 1 348 ? 37.322 -8.881 -17.958 1.00 68.19 348 ASN A CA 1
ATOM 2893 C C . ASN A 1 348 ? 36.678 -9.346 -19.275 1.00 68.19 348 ASN A C 1
ATOM 2895 O O . ASN A 1 348 ? 35.587 -9.917 -19.300 1.00 68.19 348 ASN A O 1
ATOM 2899 N N . GLN A 1 349 ? 37.368 -9.081 -20.383 1.00 62.44 349 GLN A N 1
ATOM 2900 C CA . GLN A 1 349 ? 36.855 -9.284 -21.739 1.00 62.44 349 GLN A CA 1
ATOM 2901 C C . GLN A 1 349 ? 36.504 -10.749 -22.055 1.00 62.44 349 GLN A C 1
ATOM 2903 O O . GLN A 1 349 ? 35.521 -10.990 -22.751 1.00 62.44 349 GLN A O 1
ATOM 2908 N N . ASP A 1 350 ? 37.238 -11.733 -21.529 1.00 65.19 350 ASP A N 1
ATOM 2909 C CA . ASP A 1 350 ? 37.013 -13.151 -21.847 1.00 65.19 350 ASP A CA 1
ATOM 2910 C C . ASP A 1 350 ? 35.766 -13.738 -21.172 1.00 65.19 350 ASP A C 1
ATOM 2912 O O . ASP A 1 350 ? 35.057 -14.542 -21.781 1.00 65.19 350 ASP A O 1
ATOM 2916 N N . LYS A 1 351 ? 35.443 -13.288 -19.951 1.00 68.62 351 LYS A N 1
ATOM 2917 C CA . LYS A 1 351 ? 34.267 -13.744 -19.186 1.00 68.62 351 LYS A CA 1
ATOM 2918 C C . LYS A 1 351 ? 32.940 -13.366 -19.857 1.00 68.62 351 LYS A C 1
ATOM 2920 O O . LYS A 1 351 ? 31.950 -14.074 -19.687 1.00 68.62 351 LYS A O 1
ATOM 2925 N N . PHE A 1 352 ? 32.913 -12.274 -20.626 1.00 71.56 352 PHE A N 1
ATOM 2926 C CA . PHE A 1 352 ? 31.681 -11.700 -21.186 1.00 71.56 352 PHE A CA 1
ATOM 2927 C C . PHE A 1 352 ? 31.572 -11.787 -22.717 1.00 71.56 352 PHE A C 1
ATOM 2929 O O . PHE A 1 352 ? 30.605 -11.281 -23.293 1.00 71.56 352 PHE A O 1
ATOM 2936 N N . LYS A 1 353 ? 32.514 -12.472 -23.385 1.00 66.88 353 LYS A N 1
ATOM 2937 C CA . LYS A 1 353 ? 32.496 -12.693 -24.845 1.00 66.88 353 LYS A CA 1
ATOM 2938 C C . LYS A 1 353 ? 31.205 -13.349 -25.338 1.00 66.88 353 LYS A C 1
ATOM 2940 O O . LYS A 1 353 ? 30.672 -12.937 -26.360 1.00 66.88 353 LYS A O 1
ATOM 2945 N N . SER A 1 354 ? 30.665 -14.319 -24.598 1.00 62.41 354 SER A N 1
ATOM 2946 C CA . SER A 1 354 ? 29.426 -15.032 -24.957 1.00 62.41 354 SER A CA 1
ATOM 2947 C C . SER A 1 354 ? 28.159 -14.171 -24.899 1.00 62.41 354 SER A C 1
ATOM 2949 O O . SER A 1 354 ? 27.119 -14.584 -25.403 1.00 62.41 354 SER A O 1
ATOM 2951 N N . LEU A 1 355 ? 28.236 -12.983 -24.294 1.00 63.41 355 LEU A N 1
ATOM 2952 C CA . LEU A 1 355 ? 27.115 -12.061 -24.106 1.00 63.41 355 LEU A CA 1
ATOM 2953 C C . LEU A 1 355 ? 27.195 -10.846 -25.041 1.00 63.41 355 LEU A C 1
ATOM 2955 O O . LEU A 1 355 ? 26.379 -9.938 -24.921 1.00 63.41 355 LEU A O 1
ATOM 2959 N N . ASN A 1 356 ? 28.179 -10.810 -25.949 1.00 66.31 356 ASN A N 1
ATOM 2960 C CA . ASN A 1 356 ? 28.469 -9.669 -26.824 1.00 66.31 356 ASN A CA 1
ATOM 2961 C C . ASN A 1 356 ? 28.698 -8.339 -26.071 1.00 66.31 356 ASN A C 1
ATOM 2963 O O . ASN A 1 356 ? 28.506 -7.271 -26.644 1.00 66.31 356 ASN A O 1
ATOM 2967 N N . LEU A 1 357 ? 29.140 -8.387 -24.807 1.00 67.19 357 LEU A N 1
ATOM 2968 C CA . LEU A 1 357 ? 29.396 -7.199 -23.969 1.00 67.19 357 LEU A CA 1
ATOM 2969 C C . LEU A 1 357 ? 30.841 -6.678 -24.063 1.00 67.19 357 LEU A C 1
ATOM 2971 O O . LEU A 1 357 ? 31.253 -5.824 -23.280 1.00 67.19 357 LEU A O 1
ATOM 2975 N N . TYR A 1 358 ? 31.630 -7.207 -24.998 1.00 57.69 358 TYR A N 1
ATOM 2976 C CA . TYR A 1 358 ? 33.028 -6.829 -25.202 1.00 57.69 358 TYR A CA 1
ATOM 2977 C C . TYR A 1 358 ? 33.150 -5.322 -25.511 1.00 57.69 358 TYR A C 1
ATOM 2979 O O . TYR A 1 358 ? 32.433 -4.808 -26.367 1.00 57.69 358 TYR A O 1
ATOM 2987 N N . ASP A 1 359 ? 34.029 -4.621 -24.785 1.00 61.97 359 ASP A N 1
ATOM 2988 C CA . ASP A 1 359 ? 34.279 -3.169 -24.876 1.00 61.97 359 ASP A CA 1
ATOM 2989 C C . ASP A 1 359 ? 33.056 -2.254 -24.657 1.00 61.97 359 ASP A C 1
ATOM 2991 O O . ASP A 1 359 ? 33.073 -1.069 -25.005 1.00 61.97 359 ASP A O 1
ATOM 2995 N N . GLN A 1 360 ? 31.991 -2.767 -24.034 1.00 71.94 360 GLN A N 1
ATOM 2996 C CA . GLN A 1 360 ? 30.793 -1.978 -23.761 1.00 71.94 360 GLN A CA 1
ATOM 2997 C C . GLN A 1 360 ? 30.877 -1.227 -22.430 1.00 71.94 360 GLN A C 1
ATOM 2999 O O . GLN A 1 360 ? 31.250 -1.771 -21.387 1.00 71.94 360 GLN A O 1
ATOM 3004 N N . LYS A 1 361 ? 30.440 0.036 -22.464 1.00 85.06 361 LYS A N 1
ATOM 3005 C CA . LYS A 1 361 ? 30.009 0.746 -21.260 1.00 85.06 361 LYS A CA 1
ATOM 3006 C C . LYS A 1 361 ? 28.654 0.206 -20.831 1.00 85.06 361 LYS A C 1
ATOM 3008 O O . LYS A 1 361 ? 27.734 0.135 -21.643 1.00 85.06 361 LYS A O 1
ATOM 3013 N N . VAL A 1 362 ? 28.521 -0.103 -19.551 1.00 88.62 362 VAL A N 1
ATOM 3014 C CA . VAL A 1 362 ? 27.270 -0.572 -18.946 1.00 88.62 362 VAL A CA 1
ATOM 3015 C C . VAL A 1 362 ? 26.813 0.385 -17.854 1.00 88.62 362 VAL A C 1
ATOM 3017 O O . VAL A 1 362 ? 27.613 1.149 -17.309 1.00 88.62 362 VAL A O 1
ATOM 3020 N N . ALA A 1 363 ? 25.522 0.356 -17.532 1.00 90.06 363 ALA A N 1
ATOM 3021 C CA . ALA A 1 363 ? 24.979 1.115 -16.415 1.00 90.06 363 ALA A CA 1
ATOM 3022 C C . ALA A 1 363 ? 24.981 0.247 -15.149 1.00 90.06 363 ALA A C 1
ATOM 3024 O O . ALA A 1 363 ? 24.397 -0.834 -15.124 1.00 90.06 363 ALA A O 1
ATOM 3025 N N . VAL A 1 364 ? 25.619 0.725 -14.083 1.00 91.38 364 VAL A N 1
ATOM 3026 C CA . VAL A 1 364 ? 25.693 0.038 -12.790 1.00 91.38 364 VAL A CA 1
ATOM 3027 C C . VAL A 1 364 ? 24.952 0.861 -11.743 1.00 91.38 364 VAL A C 1
ATOM 3029 O O . VAL A 1 364 ? 25.371 1.966 -11.391 1.00 91.38 364 VAL A O 1
ATOM 3032 N N . LYS A 1 365 ? 23.823 0.330 -11.263 1.00 91.69 365 LYS A N 1
ATOM 3033 C CA . LYS A 1 365 ? 22.985 0.931 -10.215 1.00 91.69 365 LYS A CA 1
ATOM 3034 C C . LYS A 1 365 ? 23.409 0.376 -8.863 1.00 91.69 365 LYS A C 1
ATOM 3036 O O . LYS A 1 365 ? 23.251 -0.815 -8.623 1.00 91.69 365 LYS A O 1
ATOM 3041 N N . ILE A 1 366 ? 23.933 1.233 -7.995 1.00 89.75 366 ILE A N 1
ATOM 3042 C CA . ILE A 1 366 ? 24.554 0.888 -6.713 1.00 89.75 366 ILE A CA 1
ATOM 3043 C C . ILE A 1 366 ? 23.687 1.393 -5.555 1.00 89.75 366 ILE A C 1
ATOM 3045 O O . ILE A 1 366 ? 23.307 2.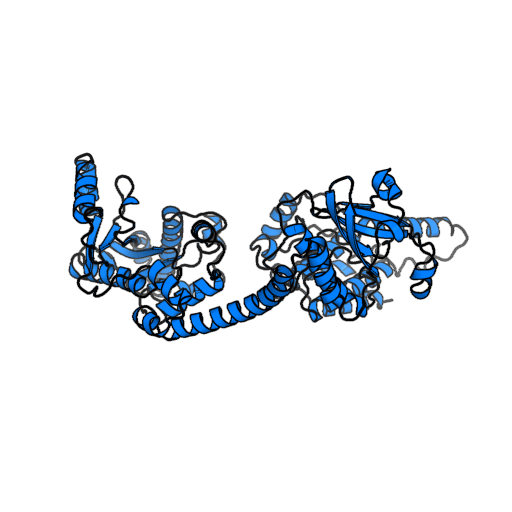566 -5.508 1.00 89.75 366 ILE A O 1
ATOM 3049 N N . PHE A 1 367 ? 23.422 0.516 -4.590 1.00 88.31 367 PHE A N 1
ATOM 3050 C CA . PHE A 1 367 ? 22.672 0.772 -3.362 1.00 88.31 367 PHE A CA 1
ATOM 3051 C C . PHE A 1 367 ? 23.630 0.688 -2.164 1.00 88.31 367 PHE A C 1
ATOM 3053 O O . PHE A 1 367 ? 24.202 -0.370 -1.906 1.00 88.31 367 PHE A O 1
ATOM 3060 N N . ASN A 1 368 ? 23.803 1.785 -1.416 1.00 85.50 368 ASN A N 1
ATOM 3061 C CA . ASN A 1 368 ? 24.587 1.788 -0.171 1.00 85.50 368 ASN A CA 1
ATOM 3062 C C . ASN A 1 368 ? 23.719 1.278 0.993 1.00 85.50 368 ASN A C 1
ATOM 3064 O O . ASN A 1 368 ? 22.641 1.821 1.254 1.00 85.50 368 ASN A O 1
ATOM 3068 N N . LEU A 1 369 ? 24.201 0.249 1.694 1.00 79.88 369 LEU A N 1
ATOM 3069 C CA . LEU A 1 369 ? 23.530 -0.370 2.839 1.00 79.88 369 LEU A CA 1
ATOM 3070 C C . LEU A 1 369 ? 24.133 0.051 4.191 1.00 79.88 369 LEU A C 1
ATOM 3072 O O . LEU A 1 369 ? 23.453 -0.067 5.209 1.00 79.88 369 LEU A O 1
ATOM 3076 N N . GLY A 1 370 ? 25.369 0.561 4.219 1.00 61.97 370 GLY A N 1
ATOM 3077 C CA . GLY A 1 370 ? 26.121 0.841 5.449 1.00 61.97 370 GLY A CA 1
ATOM 3078 C C . GLY A 1 370 ? 25.693 2.100 6.216 1.00 61.97 370 GLY A C 1
ATOM 3079 O O . GLY A 1 370 ? 25.727 2.125 7.446 1.00 61.97 370 GLY A O 1
ATOM 3080 N N . LYS A 1 371 ? 25.148 3.122 5.539 1.00 54.69 371 LYS A N 1
ATOM 3081 C CA . LYS A 1 371 ? 24.755 4.389 6.202 1.00 54.69 371 LYS A CA 1
ATOM 3082 C C . LYS A 1 371 ? 23.364 4.397 6.836 1.00 54.69 371 LYS A C 1
ATOM 3084 O O . LYS A 1 371 ? 22.992 5.376 7.486 1.00 54.69 371 LYS A O 1
ATOM 3089 N N . SER A 1 372 ? 22.559 3.350 6.656 1.00 48.09 372 SER A N 1
ATOM 3090 C CA . SER A 1 372 ? 21.152 3.376 7.058 1.00 48.09 372 SER A CA 1
ATOM 3091 C C . SER A 1 372 ? 20.806 2.230 8.010 1.00 48.09 372 SER A C 1
ATOM 3093 O O . SER A 1 372 ? 20.827 1.063 7.643 1.00 48.09 372 SER A O 1
ATOM 3095 N N . LYS A 1 373 ? 20.325 2.563 9.215 1.00 46.91 373 LYS A N 1
ATOM 3096 C CA . LYS A 1 373 ? 19.534 1.643 10.061 1.00 46.91 373 LYS A CA 1
ATOM 3097 C C . LYS A 1 373 ? 18.184 1.250 9.410 1.00 46.91 373 LYS A C 1
ATOM 3099 O O . LYS A 1 373 ? 17.264 0.831 10.107 1.00 46.91 373 LYS A O 1
ATOM 3104 N N . GLN A 1 374 ? 17.999 1.457 8.102 1.00 53.00 374 GLN A N 1
ATOM 3105 C CA . GLN A 1 374 ? 16.735 1.273 7.392 1.00 53.00 374 GLN A CA 1
ATOM 3106 C C . GLN A 1 374 ? 16.823 0.047 6.473 1.00 53.00 374 GLN A C 1
ATOM 3108 O O . GLN A 1 374 ? 17.682 -0.025 5.606 1.00 53.00 374 GLN A O 1
ATOM 3113 N N . LYS A 1 375 ? 15.871 -0.887 6.598 1.00 61.72 375 LYS A N 1
ATOM 3114 C CA . LYS A 1 375 ? 15.726 -2.071 5.718 1.00 61.72 375 LYS A CA 1
ATOM 3115 C C . LYS A 1 375 ? 15.406 -1.732 4.248 1.00 61.72 375 LYS A C 1
ATOM 3117 O O . LYS A 1 375 ? 15.446 -2.601 3.385 1.00 61.72 375 LYS A O 1
ATOM 3122 N N . ARG A 1 376 ? 15.113 -0.463 3.951 1.00 70.94 376 ARG A N 1
ATOM 3123 C CA . ARG A 1 376 ? 14.545 -0.014 2.674 1.00 70.94 376 ARG A CA 1
ATOM 3124 C C . ARG A 1 376 ? 15.447 -0.249 1.454 1.00 70.94 376 ARG A C 1
ATOM 3126 O O . ARG A 1 376 ? 14.919 -0.756 0.475 1.00 70.94 376 ARG A O 1
ATOM 3133 N N . PRO A 1 377 ? 16.757 0.082 1.443 1.00 77.19 377 PRO A N 1
ATOM 3134 C CA . PRO A 1 377 ? 17.580 -0.096 0.239 1.00 77.19 377 PRO A CA 1
ATOM 3135 C C . PRO A 1 377 ? 17.659 -1.556 -0.231 1.00 77.19 377 PRO A C 1
ATOM 3137 O O . PRO A 1 377 ? 17.624 -1.807 -1.431 1.00 77.19 377 PRO A O 1
ATOM 3140 N N . ILE A 1 378 ? 17.668 -2.510 0.709 1.00 80.19 378 ILE A N 1
ATOM 3141 C CA . ILE A 1 378 ? 17.620 -3.949 0.406 1.00 80.19 378 ILE A CA 1
ATOM 3142 C C . ILE A 1 378 ? 16.268 -4.320 -0.213 1.00 80.19 378 ILE A C 1
ATOM 3144 O O . ILE A 1 378 ? 16.232 -5.018 -1.220 1.00 80.19 378 ILE A O 1
ATOM 3148 N N . GLU A 1 379 ? 15.156 -3.828 0.344 1.00 79.81 379 GLU A N 1
ATOM 3149 C CA . GLU A 1 379 ? 13.812 -4.061 -0.211 1.00 79.81 379 GLU A CA 1
ATOM 3150 C C . GLU A 1 379 ? 13.692 -3.535 -1.651 1.00 79.81 379 GLU A C 1
ATOM 3152 O O . GLU A 1 379 ? 13.150 -4.229 -2.509 1.00 79.81 379 GLU A O 1
ATOM 3157 N N . TYR A 1 380 ? 14.236 -2.343 -1.932 1.00 82.31 380 TYR A N 1
ATOM 3158 C CA . TYR A 1 380 ? 14.295 -1.775 -3.283 1.00 82.31 380 TYR A CA 1
ATOM 3159 C C . TYR A 1 380 ? 15.092 -2.666 -4.245 1.00 82.31 380 TYR A C 1
ATOM 3161 O O . TYR A 1 380 ? 14.585 -3.007 -5.310 1.00 82.31 380 TYR A O 1
ATOM 3169 N N . PHE A 1 381 ? 16.300 -3.073 -3.848 1.00 87.88 381 PHE A N 1
ATOM 3170 C CA . PHE A 1 381 ? 17.180 -3.931 -4.644 1.00 87.88 381 PHE A CA 1
ATOM 3171 C C . PHE A 1 381 ? 16.547 -5.297 -4.955 1.00 87.88 381 PHE A C 1
ATOM 3173 O O . PHE A 1 381 ? 16.479 -5.702 -6.115 1.00 87.88 381 PHE A O 1
ATOM 3180 N N . ILE A 1 382 ? 16.032 -5.990 -3.933 1.00 85.94 382 ILE A N 1
ATOM 3181 C CA . ILE A 1 382 ? 15.418 -7.317 -4.084 1.00 85.94 382 ILE A CA 1
ATOM 3182 C C . ILE A 1 382 ? 14.172 -7.251 -4.967 1.00 85.94 382 ILE A C 1
ATOM 3184 O O . ILE A 1 382 ? 13.983 -8.104 -5.833 1.00 85.94 382 ILE A O 1
ATOM 3188 N N . ARG A 1 383 ? 13.334 -6.230 -4.777 1.00 85.56 383 ARG A N 1
ATOM 3189 C CA . ARG A 1 383 ? 12.122 -6.038 -5.577 1.00 85.56 383 ARG A CA 1
ATOM 3190 C C . ARG A 1 383 ? 12.441 -5.789 -7.045 1.00 85.56 383 ARG A C 1
ATOM 3192 O O . ARG A 1 383 ? 11.834 -6.411 -7.914 1.00 85.56 383 ARG A O 1
ATOM 3199 N N . GLU A 1 384 ? 13.395 -4.902 -7.305 1.00 89.19 384 GLU A N 1
ATOM 3200 C CA . GLU A 1 384 ? 13.848 -4.594 -8.657 1.00 89.19 384 GLU A CA 1
ATOM 3201 C C . GLU A 1 384 ? 14.392 -5.855 -9.342 1.00 89.19 384 GLU A C 1
ATOM 3203 O O . GLU A 1 384 ? 13.952 -6.177 -10.442 1.00 89.19 384 GLU A O 1
ATOM 3208 N N . LEU A 1 385 ? 15.224 -6.649 -8.657 1.00 89.31 385 LEU A N 1
ATOM 3209 C CA . LEU A 1 385 ? 15.721 -7.930 -9.173 1.00 89.31 385 LEU A CA 1
ATOM 3210 C C . LEU A 1 385 ? 14.621 -8.951 -9.486 1.00 89.31 385 LEU A C 1
ATOM 3212 O O . LEU A 1 385 ? 14.691 -9.627 -10.511 1.00 89.31 385 LEU A O 1
ATOM 3216 N N . GLN A 1 386 ? 13.611 -9.087 -8.625 1.00 88.31 386 GLN A N 1
ATOM 3217 C CA . GLN A 1 386 ? 12.509 -10.032 -8.841 1.00 88.31 386 GLN A CA 1
ATOM 3218 C C . GLN A 1 386 ? 11.686 -9.685 -10.083 1.00 88.31 386 GLN A C 1
ATOM 3220 O O . GLN A 1 386 ? 11.361 -10.571 -10.871 1.00 88.31 386 GLN A O 1
ATOM 3225 N N . ILE A 1 387 ? 11.373 -8.402 -10.266 1.00 88.44 387 ILE A N 1
ATOM 3226 C CA . ILE A 1 387 ? 10.638 -7.909 -11.436 1.00 88.44 387 ILE A CA 1
ATOM 3227 C C . ILE A 1 387 ? 11.478 -8.097 -12.696 1.00 88.44 387 ILE A C 1
ATOM 3229 O O . ILE A 1 387 ? 11.014 -8.671 -13.678 1.00 88.44 387 ILE A O 1
ATOM 3233 N N . LEU A 1 388 ? 12.744 -7.689 -12.637 1.00 89.81 388 LEU A N 1
ATOM 3234 C CA . LEU A 1 388 ? 13.693 -7.835 -13.731 1.00 89.81 388 LEU A CA 1
ATOM 3235 C C . LEU A 1 388 ? 13.886 -9.291 -14.156 1.00 89.81 388 LEU A C 1
ATOM 3237 O O . LEU A 1 388 ? 14.035 -9.551 -15.343 1.00 89.81 388 LEU A O 1
ATOM 3241 N N . LYS A 1 389 ? 13.838 -10.244 -13.219 1.00 88.50 389 LYS A N 1
ATOM 3242 C CA . LYS A 1 389 ? 13.930 -11.675 -13.529 1.00 88.50 389 LYS A CA 1
ATOM 3243 C C . LYS A 1 389 ? 12.783 -12.118 -14.433 1.00 88.50 389 LYS A C 1
ATOM 3245 O O . LYS A 1 389 ? 13.011 -12.788 -15.431 1.00 88.50 389 LYS A O 1
ATOM 3250 N N . ILE A 1 390 ? 11.561 -11.727 -14.079 1.00 86.44 390 ILE A N 1
ATOM 3251 C CA . ILE A 1 390 ? 10.355 -12.070 -14.839 1.00 86.44 390 ILE A CA 1
ATOM 3252 C C . ILE A 1 390 ? 10.436 -11.460 -16.241 1.00 86.44 390 ILE A C 1
ATOM 3254 O O . ILE A 1 390 ? 10.200 -12.147 -17.227 1.00 86.44 390 ILE A O 1
ATOM 3258 N N . LEU A 1 391 ? 10.833 -10.189 -16.331 1.00 85.88 391 LEU A N 1
ATOM 3259 C CA . LEU A 1 391 ? 10.859 -9.452 -17.595 1.00 85.88 391 LEU A CA 1
ATOM 3260 C C . LEU A 1 391 ? 12.039 -9.822 -18.507 1.00 85.88 391 LEU A C 1
ATOM 3262 O O . LEU A 1 391 ? 11.950 -9.630 -19.718 1.00 85.88 391 LEU A O 1
ATOM 3266 N N . LYS A 1 392 ? 13.144 -10.351 -17.962 1.00 82.69 392 LYS A N 1
ATOM 3267 C CA . LYS A 1 392 ? 14.364 -10.655 -18.729 1.00 82.69 392 LYS A CA 1
ATOM 3268 C C . LYS A 1 392 ? 14.112 -11.619 -19.892 1.00 82.69 392 LYS A C 1
ATOM 3270 O O . LYS A 1 392 ? 14.730 -11.462 -20.942 1.00 82.69 392 LYS A O 1
ATOM 3275 N N . ASN A 1 393 ? 13.209 -12.582 -19.721 1.00 76.50 393 ASN A N 1
ATOM 3276 C CA . ASN A 1 393 ? 12.920 -13.595 -20.739 1.00 76.50 393 ASN A CA 1
ATOM 3277 C C . ASN A 1 393 ? 12.073 -13.066 -21.908 1.00 76.50 393 ASN A C 1
ATOM 3279 O O . ASN A 1 393 ? 12.059 -13.685 -22.967 1.00 76.50 393 ASN A O 1
ATOM 3283 N N . GLU A 1 394 ? 11.423 -11.911 -21.748 1.00 78.44 394 GLU A N 1
ATOM 3284 C CA . GLU A 1 394 ? 10.569 -11.311 -22.780 1.00 78.44 394 GLU A CA 1
ATOM 3285 C C . GLU A 1 394 ? 11.369 -10.539 -23.846 1.00 78.44 394 GLU A C 1
ATOM 3287 O O . GLU A 1 394 ? 10.844 -10.243 -24.915 1.00 78.44 394 GLU A O 1
ATOM 3292 N N . ASN A 1 395 ? 12.639 -10.201 -23.564 1.00 75.75 395 ASN A N 1
ATOM 3293 C CA . ASN A 1 395 ? 13.571 -9.490 -24.456 1.00 75.75 395 ASN A CA 1
ATOM 3294 C C . ASN A 1 395 ? 12.931 -8.333 -25.258 1.00 75.75 395 ASN A C 1
ATOM 3296 O O . ASN A 1 395 ? 13.081 -8.223 -26.477 1.00 75.75 395 ASN A O 1
ATOM 3300 N N . HIS A 1 396 ? 12.175 -7.479 -24.568 1.00 86.44 396 HIS A N 1
ATOM 3301 C CA . HIS A 1 396 ? 11.394 -6.424 -25.201 1.00 86.44 396 HIS A CA 1
ATOM 3302 C C . HIS A 1 396 ? 12.244 -5.156 -25.448 1.00 86.44 396 HIS A C 1
ATOM 3304 O O . HIS A 1 396 ? 12.893 -4.677 -24.516 1.00 86.44 396 HIS A O 1
ATOM 3310 N N . PRO A 1 397 ? 12.195 -4.521 -26.639 1.00 82.19 397 PRO A N 1
ATOM 3311 C CA . PRO A 1 397 ? 13.058 -3.381 -26.994 1.00 82.19 397 PRO A CA 1
ATOM 3312 C C . PRO A 1 397 ? 12.884 -2.137 -26.107 1.00 82.19 397 PRO A C 1
ATOM 3314 O O . PRO A 1 397 ? 13.810 -1.336 -25.973 1.00 82.19 397 PRO A O 1
ATOM 3317 N N . ASN A 1 398 ? 11.711 -1.974 -25.493 1.00 83.75 398 ASN A N 1
ATOM 3318 C CA . ASN A 1 398 ? 11.365 -0.855 -24.606 1.00 83.75 398 ASN A CA 1
ATOM 3319 C C . ASN A 1 398 ? 11.396 -1.221 -23.110 1.00 83.75 398 ASN A C 1
ATOM 3321 O O . ASN A 1 398 ? 10.879 -0.470 -22.289 1.00 83.75 398 ASN A O 1
ATOM 3325 N N . ILE A 1 399 ? 12.007 -2.348 -22.738 1.00 86.75 399 ILE A N 1
ATOM 3326 C CA . ILE A 1 399 ? 12.337 -2.695 -21.347 1.00 86.75 399 ILE A CA 1
ATOM 3327 C C . ILE A 1 399 ? 13.864 -2.703 -21.234 1.00 86.75 399 ILE A C 1
ATOM 3329 O O . ILE A 1 399 ? 14.536 -3.220 -22.123 1.00 86.75 399 ILE A O 1
ATOM 3333 N N . ILE A 1 400 ? 14.428 -2.111 -20.176 1.00 86.81 400 ILE A N 1
ATOM 3334 C CA . ILE A 1 400 ? 15.880 -2.142 -19.963 1.00 86.81 400 ILE A CA 1
ATOM 3335 C C . ILE A 1 400 ? 16.383 -3.579 -19.829 1.00 86.81 400 ILE A C 1
ATOM 3337 O O . ILE A 1 400 ? 15.863 -4.379 -19.047 1.00 86.81 400 ILE A O 1
ATOM 3341 N N . GLN A 1 401 ? 17.441 -3.898 -20.563 1.00 87.44 401 GLN A N 1
ATOM 3342 C CA . GLN A 1 401 ? 18.111 -5.176 -20.430 1.00 87.44 401 GLN A CA 1
ATOM 3343 C C . GLN A 1 401 ? 18.967 -5.202 -19.160 1.00 87.44 401 GLN A C 1
ATOM 3345 O O . GLN A 1 401 ? 19.814 -4.340 -18.925 1.00 87.44 401 GLN A O 1
ATOM 3350 N N . VAL A 1 402 ? 18.767 -6.242 -18.356 1.00 90.69 402 VAL A N 1
ATOM 3351 C CA . VAL A 1 402 ? 19.548 -6.534 -17.152 1.00 90.69 402 VAL A CA 1
ATOM 3352 C C . VAL A 1 402 ? 20.534 -7.670 -17.427 1.00 90.69 402 VAL A C 1
ATOM 3354 O O . VAL A 1 402 ? 20.167 -8.772 -17.848 1.00 90.69 402 VAL A O 1
ATOM 3357 N N . PHE A 1 403 ? 21.811 -7.437 -17.147 1.00 89.00 403 PHE A N 1
ATOM 3358 C CA . PHE A 1 403 ? 22.848 -8.458 -17.282 1.00 89.00 403 PHE A CA 1
ATOM 3359 C C . PHE A 1 403 ? 22.972 -9.282 -16.006 1.00 89.00 403 PHE A C 1
ATOM 3361 O O . PHE A 1 403 ? 22.973 -10.516 -16.060 1.00 89.00 403 PHE A O 1
ATOM 3368 N N . GLY A 1 404 ? 22.989 -8.619 -14.851 1.00 90.94 404 GLY A N 1
ATOM 3369 C CA . GLY A 1 404 ? 23.172 -9.306 -13.583 1.00 90.94 404 GLY A CA 1
ATOM 3370 C C . GLY A 1 404 ? 23.290 -8.389 -12.378 1.00 90.94 404 GLY A C 1
ATOM 3371 O O . GLY A 1 404 ? 22.864 -7.238 -12.423 1.00 90.94 404 GLY A O 1
ATOM 3372 N N . CYS A 1 405 ? 23.849 -8.909 -11.292 1.00 94.44 405 CYS A N 1
ATOM 3373 C CA . CYS A 1 405 ? 23.956 -8.204 -10.017 1.00 94.44 405 CYS A CA 1
ATOM 3374 C C . CYS A 1 405 ? 25.112 -8.731 -9.166 1.00 94.44 405 CYS A C 1
ATOM 3376 O O . CYS A 1 405 ? 25.729 -9.742 -9.499 1.00 94.44 405 CYS A O 1
ATOM 3378 N N . GLY A 1 406 ? 25.373 -8.068 -8.043 1.00 91.94 406 GLY A N 1
ATOM 3379 C CA . GLY A 1 406 ? 26.341 -8.531 -7.057 1.00 91.94 406 GLY A CA 1
ATOM 3380 C C . GLY A 1 406 ? 26.264 -7.764 -5.741 1.00 91.94 406 GLY A C 1
ATOM 3381 O O . GLY A 1 406 ? 25.490 -6.810 -5.588 1.00 91.94 406 GLY A O 1
ATOM 3382 N N . THR A 1 407 ? 27.087 -8.196 -4.792 1.00 90.75 407 THR A N 1
ATOM 3383 C CA . THR A 1 407 ? 27.374 -7.487 -3.544 1.00 90.75 407 THR A CA 1
ATOM 3384 C C . THR A 1 407 ? 28.808 -6.975 -3.563 1.00 90.75 407 THR A C 1
ATOM 3386 O O . THR A 1 407 ? 29.680 -7.533 -4.227 1.00 90.75 407 THR A O 1
ATOM 3389 N N . TYR A 1 408 ? 29.053 -5.882 -2.852 1.00 87.06 408 TYR A N 1
ATOM 3390 C CA . TYR A 1 408 ? 30.384 -5.315 -2.694 1.00 87.06 408 TYR A CA 1
ATOM 3391 C C . TYR A 1 408 ? 30.558 -4.797 -1.273 1.00 87.06 408 TYR A C 1
ATOM 3393 O O . TYR A 1 408 ? 29.711 -4.054 -0.785 1.00 87.06 408 TYR A O 1
ATOM 3401 N N . PHE A 1 409 ? 31.642 -5.182 -0.610 1.00 83.50 409 PHE A N 1
ATOM 3402 C CA . PHE A 1 409 ? 31.978 -4.691 0.718 1.00 83.50 409 PHE A CA 1
ATOM 3403 C C . PHE A 1 409 ? 33.233 -3.832 0.623 1.00 83.50 409 PHE A C 1
ATOM 3405 O O . PHE A 1 409 ? 34.298 -4.326 0.258 1.00 83.50 409 PHE A O 1
ATOM 3412 N N . ASP A 1 410 ? 33.098 -2.547 0.935 1.00 81.00 410 ASP A N 1
ATOM 3413 C CA . ASP A 1 410 ? 34.233 -1.631 0.938 1.00 81.00 410 ASP A CA 1
ATOM 3414 C C . ASP A 1 410 ? 34.940 -1.713 2.293 1.00 81.00 410 ASP A C 1
ATOM 3416 O O . ASP A 1 410 ? 34.445 -1.209 3.303 1.00 81.00 410 ASP A O 1
ATOM 3420 N N . ASN A 1 411 ? 36.122 -2.330 2.307 1.00 78.25 411 ASN A N 1
ATOM 3421 C CA . ASN A 1 411 ? 36.933 -2.495 3.514 1.00 78.25 411 ASN A CA 1
ATOM 3422 C C . ASN A 1 411 ? 37.374 -1.158 4.134 1.00 78.25 411 ASN A C 1
ATOM 3424 O O . ASN A 1 411 ? 37.625 -1.105 5.336 1.00 78.25 411 ASN A O 1
ATOM 3428 N N . ASN A 1 412 ? 37.467 -0.080 3.345 1.00 78.00 412 ASN A N 1
ATOM 3429 C CA . ASN A 1 412 ? 37.915 1.222 3.838 1.00 78.00 412 ASN A CA 1
ATOM 3430 C C . ASN A 1 412 ? 36.796 1.967 4.569 1.00 78.00 412 ASN A C 1
ATOM 3432 O O . ASN A 1 412 ? 37.026 2.553 5.627 1.00 78.00 412 ASN A O 1
ATOM 3436 N N . SER A 1 413 ? 35.584 1.960 4.005 1.00 75.50 413 SER A N 1
ATOM 3437 C CA . SER A 1 413 ? 34.418 2.607 4.619 1.00 75.50 413 SER A CA 1
ATOM 3438 C C . SER A 1 413 ? 33.627 1.691 5.555 1.00 75.50 413 SER A C 1
ATOM 3440 O O . SER A 1 413 ? 32.790 2.185 6.308 1.00 75.50 413 SER A O 1
ATOM 3442 N N . ASN A 1 414 ? 33.913 0.383 5.547 1.00 77.06 414 ASN A N 1
ATOM 3443 C CA . ASN A 1 414 ? 33.167 -0.653 6.265 1.00 77.06 414 ASN A CA 1
ATOM 3444 C C . ASN A 1 414 ? 31.665 -0.654 5.896 1.00 77.06 414 ASN A C 1
ATOM 3446 O O . ASN A 1 414 ? 30.808 -1.007 6.710 1.00 77.06 414 ASN A O 1
ATOM 3450 N N . ASP A 1 415 ? 31.354 -0.239 4.663 1.00 81.81 415 ASP A N 1
ATOM 3451 C CA . ASP A 1 415 ? 30.003 -0.175 4.113 1.00 81.81 415 ASP A CA 1
ATOM 3452 C C . ASP A 1 415 ? 29.759 -1.364 3.169 1.00 81.81 415 ASP A C 1
ATOM 3454 O O . ASP A 1 415 ? 30.586 -1.709 2.321 1.00 81.81 415 ASP A O 1
ATOM 3458 N N . LEU A 1 416 ? 28.566 -1.953 3.270 1.00 83.81 416 LEU A N 1
ATOM 3459 C CA . LEU A 1 416 ? 28.079 -2.955 2.326 1.00 83.81 416 LEU A CA 1
ATOM 3460 C C . LEU A 1 416 ? 27.260 -2.286 1.217 1.00 83.81 416 LEU A C 1
ATOM 3462 O O . LEU A 1 416 ? 26.429 -1.413 1.476 1.00 83.81 416 LEU A O 1
ATOM 3466 N N . TYR A 1 417 ? 27.448 -2.746 -0.010 1.00 87.12 417 TYR A N 1
ATOM 3467 C CA . TYR A 1 417 ? 26.760 -2.291 -1.205 1.00 87.12 417 TYR A CA 1
ATOM 3468 C C . TYR A 1 417 ? 26.135 -3.475 -1.942 1.00 87.12 417 TYR A C 1
ATOM 3470 O O . TYR A 1 417 ? 26.655 -4.590 -1.945 1.00 87.12 417 TYR A O 1
ATOM 3478 N N . THR A 1 418 ? 25.014 -3.213 -2.602 1.00 91.56 418 THR A N 1
ATOM 3479 C CA . THR A 1 418 ? 24.424 -4.108 -3.610 1.00 91.56 418 THR A CA 1
ATOM 3480 C C . THR A 1 418 ? 24.347 -3.362 -4.925 1.00 91.56 418 THR A C 1
ATOM 3482 O O . THR A 1 418 ? 24.227 -2.134 -4.928 1.00 91.56 418 THR A O 1
ATOM 3485 N N . PHE A 1 419 ? 24.436 -4.068 -6.046 1.00 92.50 419 PHE A N 1
ATOM 3486 C CA . PHE A 1 419 ? 24.362 -3.420 -7.348 1.00 92.50 419 PHE A CA 1
ATOM 3487 C C . PHE A 1 419 ? 23.717 -4.296 -8.417 1.00 92.50 419 PHE A C 1
ATOM 3489 O O . PHE A 1 419 ? 23.753 -5.524 -8.344 1.00 92.50 419 PHE A O 1
ATOM 3496 N N . ILE A 1 420 ? 23.124 -3.640 -9.413 1.00 93.75 420 ILE A N 1
ATOM 3497 C CA . ILE A 1 420 ? 22.525 -4.260 -10.599 1.00 93.75 420 ILE A CA 1
ATOM 3498 C C . ILE A 1 420 ? 23.197 -3.667 -11.839 1.00 93.75 420 ILE A C 1
ATOM 3500 O O . ILE A 1 420 ? 23.438 -2.459 -11.905 1.00 93.75 420 ILE A O 1
ATOM 3504 N N . VAL A 1 421 ? 23.510 -4.529 -12.801 1.00 91.69 421 VAL A N 1
ATOM 3505 C CA . VAL A 1 421 ? 24.205 -4.204 -14.048 1.00 91.69 421 VAL A CA 1
ATOM 3506 C C . VAL A 1 421 ? 23.214 -4.288 -15.204 1.00 91.69 421 VAL A C 1
ATOM 3508 O O . VAL A 1 421 ? 22.602 -5.336 -15.433 1.00 91.69 421 VAL A O 1
ATOM 3511 N N . PHE A 1 422 ? 23.087 -3.193 -15.941 1.00 90.56 422 PHE A N 1
ATOM 3512 C CA . PHE A 1 422 ? 22.158 -3.006 -17.049 1.00 90.56 422 PHE A CA 1
ATOM 3513 C C . PHE A 1 422 ? 22.894 -2.644 -18.338 1.00 90.56 422 PHE A C 1
ATOM 3515 O O . PHE A 1 422 ? 24.031 -2.165 -18.306 1.00 90.56 422 PHE A O 1
ATOM 3522 N N . GLU A 1 423 ? 22.212 -2.782 -19.474 1.00 88.00 423 GLU A N 1
ATOM 3523 C CA . GLU A 1 423 ? 22.619 -2.068 -20.685 1.00 88.00 423 GLU A CA 1
ATOM 3524 C C . GLU A 1 423 ? 22.704 -0.557 -20.406 1.00 88.00 423 GLU A C 1
ATOM 3526 O O . GLU A 1 423 ? 21.958 -0.002 -19.592 1.00 88.00 423 GLU A O 1
ATOM 3531 N N . LEU A 1 424 ? 23.616 0.138 -21.084 1.00 86.06 424 LEU A N 1
ATOM 3532 C CA . LEU A 1 424 ? 23.647 1.592 -21.025 1.00 86.06 424 LEU A CA 1
ATOM 3533 C C . LEU A 1 424 ? 22.588 2.152 -21.982 1.00 86.06 424 LEU A C 1
ATOM 3535 O O . LEU A 1 424 ? 22.795 2.195 -23.194 1.00 86.06 424 LEU A O 1
ATOM 3539 N N . ALA A 1 425 ? 21.452 2.588 -21.435 1.00 79.69 425 ALA A N 1
ATOM 3540 C CA . ALA A 1 425 ? 20.395 3.202 -22.232 1.00 79.69 425 ALA A CA 1
ATOM 3541 C C . ALA A 1 425 ? 20.902 4.473 -22.934 1.00 79.69 425 ALA A C 1
ATOM 3543 O O . ALA A 1 425 ? 21.433 5.383 -22.299 1.00 79.69 425 ALA A O 1
ATOM 3544 N N . GLN A 1 426 ? 20.687 4.554 -24.249 1.00 69.00 426 GLN A N 1
ATOM 3545 C CA . GLN A 1 426 ? 21.093 5.705 -25.062 1.00 69.00 426 GLN A CA 1
ATOM 3546 C C . GLN A 1 426 ? 20.340 6.995 -24.685 1.00 69.00 426 GLN A C 1
ATOM 3548 O O . GLN A 1 426 ? 20.875 8.092 -24.841 1.00 69.00 426 GLN A O 1
ATOM 3553 N N . TYR A 1 427 ? 19.114 6.863 -24.166 1.00 67.31 427 TYR A N 1
ATOM 3554 C CA . TYR A 1 427 ? 18.243 7.970 -23.775 1.00 67.31 427 TYR A CA 1
ATOM 3555 C C . TYR A 1 427 ? 17.642 7.677 -22.401 1.00 67.31 427 TYR A C 1
ATOM 3557 O O . TYR A 1 427 ? 17.035 6.623 -22.213 1.00 67.31 427 TYR A O 1
ATOM 3565 N N . THR A 1 428 ? 17.798 8.592 -21.443 1.00 58.69 428 THR A N 1
ATOM 3566 C CA . THR A 1 428 ? 17.350 8.371 -20.056 1.00 58.69 428 THR A CA 1
ATOM 3567 C C . THR A 1 428 ? 15.996 9.013 -19.748 1.00 58.69 428 THR A C 1
ATOM 3569 O O . THR A 1 428 ? 15.369 8.660 -18.754 1.00 58.69 428 THR A O 1
ATOM 3572 N N . ASN A 1 429 ? 15.496 9.910 -20.607 1.00 67.62 429 ASN A N 1
ATOM 3573 C CA . ASN A 1 429 ? 14.120 10.411 -20.556 1.00 67.62 429 ASN A CA 1
ATOM 3574 C C . ASN A 1 429 ? 13.544 10.676 -21.962 1.00 67.62 429 ASN A C 1
ATOM 3576 O O . ASN A 1 429 ? 14.273 10.817 -22.948 1.00 67.62 429 ASN A O 1
ATOM 3580 N N . SER A 1 430 ? 12.213 10.714 -22.048 1.00 64.25 430 SER A N 1
ATOM 3581 C CA . SER A 1 430 ? 11.453 10.927 -23.289 1.00 64.25 430 SER A CA 1
ATOM 3582 C C . SER A 1 430 ? 11.756 12.274 -23.962 1.00 64.25 430 SER A C 1
ATOM 3584 O O . SER A 1 430 ? 11.845 12.337 -25.185 1.00 64.25 430 SER A O 1
ATOM 3586 N N . LEU A 1 431 ? 12.014 13.332 -23.188 1.00 66.00 431 LEU A N 1
ATOM 3587 C CA . LEU A 1 431 ? 12.338 14.665 -23.709 1.00 66.00 431 LEU A CA 1
ATOM 3588 C C . LEU A 1 431 ? 13.714 14.721 -24.400 1.00 66.00 431 LEU A C 1
ATOM 3590 O O . LEU A 1 431 ? 13.858 15.329 -25.459 1.00 66.00 431 LEU A O 1
ATOM 3594 N N . GLN A 1 432 ? 14.731 14.062 -23.838 1.00 67.56 432 GLN A N 1
ATOM 3595 C CA . GLN A 1 432 ? 16.054 13.917 -24.455 1.00 67.56 432 GLN A CA 1
ATOM 3596 C C . GLN A 1 432 ? 15.968 13.147 -25.768 1.00 67.56 432 GLN A C 1
ATOM 3598 O O . GLN A 1 432 ? 16.618 13.524 -26.742 1.00 67.56 432 GLN A O 1
ATOM 3603 N N . PHE A 1 433 ? 15.157 12.090 -25.794 1.00 67.62 433 PHE A N 1
ATOM 3604 C CA . PHE A 1 433 ? 14.903 11.330 -27.008 1.00 67.62 433 PHE A CA 1
ATOM 3605 C C . PHE A 1 433 ? 14.284 12.209 -28.103 1.00 67.62 433 PHE A C 1
ATOM 3607 O O . PHE A 1 433 ? 14.832 12.265 -29.204 1.00 67.62 433 PHE A O 1
ATOM 3614 N N . VAL A 1 434 ? 13.206 12.944 -27.793 1.00 63.94 434 VAL A N 1
ATOM 3615 C CA . VAL A 1 434 ? 12.539 13.855 -28.743 1.00 63.94 434 VAL A CA 1
ATOM 3616 C C . VAL A 1 434 ? 13.538 14.875 -29.292 1.00 63.94 434 VAL A C 1
ATOM 3618 O O . VAL A 1 434 ? 13.761 14.926 -30.500 1.00 63.94 434 VAL A O 1
ATOM 3621 N N . ARG A 1 435 ? 14.238 15.599 -28.408 1.00 67.50 435 ARG A N 1
ATOM 3622 C CA . ARG A 1 435 ? 15.198 16.648 -28.791 1.00 67.50 435 ARG A CA 1
ATOM 3623 C C . ARG A 1 435 ? 16.347 16.127 -29.657 1.00 67.50 435 ARG A C 1
ATOM 3625 O O . ARG A 1 435 ? 16.830 16.832 -30.542 1.00 67.50 435 ARG A O 1
ATOM 3632 N N . GLN A 1 436 ? 16.840 14.913 -29.410 1.00 65.81 436 GLN A N 1
ATOM 3633 C CA . GLN A 1 436 ? 17.899 14.331 -30.242 1.00 65.81 436 GLN A CA 1
ATOM 3634 C C . GLN A 1 436 ? 17.374 13.866 -31.605 1.00 65.81 436 GLN A C 1
ATOM 3636 O O . GLN A 1 436 ? 18.054 14.074 -32.611 1.00 65.81 436 GLN A O 1
ATOM 3641 N N . MET A 1 437 ? 16.175 13.284 -31.655 1.00 62.47 437 MET A N 1
ATOM 3642 C CA . MET A 1 437 ? 15.540 12.857 -32.904 1.00 62.47 437 MET A CA 1
ATOM 3643 C C . MET A 1 437 ? 15.197 14.044 -33.808 1.00 62.47 437 MET A C 1
ATOM 3645 O O . MET A 1 437 ? 15.504 14.009 -34.999 1.00 62.47 437 MET A O 1
ATOM 3649 N N . GLU A 1 438 ? 14.651 15.124 -33.247 1.00 63.66 438 GLU A N 1
ATOM 3650 C CA . GLU A 1 438 ? 14.389 16.368 -33.980 1.00 63.66 438 GLU A CA 1
ATOM 3651 C C . GLU A 1 438 ? 15.669 16.935 -34.589 1.00 63.66 438 GLU A C 1
ATOM 3653 O O . GLU A 1 438 ? 15.704 17.236 -35.779 1.00 63.66 438 GLU A O 1
ATOM 3658 N N . ASN A 1 439 ? 16.763 16.971 -33.823 1.00 59.94 439 ASN A N 1
ATOM 3659 C CA . ASN A 1 439 ? 18.066 17.404 -34.325 1.00 59.94 439 ASN A CA 1
ATOM 3660 C C . ASN A 1 439 ? 18.592 16.533 -35.482 1.00 59.94 439 ASN A C 1
ATOM 3662 O O . ASN A 1 439 ? 19.252 17.051 -36.383 1.00 59.94 439 ASN A O 1
ATOM 3666 N N . GLN A 1 440 ? 18.331 15.222 -35.490 1.00 59.00 440 GLN A N 1
ATOM 3667 C CA . GLN A 1 440 ? 18.739 14.339 -36.592 1.00 59.00 440 GLN A CA 1
ATOM 3668 C C . GLN A 1 440 ? 17.889 14.544 -37.854 1.00 59.00 440 GLN A C 1
ATOM 3670 O O . GLN A 1 440 ? 18.430 14.541 -38.963 1.00 59.00 440 GLN A O 1
ATOM 3675 N N . ILE A 1 441 ? 16.579 14.749 -37.696 1.00 56.09 441 ILE A N 1
ATOM 3676 C CA . ILE A 1 441 ? 15.648 15.009 -38.803 1.00 56.09 441 ILE A CA 1
ATOM 3677 C C . ILE A 1 441 ? 15.932 16.388 -39.420 1.00 56.09 441 ILE A C 1
ATOM 3679 O O . ILE A 1 441 ? 16.074 16.494 -40.639 1.00 56.09 441 ILE A O 1
ATOM 3683 N N . TRP A 1 442 ? 16.139 17.419 -38.594 1.00 39.94 442 TRP A N 1
ATOM 3684 C CA . TRP A 1 442 ? 16.480 18.773 -39.051 1.00 39.94 442 TRP A CA 1
ATOM 3685 C C . TRP A 1 442 ? 17.831 18.817 -39.782 1.00 39.94 442 TRP A C 1
ATOM 3687 O O . TRP A 1 442 ? 17.959 19.479 -40.813 1.00 39.94 442 TRP A O 1
ATOM 3697 N N . LYS A 1 443 ? 18.832 18.051 -39.320 1.00 41.75 443 LYS A N 1
ATOM 3698 C CA . LYS A 1 443 ? 20.132 17.915 -40.006 1.00 41.75 443 LYS A CA 1
ATOM 3699 C C . LYS A 1 443 ? 20.026 17.192 -41.353 1.00 41.75 443 LYS A C 1
ATOM 3701 O O . LYS A 1 443 ? 20.675 17.605 -42.311 1.00 41.75 443 LYS A O 1
ATOM 3706 N N . LYS A 1 444 ? 19.192 16.149 -41.465 1.00 46.31 444 LYS A N 1
ATOM 3707 C CA . LYS A 1 444 ? 18.926 15.476 -42.753 1.00 46.31 444 LYS A CA 1
ATOM 3708 C C . LYS A 1 444 ? 18.173 16.382 -43.735 1.00 46.31 444 LYS A C 1
ATOM 3710 O O . LYS A 1 444 ? 18.470 16.351 -44.924 1.00 46.31 444 LYS A O 1
ATOM 3715 N N . SER A 1 445 ? 17.265 17.225 -43.239 1.00 42.34 445 SER A N 1
ATOM 3716 C CA . SER A 1 445 ? 16.533 18.201 -44.057 1.00 42.34 445 SER A CA 1
ATOM 3717 C C . SER A 1 445 ? 17.422 19.321 -44.609 1.00 42.34 445 SER A C 1
ATOM 3719 O O . SER A 1 445 ? 17.141 19.815 -45.696 1.00 42.34 445 SER A O 1
ATOM 3721 N N . GLN A 1 446 ? 18.481 19.730 -43.901 1.00 39.78 446 GLN A N 1
ATOM 3722 C CA . GLN A 1 446 ? 19.407 20.757 -44.402 1.00 39.78 446 GLN A CA 1
ATOM 3723 C C . GLN A 1 446 ? 20.483 20.205 -45.347 1.00 39.78 446 GLN A C 1
ATOM 3725 O O . GLN A 1 446 ? 20.898 20.910 -46.262 1.00 39.78 446 GLN A O 1
ATOM 3730 N N . ASN A 1 447 ? 20.883 18.939 -45.196 1.00 44.69 447 ASN A N 1
ATOM 3731 C CA . ASN A 1 447 ? 21.849 18.309 -46.106 1.00 44.69 447 ASN A CA 1
ATOM 3732 C C . ASN A 1 447 ? 21.255 17.935 -47.479 1.00 44.69 447 ASN A C 1
ATOM 3734 O O . ASN A 1 447 ? 22.010 17.731 -48.425 1.00 44.69 447 ASN A O 1
ATOM 3738 N N . ASN A 1 448 ? 19.926 17.899 -47.614 1.00 44.09 448 ASN A N 1
ATOM 3739 C CA . ASN A 1 448 ? 19.223 17.664 -48.880 1.00 44.09 448 ASN A CA 1
ATOM 3740 C C . ASN A 1 448 ? 18.779 18.971 -49.570 1.00 44.09 448 ASN A C 1
ATOM 3742 O O . ASN A 1 448 ? 17.697 19.042 -50.150 1.00 44.09 448 ASN A O 1
ATOM 3746 N N . GLN A 1 449 ? 19.614 20.015 -49.561 1.00 42.88 449 GLN A N 1
ATOM 3747 C CA . GLN A 1 449 ? 19.430 21.186 -50.433 1.00 42.88 449 GLN A CA 1
ATOM 3748 C C . GLN A 1 449 ? 19.917 20.933 -51.871 1.00 42.88 449 GLN A C 1
ATOM 3750 O O . GLN A 1 449 ? 20.633 21.750 -52.437 1.00 42.88 449 GLN A O 1
ATOM 3755 N N . ASN A 1 450 ? 19.507 19.829 -52.500 1.00 43.97 450 ASN A N 1
ATOM 3756 C CA . ASN A 1 450 ? 19.588 19.718 -53.955 1.00 43.97 450 ASN A CA 1
ATOM 3757 C C . ASN A 1 450 ? 18.392 18.955 -54.546 1.00 43.97 450 ASN A C 1
ATOM 3759 O O . ASN A 1 450 ? 18.256 17.748 -54.392 1.00 43.97 450 ASN A O 1
ATOM 3763 N N . GLN A 1 451 ? 17.606 19.737 -55.295 1.00 42.44 451 GLN A N 1
ATOM 3764 C CA . GLN A 1 451 ? 16.712 19.385 -56.404 1.00 42.44 451 GLN A CA 1
ATOM 3765 C C . GLN A 1 451 ? 15.300 18.849 -56.096 1.00 42.44 451 GLN A C 1
ATOM 3767 O O . GLN A 1 451 ? 15.050 17.664 -55.920 1.00 42.44 451 GLN A O 1
ATOM 3772 N N . GLN A 1 452 ? 14.359 19.802 -56.156 1.00 47.53 452 GLN A N 1
ATOM 3773 C CA . GLN A 1 452 ? 13.102 19.752 -56.921 1.00 47.53 452 GLN A CA 1
ATOM 3774 C C . GLN A 1 452 ? 12.375 18.397 -57.006 1.00 47.53 452 GLN A C 1
ATOM 3776 O O . GLN A 1 452 ? 12.525 17.669 -57.981 1.00 47.53 452 GLN A O 1
ATOM 3781 N N . LYS A 1 453 ? 11.484 18.145 -56.040 1.00 43.41 453 LYS A N 1
ATOM 3782 C CA . LYS A 1 453 ? 10.185 17.456 -56.207 1.00 43.41 453 LYS A CA 1
ATOM 3783 C C . LYS A 1 453 ? 9.486 17.401 -54.847 1.00 43.41 453 LYS A C 1
ATOM 3785 O O . LYS A 1 453 ? 9.639 16.427 -54.136 1.00 43.41 453 LYS A O 1
ATOM 3790 N N . ASN A 1 454 ? 8.776 18.458 -54.446 1.00 44.59 454 ASN A N 1
ATOM 3791 C CA . ASN A 1 454 ? 8.014 18.470 -53.185 1.00 44.59 454 ASN A CA 1
AT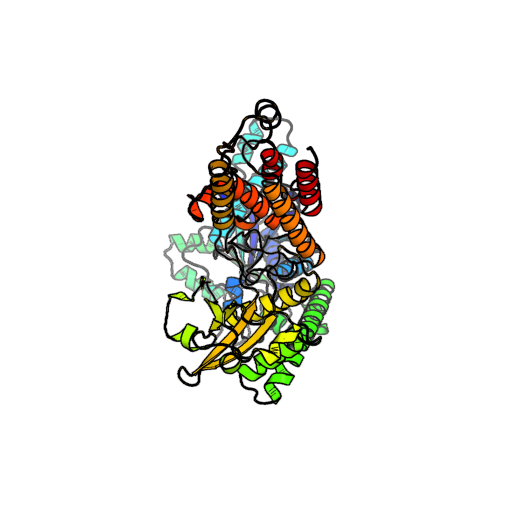OM 3792 C C . ASN A 1 454 ? 6.810 19.428 -53.256 1.00 44.59 454 ASN A C 1
ATOM 3794 O O . ASN A 1 454 ? 6.666 20.314 -52.423 1.00 44.59 454 ASN A O 1
ATOM 3798 N N . GLN A 1 455 ? 5.954 19.270 -54.267 1.00 44.28 455 GLN A N 1
ATOM 3799 C CA . GLN A 1 455 ? 4.593 19.833 -54.227 1.00 44.28 455 GLN A CA 1
ATOM 3800 C C . GLN A 1 455 ? 3.524 18.749 -54.006 1.00 44.28 455 GLN A C 1
ATOM 3802 O O . GLN A 1 455 ? 2.464 19.051 -53.477 1.00 44.28 455 GLN A O 1
ATOM 3807 N N . GLU A 1 456 ? 3.819 17.472 -54.277 1.00 40.09 456 GLU A N 1
ATOM 3808 C CA . GLU A 1 456 ? 2.896 16.360 -53.979 1.00 40.09 456 GLU A CA 1
ATOM 3809 C C . GLU A 1 456 ? 3.040 15.811 -52.545 1.00 40.09 456 GLU A C 1
ATOM 3811 O O . GLU A 1 456 ? 2.075 15.313 -51.978 1.00 40.09 456 GLU A O 1
ATOM 3816 N N . LEU A 1 457 ? 4.199 15.989 -51.898 1.00 42.94 457 LEU A N 1
ATOM 3817 C CA . LEU A 1 457 ? 4.426 15.613 -50.489 1.00 42.94 457 LEU A CA 1
ATOM 3818 C C . LEU A 1 457 ? 3.892 16.646 -49.477 1.00 42.94 457 LEU A C 1
ATOM 3820 O O . LEU A 1 457 ? 3.902 16.387 -48.275 1.00 42.94 457 LEU A O 1
ATOM 3824 N N . GLN A 1 458 ? 3.422 17.810 -49.940 1.00 40.69 458 GLN A N 1
ATOM 3825 C CA . GLN A 1 458 ? 2.813 18.820 -49.067 1.00 40.69 458 GLN A CA 1
ATOM 3826 C C . GLN A 1 458 ? 1.352 18.486 -48.731 1.00 40.69 458 GLN A C 1
ATOM 3828 O O . GLN A 1 458 ? 0.953 18.668 -47.591 1.00 40.69 458 GLN A O 1
ATOM 3833 N N . ASN A 1 459 ? 0.597 17.860 -49.639 1.00 38.00 459 ASN A N 1
ATOM 3834 C CA . ASN A 1 459 ? -0.841 17.629 -49.430 1.00 38.00 459 ASN A CA 1
ATOM 3835 C C . ASN A 1 459 ? -1.195 16.377 -48.599 1.00 38.00 459 ASN A C 1
ATOM 3837 O O . ASN A 1 459 ? -2.355 16.202 -48.240 1.00 38.00 459 ASN A O 1
ATOM 3841 N N . ILE A 1 460 ? -0.233 15.502 -48.279 1.00 42.44 460 ILE A N 1
ATOM 3842 C CA . ILE A 1 460 ? -0.464 14.303 -47.440 1.00 42.44 460 ILE A CA 1
ATOM 3843 C C . ILE A 1 460 ? -0.087 14.563 -45.964 1.00 42.44 460 ILE A C 1
ATOM 3845 O O . ILE A 1 460 ? -0.525 13.849 -45.065 1.00 42.44 460 ILE A O 1
ATOM 3849 N N . ASN A 1 461 ? 0.653 15.641 -45.682 1.00 42.50 461 ASN A N 1
ATOM 3850 C CA . ASN A 1 461 ? 1.102 16.001 -44.331 1.00 42.50 461 ASN A CA 1
ATOM 3851 C C . ASN A 1 461 ? 0.095 16.852 -43.527 1.00 42.50 461 ASN A C 1
ATOM 3853 O O . ASN A 1 461 ? 0.291 17.058 -42.330 1.00 42.50 461 ASN A O 1
ATOM 3857 N N . ASP A 1 462 ? -1.013 17.290 -44.130 1.00 44.47 462 ASP A N 1
ATOM 3858 C CA . ASP A 1 462 ? -1.899 18.315 -43.550 1.00 44.47 462 ASP A CA 1
ATOM 3859 C C . ASP A 1 462 ? -2.972 17.794 -42.566 1.00 44.47 462 ASP A C 1
ATOM 3861 O O . ASP A 1 462 ? -3.815 18.559 -42.100 1.00 44.47 462 ASP A O 1
ATOM 3865 N N . GLN A 1 463 ? -2.945 16.511 -42.181 1.00 44.16 463 GLN A N 1
ATOM 3866 C CA . GLN A 1 463 ? -3.810 15.975 -41.104 1.00 44.16 463 GLN A CA 1
ATOM 3867 C C . GLN A 1 463 ? -3.046 15.392 -39.901 1.00 44.16 463 GLN A C 1
ATOM 3869 O O . GLN A 1 463 ? -3.647 15.123 -38.857 1.00 44.16 463 GLN A O 1
ATOM 3874 N N . LYS A 1 464 ? -1.720 15.232 -40.004 1.00 48.69 464 LYS A N 1
ATOM 3875 C CA . LYS A 1 464 ? -0.837 14.719 -38.945 1.00 48.69 464 LYS A CA 1
ATOM 3876 C C . LYS A 1 464 ? 0.175 15.805 -38.579 1.00 48.69 464 LYS A C 1
ATOM 3878 O O . LYS A 1 464 ? 1.335 15.721 -38.966 1.00 48.69 464 LYS A O 1
ATOM 3883 N N . GLY A 1 465 ? -0.241 16.835 -37.842 1.00 46.72 465 GLY A N 1
ATOM 3884 C CA . GLY A 1 465 ? 0.690 17.864 -37.378 1.00 46.72 465 GLY A CA 1
ATOM 3885 C C . GLY A 1 465 ? 1.939 17.258 -36.716 1.00 46.72 465 GLY A C 1
ATOM 3886 O O . GLY A 1 465 ? 1.832 16.522 -35.738 1.00 46.72 465 GLY A O 1
ATOM 3887 N N . CYS A 1 466 ? 3.106 17.543 -37.299 1.00 53.59 466 CYS A N 1
ATOM 3888 C CA . CYS A 1 466 ? 4.473 17.470 -36.762 1.00 53.59 466 CYS A CA 1
ATOM 3889 C C . CYS A 1 466 ? 4.997 16.215 -36.021 1.00 53.59 466 CYS A C 1
ATOM 3891 O O . CYS A 1 466 ? 6.141 16.262 -35.576 1.00 53.59 466 CYS A O 1
ATOM 3893 N N . VAL A 1 467 ? 4.274 15.094 -35.890 1.00 60.44 467 VAL A N 1
ATOM 3894 C CA . VAL A 1 467 ? 4.770 13.902 -35.156 1.00 60.44 467 VAL A CA 1
ATOM 3895 C C . VAL A 1 467 ? 5.150 12.759 -36.118 1.00 60.44 467 VAL A C 1
ATOM 3897 O O . VAL A 1 467 ? 4.260 12.125 -36.681 1.00 60.44 467 VAL A O 1
ATOM 3900 N N . PRO A 1 468 ? 6.453 12.455 -36.312 1.00 68.00 468 PRO A N 1
ATOM 3901 C CA . PRO A 1 468 ? 6.917 11.355 -37.166 1.00 68.00 468 PRO A CA 1
ATOM 3902 C C . PRO A 1 468 ? 6.321 9.980 -36.817 1.00 68.00 468 PRO A C 1
ATOM 3904 O O . PRO A 1 468 ? 6.214 9.635 -35.642 1.00 68.00 468 PRO A O 1
ATOM 3907 N N . ASN A 1 469 ? 6.060 9.128 -37.819 1.00 71.06 469 ASN A N 1
ATOM 3908 C CA . ASN A 1 469 ? 5.541 7.754 -37.644 1.00 71.06 469 ASN A CA 1
ATOM 3909 C C . ASN A 1 469 ? 6.306 6.908 -36.615 1.00 71.06 469 ASN A C 1
ATOM 3911 O O . ASN A 1 469 ? 5.720 6.105 -35.890 1.00 71.06 469 ASN A O 1
ATOM 3915 N N . TYR A 1 470 ? 7.616 7.119 -36.506 1.00 72.56 470 TYR A N 1
ATOM 3916 C CA . TYR A 1 470 ? 8.450 6.446 -35.517 1.00 72.56 470 TYR A CA 1
ATOM 3917 C C . TYR A 1 470 ? 7.992 6.703 -34.067 1.00 72.56 470 TYR A C 1
ATOM 3919 O O . TYR A 1 470 ? 8.121 5.818 -33.228 1.00 72.56 470 TYR A O 1
ATOM 3927 N N . PHE A 1 471 ? 7.377 7.851 -33.758 1.00 75.25 471 PHE A N 1
ATOM 3928 C CA . PHE A 1 471 ? 6.793 8.102 -32.434 1.00 75.25 471 PHE A CA 1
ATOM 3929 C C . PHE A 1 471 ? 5.596 7.199 -32.142 1.00 75.25 471 PHE A C 1
ATOM 3931 O O . PHE A 1 471 ? 5.499 6.661 -31.041 1.00 75.25 471 PHE A O 1
ATOM 3938 N N . PHE A 1 472 ? 4.713 6.984 -33.122 1.00 81.81 472 PHE A N 1
ATOM 3939 C CA . PHE A 1 472 ? 3.586 6.059 -32.978 1.00 81.81 472 PHE A CA 1
ATOM 3940 C C . PHE A 1 472 ? 4.080 4.628 -32.757 1.00 81.81 472 PHE A C 1
ATOM 3942 O O . PHE A 1 472 ? 3.565 3.934 -31.883 1.00 81.81 472 PHE A O 1
ATOM 3949 N N . GLN A 1 473 ? 5.131 4.218 -33.475 1.00 81.25 473 GLN A N 1
ATOM 3950 C CA . GLN A 1 473 ? 5.774 2.914 -33.289 1.00 81.25 473 GLN A CA 1
ATOM 3951 C C . GLN A 1 473 ? 6.372 2.767 -31.885 1.00 81.25 473 GLN A C 1
ATOM 3953 O O . GLN A 1 473 ? 6.119 1.770 -31.215 1.00 81.25 473 GLN A O 1
ATOM 3958 N N . GLN A 1 474 ? 7.112 3.768 -31.400 1.00 80.44 474 GLN A N 1
ATOM 3959 C CA . GLN A 1 474 ? 7.699 3.731 -30.057 1.00 80.44 474 GLN A CA 1
ATOM 3960 C C . GLN A 1 474 ? 6.638 3.725 -28.952 1.00 80.44 474 GLN A C 1
ATOM 3962 O O . GLN A 1 474 ? 6.771 2.986 -27.980 1.00 80.44 474 GLN A O 1
ATOM 3967 N N . LEU A 1 475 ? 5.559 4.494 -29.109 1.00 84.38 475 LEU A N 1
ATOM 3968 C CA . LEU A 1 475 ? 4.428 4.465 -28.183 1.00 84.38 475 LEU A CA 1
ATOM 3969 C C . LEU A 1 475 ? 3.707 3.110 -28.207 1.00 84.38 475 LEU A C 1
ATOM 3971 O O . LEU A 1 475 ? 3.309 2.621 -27.151 1.00 84.38 475 LEU A O 1
ATOM 3975 N N . ALA A 1 476 ? 3.548 2.494 -29.382 1.00 86.75 476 ALA A N 1
ATOM 3976 C CA . ALA A 1 476 ? 2.923 1.180 -29.510 1.00 86.75 476 ALA A CA 1
ATOM 3977 C C . ALA A 1 476 ? 3.761 0.095 -28.821 1.00 86.75 476 ALA A C 1
ATOM 3979 O O . ALA A 1 476 ? 3.208 -0.734 -28.103 1.00 86.75 476 ALA A O 1
ATOM 3980 N N . LEU A 1 477 ? 5.087 0.137 -28.981 1.00 85.50 477 LEU A N 1
ATOM 3981 C CA . LEU A 1 477 ? 6.000 -0.773 -28.290 1.00 85.50 477 LEU A CA 1
ATOM 3982 C C . LEU A 1 477 ? 6.025 -0.521 -26.775 1.00 85.50 477 LEU A C 1
ATOM 3984 O O . LEU A 1 477 ? 6.040 -1.465 -25.994 1.00 85.50 477 LEU A O 1
ATOM 3988 N N . LEU A 1 478 ? 5.976 0.734 -26.323 1.00 86.12 478 LEU A N 1
ATOM 3989 C CA . LEU A 1 478 ? 5.865 1.036 -24.893 1.00 86.12 478 LEU A CA 1
ATOM 3990 C C . LEU A 1 478 ? 4.550 0.503 -24.298 1.00 86.12 478 LEU A C 1
ATOM 3992 O O . LEU A 1 478 ? 4.552 -0.056 -23.202 1.00 86.12 478 LEU A O 1
ATOM 3996 N N . ALA A 1 479 ? 3.433 0.636 -25.020 1.00 87.81 479 ALA A N 1
ATOM 3997 C CA . ALA A 1 479 ? 2.159 0.047 -24.616 1.00 87.81 479 ALA A CA 1
ATOM 3998 C C . ALA A 1 479 ? 2.229 -1.490 -24.585 1.00 87.81 479 ALA A C 1
ATOM 4000 O O . ALA A 1 479 ? 1.681 -2.105 -23.675 1.00 87.81 479 ALA A O 1
ATOM 4001 N N . ASP A 1 480 ? 2.946 -2.109 -25.525 1.00 89.00 480 ASP A N 1
ATOM 4002 C CA . ASP A 1 480 ? 3.182 -3.555 -25.532 1.00 89.00 480 ASP A CA 1
ATOM 4003 C C . ASP A 1 480 ? 3.975 -4.015 -24.299 1.00 89.00 480 ASP A C 1
ATOM 4005 O O . ASP A 1 480 ? 3.550 -4.927 -23.589 1.00 89.00 480 ASP A O 1
ATOM 4009 N N . ALA A 1 481 ? 5.056 -3.303 -23.960 1.00 87.25 481 ALA A N 1
ATOM 4010 C CA . ALA A 1 481 ? 5.826 -3.545 -22.741 1.00 87.25 481 ALA A CA 1
ATOM 4011 C C . ALA A 1 481 ? 4.946 -3.471 -21.482 1.00 87.25 481 ALA A C 1
ATOM 4013 O O . ALA A 1 481 ? 5.002 -4.349 -20.624 1.00 87.25 481 ALA A O 1
ATOM 4014 N N . LEU A 1 482 ? 4.092 -2.451 -21.372 1.00 88.19 482 LEU A N 1
ATOM 4015 C CA . LEU A 1 482 ? 3.190 -2.290 -20.226 1.00 88.19 482 LEU A CA 1
ATOM 4016 C C . LEU A 1 482 ? 2.051 -3.329 -20.217 1.00 88.19 482 LEU A C 1
ATOM 4018 O O . LEU A 1 482 ? 1.564 -3.708 -19.151 1.00 88.19 482 LEU A O 1
ATOM 4022 N N . SER A 1 483 ? 1.680 -3.876 -21.377 1.00 88.19 483 SER A N 1
ATOM 4023 C CA . SER A 1 483 ? 0.787 -5.036 -21.464 1.00 88.19 483 SER A CA 1
ATOM 4024 C C . SER A 1 483 ? 1.434 -6.301 -20.880 1.00 88.19 483 SER A C 1
ATOM 4026 O O . SER A 1 483 ? 0.761 -7.052 -20.170 1.00 88.19 483 SER A O 1
ATOM 4028 N N . LEU A 1 484 ? 2.739 -6.524 -21.096 1.00 86.44 484 LEU A N 1
ATOM 4029 C CA . LEU A 1 484 ? 3.481 -7.626 -20.454 1.00 86.44 484 LEU A CA 1
ATOM 4030 C C . LEU A 1 484 ? 3.486 -7.490 -18.927 1.00 86.44 484 LEU A C 1
ATOM 4032 O O . LEU A 1 484 ? 3.396 -8.483 -18.202 1.00 86.44 484 LEU A O 1
ATOM 4036 N N . PHE A 1 485 ? 3.548 -6.258 -18.420 1.00 86.88 485 PHE A N 1
ATOM 4037 C CA . PHE A 1 485 ? 3.520 -6.003 -16.980 1.00 86.88 485 PHE A CA 1
ATOM 4038 C C . PHE A 1 485 ? 2.174 -6.436 -16.414 1.00 86.88 485 PHE A C 1
ATOM 4040 O O . PHE A 1 485 ? 2.138 -7.168 -15.426 1.00 86.88 485 PHE A O 1
ATOM 4047 N N . LYS A 1 486 ? 1.074 -6.094 -17.096 1.00 84.94 486 LYS A N 1
ATOM 4048 C CA . LYS A 1 486 ? -0.265 -6.531 -16.698 1.00 84.94 486 LYS A CA 1
ATOM 4049 C C . LYS A 1 486 ? -0.404 -8.053 -16.676 1.00 84.94 486 LYS A C 1
ATOM 4051 O O . LYS A 1 486 ? -0.926 -8.594 -15.703 1.00 84.94 486 LYS A O 1
ATOM 4056 N N . GLN A 1 487 ? 0.085 -8.752 -17.700 1.00 84.25 487 GLN A N 1
ATOM 4057 C CA . GLN A 1 487 ? 0.051 -10.222 -17.747 1.00 84.25 487 GLN A CA 1
ATOM 4058 C C . GLN A 1 487 ? 0.764 -10.853 -16.542 1.00 84.25 487 GLN A C 1
ATOM 4060 O O . GLN A 1 487 ? 0.291 -11.841 -15.984 1.00 84.25 487 GLN A O 1
ATOM 4065 N N . ASN A 1 488 ? 1.844 -10.219 -16.084 1.00 83.56 488 ASN A N 1
ATOM 4066 C CA . ASN A 1 488 ? 2.614 -10.632 -14.914 1.00 83.56 488 ASN A CA 1
ATOM 4067 C C . ASN A 1 488 ? 2.133 -9.999 -13.592 1.00 83.56 488 ASN A C 1
ATOM 4069 O O . ASN A 1 488 ? 2.797 -10.145 -12.564 1.00 83.56 488 ASN A O 1
ATOM 4073 N N . LYS A 1 489 ? 0.983 -9.304 -13.593 1.00 84.06 489 LYS A N 1
ATOM 4074 C CA . LYS A 1 489 ? 0.421 -8.565 -12.446 1.00 84.06 489 LYS A CA 1
ATOM 4075 C C . LYS A 1 489 ? 1.398 -7.555 -11.831 1.00 84.06 489 LYS A C 1
ATOM 4077 O O . LYS A 1 489 ? 1.429 -7.378 -10.614 1.00 84.06 489 LYS A O 1
ATOM 4082 N N . ILE A 1 490 ? 2.218 -6.911 -12.651 1.00 83.38 490 ILE A N 1
ATOM 4083 C CA . ILE A 1 490 ? 3.178 -5.877 -12.263 1.00 83.38 490 ILE A CA 1
ATOM 4084 C C . ILE A 1 490 ? 2.569 -4.510 -12.582 1.00 83.38 490 ILE A C 1
ATOM 4086 O O . ILE A 1 490 ? 2.018 -4.305 -13.658 1.00 83.38 490 ILE A O 1
ATOM 4090 N N . VAL A 1 491 ? 2.714 -3.562 -11.658 1.00 78.75 491 VAL A N 1
ATOM 4091 C CA . VAL A 1 491 ? 2.446 -2.136 -11.901 1.00 78.75 491 VAL A CA 1
ATOM 4092 C C . VAL A 1 491 ? 3.755 -1.352 -11.834 1.00 78.75 491 VAL A C 1
ATOM 4094 O O . VAL A 1 491 ? 4.546 -1.552 -10.900 1.00 78.75 491 VAL A O 1
ATOM 4097 N N . HIS A 1 492 ? 4.002 -0.481 -12.816 1.00 76.69 492 HIS A N 1
ATOM 4098 C CA . HIS A 1 492 ? 5.326 0.117 -13.021 1.00 76.69 492 HIS A CA 1
ATOM 4099 C C . HIS A 1 492 ? 5.617 1.254 -12.037 1.00 76.69 492 HIS A C 1
ATOM 4101 O O . HIS A 1 492 ? 6.654 1.218 -11.371 1.00 76.69 492 HIS A O 1
ATOM 4107 N N . ARG A 1 493 ? 4.691 2.207 -11.862 1.00 69.31 493 ARG A N 1
ATOM 4108 C CA . ARG A 1 493 ? 4.780 3.279 -10.843 1.00 69.31 493 ARG A CA 1
ATOM 4109 C C . ARG A 1 493 ? 5.978 4.237 -10.942 1.00 69.31 493 ARG A C 1
ATOM 4111 O O . ARG A 1 493 ? 6.166 5.018 -10.004 1.00 69.31 493 ARG A O 1
ATOM 4118 N N . ASP A 1 494 ? 6.782 4.194 -12.002 1.00 68.81 494 ASP A N 1
ATOM 4119 C CA . ASP A 1 494 ? 7.938 5.085 -12.122 1.00 68.81 494 ASP A CA 1
ATOM 4120 C C . ASP A 1 494 ? 7.541 6.508 -12.546 1.00 68.81 494 ASP A C 1
ATOM 4122 O O . ASP A 1 494 ? 6.516 6.756 -13.176 1.00 68.81 494 ASP A O 1
ATOM 4126 N N . ASN A 1 495 ? 8.370 7.460 -12.139 1.00 55.88 495 ASN A N 1
ATOM 4127 C CA . ASN A 1 495 ? 8.168 8.894 -12.251 1.00 55.88 495 ASN A CA 1
ATOM 4128 C C . ASN A 1 495 ? 8.957 9.516 -13.410 1.00 55.88 495 ASN A C 1
ATOM 4130 O O . ASN A 1 495 ? 8.730 10.681 -13.738 1.00 55.88 495 ASN A O 1
ATOM 4134 N N . SER A 1 496 ? 9.898 8.768 -13.987 1.00 54.50 496 SER A N 1
ATOM 4135 C CA . SER A 1 496 ? 10.748 9.177 -15.102 1.00 54.50 496 SER A CA 1
ATOM 4136 C C . SER A 1 496 ? 10.340 8.427 -16.363 1.00 54.50 496 SER A C 1
ATOM 4138 O O . SER A 1 496 ? 11.019 7.501 -16.801 1.00 54.50 496 SER A O 1
ATOM 4140 N N . PHE A 1 497 ? 9.212 8.813 -16.962 1.00 55.53 497 PHE A N 1
ATOM 4141 C CA . PHE A 1 497 ? 8.749 8.144 -18.174 1.00 55.53 497 PHE A CA 1
ATOM 4142 C C . PHE A 1 497 ? 9.699 8.392 -19.348 1.00 55.53 497 PHE A C 1
ATOM 4144 O O . PHE A 1 497 ? 9.713 9.441 -19.996 1.00 55.53 497 PHE A O 1
ATOM 4151 N N . SER A 1 498 ? 10.509 7.372 -19.597 1.00 63.03 498 SER A N 1
ATOM 4152 C CA . SER A 1 498 ? 11.375 7.176 -20.747 1.00 63.03 498 SER A CA 1
ATOM 4153 C C . SER A 1 498 ? 10.696 6.186 -21.696 1.00 63.03 498 SER A C 1
ATOM 4155 O O . SER A 1 498 ? 9.915 5.336 -21.276 1.00 63.03 498 SER A O 1
ATOM 4157 N N . LEU A 1 499 ? 10.978 6.290 -22.999 1.00 68.31 499 LEU A N 1
ATOM 4158 C CA . LEU A 1 499 ? 10.453 5.332 -23.984 1.00 68.31 499 LEU A CA 1
ATOM 4159 C C . LEU A 1 499 ? 10.984 3.910 -23.757 1.00 68.31 499 LEU A C 1
ATOM 4161 O O . LEU A 1 499 ? 10.413 2.967 -24.286 1.00 68.31 499 LEU A O 1
ATOM 4165 N N . LYS A 1 500 ? 12.049 3.749 -22.968 1.00 78.00 500 LYS A N 1
ATOM 4166 C CA . LYS A 1 500 ? 12.540 2.469 -22.461 1.00 78.00 500 LYS A CA 1
ATOM 4167 C C . LYS A 1 500 ? 12.339 2.453 -20.946 1.00 78.00 500 LYS A C 1
ATOM 4169 O O . LYS A 1 500 ? 12.799 3.366 -20.287 1.00 78.00 500 LYS A O 1
ATOM 4174 N N . LEU A 1 501 ? 11.672 1.449 -20.392 1.00 81.62 501 LEU A N 1
ATOM 4175 C CA . LEU A 1 501 ? 11.385 1.348 -18.957 1.00 81.62 501 LEU A CA 1
ATOM 4176 C C . LEU A 1 501 ? 12.664 0.962 -18.192 1.00 81.62 501 LEU A C 1
ATOM 4178 O O . LEU A 1 501 ? 13.161 -0.148 -18.391 1.00 81.62 501 LEU A O 1
ATOM 4182 N N . ILE A 1 502 ? 13.207 1.868 -17.361 1.00 76.06 502 ILE A N 1
ATOM 4183 C CA . ILE A 1 502 ? 14.561 1.747 -16.770 1.00 76.06 502 ILE A CA 1
ATOM 4184 C C . ILE A 1 502 ? 14.645 1.759 -15.226 1.00 76.06 502 ILE A C 1
ATOM 4186 O O . ILE A 1 502 ? 15.735 1.556 -14.693 1.00 76.06 502 ILE A O 1
ATOM 4190 N N . ASP A 1 503 ? 13.545 1.961 -14.486 1.00 77.94 503 ASP A N 1
ATOM 4191 C CA . ASP A 1 503 ? 13.553 1.948 -13.008 1.00 77.94 503 ASP A CA 1
ATOM 4192 C C . ASP A 1 503 ? 12.389 1.127 -12.425 1.00 77.94 503 ASP A C 1
ATOM 4194 O O . ASP A 1 503 ? 11.242 1.569 -12.376 1.00 77.94 503 ASP A O 1
ATOM 4198 N N . PHE A 1 504 ? 12.687 -0.082 -11.936 1.00 83.12 504 PHE A N 1
ATOM 4199 C CA . PHE A 1 504 ? 11.698 -0.942 -11.261 1.00 83.12 504 PHE A CA 1
ATOM 4200 C C . PHE A 1 504 ? 11.781 -0.857 -9.745 1.00 83.12 504 PHE A C 1
ATOM 4202 O O . PHE A 1 504 ? 11.098 -1.599 -9.034 1.00 83.12 504 PHE A O 1
ATOM 4209 N N . GLY A 1 505 ? 12.581 0.084 -9.239 1.00 74.50 505 GLY A N 1
ATOM 4210 C CA . GLY A 1 505 ? 12.742 0.322 -7.822 1.00 74.50 505 GLY A CA 1
ATOM 4211 C C . GLY A 1 505 ? 11.405 0.600 -7.154 1.00 74.50 505 GLY A C 1
ATOM 4212 O O . GLY A 1 505 ? 11.228 0.145 -6.037 1.00 74.50 505 GLY A O 1
ATOM 4213 N N . LEU A 1 506 ? 10.451 1.275 -7.811 1.00 76.31 506 LEU A N 1
ATOM 4214 C CA . LEU A 1 506 ? 9.105 1.571 -7.287 1.00 76.31 506 LEU A CA 1
ATOM 4215 C C . LEU A 1 506 ? 8.004 0.612 -7.754 1.00 76.31 506 LEU A C 1
ATOM 4217 O O . LEU A 1 506 ? 6.935 0.580 -7.130 1.00 76.31 506 LEU A O 1
ATOM 4221 N N . SER A 1 507 ? 8.275 -0.180 -8.790 1.00 81.38 507 SER A N 1
ATOM 4222 C CA . SER A 1 507 ? 7.343 -1.171 -9.316 1.00 81.38 507 SER A CA 1
ATOM 4223 C C . SER A 1 507 ? 7.009 -2.220 -8.258 1.00 81.38 507 SER A C 1
ATOM 4225 O O . SER A 1 507 ? 7.776 -2.463 -7.326 1.00 81.38 507 SER A O 1
ATOM 4227 N N . ALA A 1 508 ? 5.833 -2.832 -8.342 1.00 79.19 508 ALA A N 1
ATOM 4228 C CA . ALA A 1 508 ? 5.517 -3.992 -7.509 1.00 79.19 508 ALA A CA 1
ATOM 4229 C C . ALA A 1 508 ? 4.341 -4.770 -8.082 1.00 79.19 508 ALA A C 1
ATOM 4231 O O . ALA A 1 508 ? 3.597 -4.258 -8.915 1.00 79.19 508 ALA A O 1
ATOM 4232 N N . PHE A 1 509 ? 4.152 -5.979 -7.568 1.00 78.88 509 PHE A N 1
ATOM 4233 C CA . PHE A 1 509 ? 2.992 -6.797 -7.884 1.00 78.88 509 PHE A CA 1
ATOM 4234 C C . PHE A 1 509 ? 1.690 -6.138 -7.395 1.00 78.88 509 PHE A C 1
ATOM 4236 O O . PHE A 1 509 ? 1.684 -5.494 -6.340 1.00 78.88 509 PHE A O 1
ATOM 4243 N N . GLU A 1 510 ? 0.594 -6.316 -8.139 1.00 70.69 510 GLU A N 1
ATOM 4244 C CA . GLU A 1 510 ? -0.751 -5.792 -7.822 1.00 70.69 510 GLU A CA 1
ATOM 4245 C C . GLU A 1 510 ? -1.249 -6.240 -6.438 1.00 70.69 510 GLU A C 1
ATOM 4247 O O . GLU A 1 510 ? -2.032 -5.550 -5.802 1.00 70.69 510 GLU A O 1
ATOM 4252 N N . GLU A 1 511 ? -0.758 -7.365 -5.923 1.00 65.94 511 GLU A N 1
ATOM 4253 C CA . GLU A 1 511 ? -1.132 -7.895 -4.605 1.00 65.94 511 GLU A CA 1
ATOM 4254 C C . GLU A 1 511 ? -0.348 -7.216 -3.452 1.00 65.94 511 GLU A C 1
ATOM 4256 O O . GLU A 1 511 ? -0.720 -7.327 -2.288 1.00 65.94 511 GLU A O 1
ATOM 4261 N N . ASN A 1 512 ? 0.707 -6.447 -3.769 1.00 64.50 512 ASN A N 1
ATOM 4262 C CA . ASN A 1 512 ? 1.657 -5.841 -2.823 1.00 64.50 512 ASN A CA 1
ATOM 4263 C C . ASN A 1 512 ? 1.752 -4.302 -2.966 1.00 64.50 512 ASN A C 1
ATOM 4265 O O . ASN A 1 512 ? 2.831 -3.706 -2.865 1.00 64.50 512 ASN A O 1
ATOM 4269 N N . VAL A 1 513 ? 0.631 -3.617 -3.227 1.00 56.88 513 VAL A N 1
ATOM 4270 C CA . VAL A 1 513 ? 0.613 -2.167 -3.542 1.00 56.88 513 VAL A CA 1
ATOM 4271 C C . VAL A 1 513 ? 1.046 -1.275 -2.367 1.00 56.88 513 VAL A C 1
ATOM 4273 O O . VAL A 1 513 ? 1.593 -0.196 -2.599 1.00 56.88 513 VAL A O 1
ATOM 4276 N N . ASN A 1 514 ? 0.902 -1.742 -1.122 1.00 53.62 514 ASN A N 1
ATOM 4277 C CA . ASN A 1 514 ? 1.033 -0.938 0.106 1.00 53.62 514 ASN A CA 1
ATOM 4278 C C . ASN A 1 514 ? 2.452 -0.467 0.473 1.00 53.62 514 ASN A C 1
ATOM 4280 O O . ASN A 1 514 ? 2.624 0.194 1.498 1.00 53.62 514 ASN A O 1
ATOM 4284 N N . ILE A 1 515 ? 3.484 -0.823 -0.295 1.00 53.41 515 ILE A N 1
ATOM 4285 C CA . ILE A 1 515 ? 4.841 -0.804 0.258 1.00 53.41 515 ILE A CA 1
ATOM 4286 C C . ILE A 1 515 ? 5.573 0.522 -0.031 1.00 53.41 515 ILE A C 1
ATOM 4288 O O . ILE A 1 515 ? 6.098 1.104 0.916 1.00 53.41 515 ILE A O 1
ATOM 4292 N N . LEU A 1 516 ? 5.562 1.101 -1.246 1.00 58.81 516 LEU A N 1
ATOM 4293 C CA . LEU A 1 516 ? 6.374 2.299 -1.571 1.00 58.81 516 LEU A CA 1
ATOM 4294 C C . LEU A 1 516 ? 5.794 3.123 -2.755 1.00 58.81 516 LEU A C 1
ATOM 4296 O O . LEU A 1 516 ? 5.323 2.543 -3.732 1.00 58.81 516 LEU A O 1
ATOM 4300 N N . ARG A 1 517 ? 5.850 4.469 -2.690 1.00 62.75 517 ARG A N 1
ATOM 4301 C CA . ARG A 1 517 ? 5.455 5.410 -3.769 1.00 62.75 517 ARG A CA 1
ATOM 4302 C C . ARG A 1 517 ? 6.483 6.535 -3.930 1.00 62.75 517 ARG A C 1
ATOM 4304 O O . ARG A 1 517 ? 6.918 7.103 -2.929 1.00 62.75 517 ARG A O 1
ATOM 4311 N N . GLY A 1 518 ? 6.805 6.899 -5.171 1.00 62.72 518 GLY A N 1
ATOM 4312 C CA . GLY A 1 518 ? 7.658 8.050 -5.487 1.00 62.72 518 GLY A CA 1
ATOM 4313 C C . GLY A 1 518 ? 6.911 9.391 -5.446 1.00 62.72 518 GLY A C 1
ATOM 4314 O O . GLY A 1 518 ? 5.691 9.440 -5.265 1.00 62.72 518 GLY A O 1
ATOM 4315 N N . CYS A 1 519 ? 7.631 10.496 -5.650 1.00 66.81 519 CYS A N 1
ATOM 4316 C CA . CYS A 1 519 ? 7.057 11.835 -5.819 1.00 66.81 519 CYS A CA 1
ATOM 4317 C C . CYS A 1 519 ? 6.962 12.184 -7.316 1.00 66.81 519 CYS A C 1
ATOM 4319 O O . CYS A 1 519 ? 7.988 12.459 -7.927 1.00 66.81 519 CYS A O 1
ATOM 4321 N N . THR A 1 520 ? 5.761 12.148 -7.909 1.00 72.06 520 THR A N 1
ATOM 4322 C CA . THR A 1 520 ? 5.537 12.531 -9.318 1.00 72.06 520 THR A CA 1
ATOM 4323 C C . THR A 1 520 ? 4.292 13.391 -9.509 1.00 72.06 520 THR A C 1
ATOM 4325 O O . THR A 1 520 ? 3.328 13.295 -8.738 1.00 72.06 520 THR A O 1
ATOM 4328 N N . LYS A 1 521 ? 4.332 14.220 -10.561 1.00 74.12 521 LYS A N 1
ATOM 4329 C CA . LYS A 1 521 ? 3.207 14.972 -11.132 1.00 74.12 521 LYS A CA 1
ATOM 4330 C C . LYS A 1 521 ? 2.252 14.093 -11.956 1.00 74.12 521 LYS A C 1
ATOM 4332 O O . LYS A 1 521 ? 1.131 14.514 -12.208 1.00 74.12 521 LYS A O 1
ATOM 4337 N N . HIS A 1 522 ? 2.661 12.878 -12.330 1.00 79.62 522 HIS A N 1
ATOM 4338 C CA . HIS A 1 522 ? 1.938 12.020 -13.276 1.00 79.62 522 HIS A CA 1
ATOM 4339 C C . HIS A 1 522 ? 0.861 11.125 -12.658 1.00 79.62 522 HIS A C 1
ATOM 4341 O O . HIS A 1 522 ? 0.134 10.466 -13.396 1.00 79.62 522 HIS A O 1
ATOM 4347 N N . TYR A 1 523 ? 0.734 11.077 -11.329 1.00 85.62 523 TYR A N 1
ATOM 4348 C CA . TYR A 1 523 ? -0.237 10.190 -10.683 1.00 85.62 523 TYR A CA 1
ATOM 4349 C C . TYR A 1 523 ? -1.678 10.442 -11.143 1.00 85.62 523 TYR A C 1
ATOM 4351 O O . TYR A 1 523 ? -2.114 11.586 -11.284 1.00 85.62 523 TYR A O 1
ATOM 4359 N N . SER A 1 524 ? -2.440 9.354 -11.265 1.00 89.00 524 SER A N 1
ATOM 4360 C CA . SER A 1 524 ? -3.874 9.405 -11.533 1.00 89.00 524 SER A CA 1
ATOM 4361 C C . SER A 1 524 ? -4.670 10.056 -10.389 1.00 89.00 524 SER A C 1
ATOM 4363 O O . SER A 1 524 ? -4.215 10.061 -9.236 1.00 89.00 524 SER A O 1
ATOM 4365 N N . PRO A 1 525 ? -5.871 10.609 -10.655 1.00 88.94 525 PRO A N 1
ATOM 4366 C CA . PRO A 1 525 ? -6.695 11.260 -9.637 1.00 88.94 525 PRO A CA 1
ATOM 4367 C C . PRO A 1 525 ? -6.975 10.366 -8.422 1.00 88.94 525 PRO A C 1
ATOM 4369 O O . PRO A 1 525 ? -6.831 10.807 -7.280 1.00 88.94 525 PRO A O 1
ATOM 4372 N N . GLU A 1 526 ? -7.341 9.105 -8.649 1.00 87.75 526 GLU A N 1
ATOM 4373 C CA . GLU A 1 526 ? -7.599 8.114 -7.604 1.00 87.75 526 GLU A CA 1
ATOM 4374 C C . GLU A 1 526 ? -6.335 7.786 -6.808 1.00 87.75 526 GLU A C 1
ATOM 4376 O O . GLU A 1 526 ? -6.384 7.778 -5.578 1.00 87.75 526 GLU A O 1
ATOM 4381 N N . SER A 1 527 ? -5.186 7.674 -7.482 1.00 84.31 527 SER A N 1
ATOM 4382 C CA . SER A 1 527 ? -3.888 7.495 -6.833 1.00 84.31 527 SER A CA 1
ATOM 4383 C C . SER A 1 527 ? -3.501 8.707 -5.983 1.00 84.31 527 SER A C 1
ATOM 4385 O O . SER A 1 527 ? -2.872 8.561 -4.933 1.00 84.31 527 SER A O 1
ATOM 4387 N N . ILE A 1 528 ? -3.853 9.928 -6.390 1.00 83.81 528 ILE A N 1
ATOM 4388 C CA . ILE A 1 528 ? -3.597 11.128 -5.585 1.00 83.81 528 ILE A CA 1
ATOM 4389 C C . ILE A 1 528 ? -4.500 11.146 -4.343 1.00 83.81 528 ILE A C 1
ATOM 4391 O O . ILE A 1 528 ? -4.010 11.459 -3.250 1.00 83.81 528 ILE A O 1
ATOM 4395 N N . LYS A 1 529 ? -5.789 10.809 -4.505 1.00 81.69 529 LYS A N 1
ATOM 4396 C CA . LYS A 1 529 ? -6.797 10.793 -3.431 1.00 81.69 529 LYS A CA 1
ATOM 4397 C C . LYS A 1 529 ? -6.498 9.709 -2.393 1.00 81.69 529 LYS A C 1
ATOM 4399 O O . LYS A 1 529 ? -6.438 10.004 -1.196 1.00 81.69 529 LYS A O 1
ATOM 4404 N N . GLN A 1 530 ? -6.246 8.481 -2.840 1.00 75.50 530 GLN A N 1
ATOM 4405 C CA . GLN A 1 530 ? -6.029 7.310 -1.994 1.00 75.50 5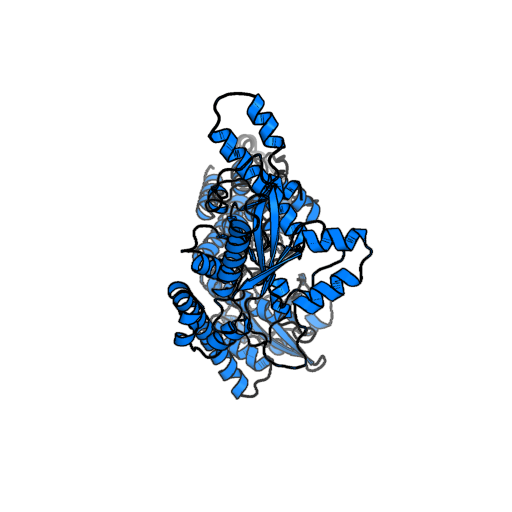30 GLN A CA 1
ATOM 4406 C C . GLN A 1 530 ? -4.694 6.639 -2.340 1.00 75.50 530 GLN A C 1
ATOM 4408 O O . GLN A 1 530 ? -4.462 6.192 -3.457 1.00 75.50 530 GLN A O 1
ATOM 4413 N N . LYS A 1 531 ? -3.790 6.572 -1.353 1.00 65.19 531 LYS A N 1
ATOM 4414 C CA . LYS A 1 531 ? -2.423 6.055 -1.549 1.00 65.19 531 LYS A CA 1
ATOM 4415 C C . LYS A 1 531 ? -2.354 4.536 -1.743 1.00 65.19 531 LYS A C 1
ATOM 4417 O O . LYS A 1 531 ? -1.312 4.040 -2.161 1.00 65.19 531 LYS A O 1
ATOM 4422 N N . ASP A 1 532 ? -3.441 3.830 -1.488 1.00 67.88 532 ASP A N 1
ATOM 4423 C CA . ASP A 1 532 ? -3.470 2.369 -1.566 1.00 67.88 532 ASP A CA 1
ATOM 4424 C C . ASP A 1 532 ? -4.225 1.897 -2.821 1.00 67.88 532 ASP A C 1
ATOM 4426 O O . ASP A 1 532 ? -4.182 0.725 -3.169 1.00 67.88 532 ASP A O 1
ATOM 4430 N N . ILE A 1 533 ? -4.846 2.830 -3.557 1.00 73.31 533 ILE A N 1
ATOM 4431 C CA . ILE A 1 533 ? -5.461 2.575 -4.862 1.00 73.31 533 ILE A CA 1
ATOM 4432 C C . ILE A 1 533 ? -4.424 2.886 -5.937 1.00 73.31 533 ILE A C 1
ATOM 4434 O O . ILE A 1 533 ? -4.107 4.053 -6.180 1.00 73.31 533 ILE A O 1
ATOM 4438 N N . TYR A 1 534 ? -3.845 1.836 -6.513 1.00 81.50 534 TYR A N 1
ATOM 4439 C CA . TYR A 1 534 ? -3.010 1.892 -7.708 1.00 81.50 534 TYR A CA 1
ATOM 4440 C C . TYR A 1 534 ? -3.124 0.561 -8.448 1.00 81.50 534 TYR A C 1
ATOM 4442 O O . TYR A 1 534 ? -2.873 -0.492 -7.866 1.00 81.50 534 TYR A O 1
ATOM 4450 N N . ASP A 1 535 ? -3.476 0.625 -9.720 1.00 84.00 535 ASP A N 1
ATOM 4451 C CA . ASP A 1 535 ? -3.711 -0.512 -10.605 1.00 84.00 535 ASP A CA 1
ATOM 4452 C C . ASP A 1 535 ? -3.204 -0.202 -12.025 1.00 84.00 535 ASP A C 1
ATOM 4454 O O . ASP A 1 535 ? -2.688 0.885 -12.292 1.00 84.00 535 ASP A O 1
ATOM 4458 N N . GLU A 1 536 ? -3.386 -1.136 -12.959 1.00 87.00 536 GLU A N 1
ATOM 4459 C CA . GLU A 1 536 ? -3.089 -0.931 -14.386 1.00 87.00 536 GLU A CA 1
ATOM 4460 C C . GLU A 1 536 ? -3.694 0.374 -14.933 1.00 87.00 536 GLU A C 1
ATOM 4462 O O . GLU A 1 536 ? -3.055 1.095 -15.694 1.00 87.00 536 GLU A O 1
ATOM 4467 N N . LYS A 1 537 ? -4.921 0.728 -14.530 1.00 92.50 537 LYS A N 1
ATOM 4468 C CA . LYS A 1 537 ? -5.593 1.939 -15.019 1.00 92.50 537 LYS A CA 1
ATOM 4469 C C . LYS A 1 537 ? -4.915 3.213 -14.522 1.00 92.50 537 LYS A C 1
ATOM 4471 O O . LYS A 1 537 ? -5.015 4.253 -15.181 1.00 92.50 537 LYS A O 1
ATOM 4476 N N . SER A 1 538 ? -4.205 3.142 -13.400 1.00 89.19 538 SER A N 1
ATOM 4477 C CA . SER A 1 538 ? -3.322 4.207 -12.920 1.00 89.19 538 SER A CA 1
ATOM 4478 C C . SER A 1 538 ? -2.075 4.348 -13.806 1.00 89.19 538 SER A C 1
ATOM 4480 O O . SER A 1 538 ? -1.717 5.477 -14.148 1.00 89.19 538 SER A O 1
ATOM 4482 N N . ASP A 1 539 ? -1.474 3.235 -14.251 1.00 88.38 539 ASP A N 1
ATOM 4483 C CA . ASP A 1 539 ? -0.385 3.234 -15.247 1.00 88.38 539 ASP A CA 1
ATOM 4484 C C . ASP A 1 539 ? -0.881 3.762 -16.616 1.00 88.38 539 ASP A C 1
ATOM 4486 O O . ASP A 1 539 ? -0.187 4.547 -17.261 1.00 88.38 539 ASP A O 1
ATOM 4490 N N . VAL A 1 540 ? -2.112 3.439 -17.041 1.00 93.50 540 VAL A N 1
ATOM 4491 C CA . VAL A 1 540 ? -2.726 3.985 -18.275 1.00 93.50 540 VAL A CA 1
ATOM 4492 C C . VAL A 1 540 ? -2.888 5.504 -18.206 1.00 93.50 540 VAL A C 1
ATOM 4494 O O . VAL A 1 540 ? -2.608 6.212 -19.175 1.00 93.50 540 VAL A O 1
ATOM 4497 N N . TYR A 1 541 ? -3.309 6.038 -17.059 1.00 92.81 541 TYR A N 1
ATOM 4498 C CA . TYR A 1 541 ? -3.374 7.487 -16.870 1.00 92.81 541 TYR A CA 1
ATOM 4499 C C . TYR A 1 541 ? -1.992 8.130 -17.016 1.00 92.81 541 TYR A C 1
ATOM 4501 O O . TYR A 1 541 ? -1.845 9.167 -17.668 1.00 92.81 541 TYR A O 1
ATOM 4509 N N . MET A 1 542 ? -0.973 7.500 -16.426 1.00 87.50 542 MET A N 1
ATOM 4510 C CA . MET A 1 542 ? 0.411 7.950 -16.537 1.00 87.50 542 MET A CA 1
ATOM 4511 C C . MET A 1 542 ? 0.895 7.905 -17.991 1.00 87.50 542 MET A C 1
ATOM 4513 O O . MET A 1 542 ? 1.472 8.887 -18.450 1.00 87.50 542 MET A O 1
ATOM 4517 N N . PHE A 1 543 ? 0.540 6.866 -18.752 1.00 88.75 543 PHE A N 1
ATOM 4518 C CA . PHE A 1 543 ? 0.782 6.781 -20.196 1.00 88.75 543 PHE A CA 1
ATOM 4519 C C . PHE A 1 543 ? 0.135 7.937 -20.980 1.00 88.75 543 PHE A C 1
ATOM 4521 O O . PHE A 1 543 ? 0.737 8.471 -21.909 1.00 88.75 543 PHE A O 1
ATOM 4528 N N . GLY A 1 544 ? -1.055 8.395 -20.577 1.00 90.62 544 GLY A N 1
ATOM 4529 C CA . GLY A 1 544 ? -1.680 9.601 -21.133 1.00 90.62 544 GLY A CA 1
ATOM 4530 C C . GLY A 1 544 ? -0.803 10.848 -20.990 1.00 90.62 544 GLY A C 1
ATOM 4531 O O . GLY A 1 544 ? -0.673 11.622 -21.939 1.00 90.62 544 GLY A O 1
ATOM 4532 N N . ASN A 1 545 ? -0.134 11.005 -19.842 1.00 83.94 545 ASN A N 1
ATOM 4533 C CA . ASN A 1 545 ? 0.828 12.092 -19.650 1.00 83.94 545 ASN A CA 1
ATOM 4534 C C . ASN A 1 545 ? 2.060 11.934 -20.545 1.00 83.94 545 ASN A C 1
ATOM 4536 O O . ASN A 1 545 ? 2.545 12.938 -21.052 1.00 83.94 545 ASN A O 1
ATOM 4540 N N . VAL A 1 546 ? 2.523 10.702 -20.785 1.00 80.94 546 VAL A N 1
ATOM 4541 C CA . VAL A 1 546 ? 3.638 10.431 -21.710 1.00 80.94 546 VAL A CA 1
ATOM 4542 C C . VAL A 1 546 ? 3.292 10.873 -23.127 1.00 80.94 546 VAL A C 1
ATOM 4544 O O . VAL A 1 546 ? 4.094 11.550 -23.762 1.00 80.94 546 VAL A O 1
ATOM 4547 N N . ILE A 1 547 ? 2.087 10.548 -23.612 1.00 84.69 547 ILE A N 1
ATOM 4548 C CA . ILE A 1 547 ? 1.616 11.024 -24.921 1.00 84.69 547 ILE A CA 1
ATOM 4549 C C . ILE A 1 547 ? 1.643 12.557 -24.964 1.00 84.69 547 ILE A C 1
ATOM 4551 O O . ILE A 1 547 ? 2.150 13.133 -25.924 1.00 84.69 547 ILE A O 1
ATOM 4555 N N . TYR A 1 548 ? 1.117 13.222 -23.931 1.00 84.12 548 TYR A N 1
ATOM 4556 C CA . TYR A 1 548 ? 1.084 14.683 -23.890 1.00 84.12 548 TYR A CA 1
ATOM 4557 C C . TYR A 1 548 ? 2.489 15.295 -23.887 1.00 84.12 548 TYR A C 1
ATOM 4559 O O . TYR A 1 548 ? 2.760 16.164 -24.713 1.00 84.12 548 TYR A O 1
ATOM 4567 N N . GLU A 1 549 ? 3.383 14.829 -23.009 1.00 78.38 549 GLU A N 1
ATOM 4568 C CA . GLU A 1 549 ? 4.754 15.341 -22.877 1.00 78.38 549 GLU A CA 1
ATOM 4569 C C . GLU A 1 549 ? 5.570 15.140 -24.159 1.00 78.38 549 GLU A C 1
ATOM 4571 O O . GLU A 1 549 ? 6.310 16.039 -24.554 1.00 78.38 549 GLU A O 1
ATOM 4576 N N . LEU A 1 550 ? 5.390 14.013 -24.858 1.00 75.88 550 LEU A N 1
ATOM 4577 C CA . LEU A 1 550 ? 6.039 13.769 -26.150 1.00 75.88 550 LEU A CA 1
ATOM 4578 C C . LEU A 1 550 ? 5.575 14.742 -27.239 1.00 75.88 550 LEU A C 1
ATOM 4580 O O . LEU A 1 550 ? 6.387 15.170 -28.054 1.00 75.88 550 LEU A O 1
ATOM 4584 N N . VAL A 1 551 ? 4.284 15.081 -27.265 1.00 77.62 551 VAL A N 1
ATOM 4585 C CA . VAL A 1 551 ? 3.712 15.957 -28.298 1.00 77.62 551 VAL A CA 1
ATOM 4586 C C . VAL A 1 551 ? 3.995 17.436 -28.025 1.00 77.62 551 VAL A C 1
ATOM 4588 O O . VAL A 1 551 ? 4.211 18.200 -28.961 1.00 77.62 551 VAL A O 1
ATOM 4591 N N . HIS A 1 552 ? 3.971 17.847 -26.758 1.00 75.19 552 HIS A N 1
ATOM 4592 C CA . HIS A 1 552 ? 3.978 19.259 -26.366 1.00 75.19 552 HIS A CA 1
ATOM 4593 C C . HIS A 1 552 ? 5.347 19.742 -25.875 1.00 75.19 552 HIS A C 1
ATOM 4595 O O . HIS A 1 552 ? 5.580 20.947 -25.842 1.00 75.19 552 HIS A O 1
ATOM 4601 N N . GLN A 1 553 ? 6.252 18.821 -25.514 1.00 70.19 553 GLN A N 1
ATOM 4602 C CA . GLN A 1 553 ? 7.598 19.111 -24.996 1.00 70.19 553 GLN A CA 1
ATOM 4603 C C . GLN A 1 553 ? 7.617 20.079 -23.798 1.00 70.19 553 GLN A C 1
ATOM 4605 O O . GLN A 1 553 ? 8.616 20.755 -23.551 1.00 70.19 553 GLN A O 1
ATOM 4610 N N . GLU A 1 554 ? 6.514 20.139 -23.048 1.00 65.06 554 GLU A N 1
ATOM 4611 C CA . GLU A 1 554 ? 6.342 21.025 -21.898 1.00 65.06 554 GLU A CA 1
ATOM 4612 C C . GLU A 1 554 ? 6.810 20.381 -20.590 1.00 65.06 554 GLU A C 1
ATOM 4614 O O . GLU A 1 554 ? 6.387 19.289 -20.202 1.00 65.06 554 GLU A O 1
ATOM 4619 N N . GLU A 1 555 ? 7.582 21.144 -19.826 1.00 55.31 555 GLU A N 1
ATOM 4620 C CA . GLU A 1 555 ? 7.674 21.029 -18.376 1.00 55.31 555 GLU A CA 1
ATOM 4621 C C . GLU A 1 555 ? 7.341 22.404 -17.816 1.00 55.31 555 GLU A C 1
ATOM 4623 O O . GLU A 1 555 ? 7.971 23.341 -18.273 1.00 55.31 555 GLU A O 1
ATOM 4628 N N . ASP A 1 556 ? 6.383 22.538 -16.883 1.00 55.00 556 ASP A N 1
ATOM 4629 C CA . ASP A 1 556 ? 6.374 23.657 -15.911 1.00 55.00 556 ASP A CA 1
ATOM 4630 C C . ASP A 1 556 ? 5.202 23.623 -14.912 1.00 55.00 556 ASP A C 1
ATOM 4632 O O . ASP A 1 556 ? 4.561 24.623 -14.597 1.00 55.00 556 ASP A O 1
ATOM 4636 N N . LEU A 1 557 ? 4.919 22.458 -14.326 1.00 63.56 557 LEU A N 1
ATOM 4637 C CA . LEU A 1 557 ? 4.129 22.420 -13.092 1.00 63.56 557 LEU A CA 1
ATOM 4638 C C . LEU A 1 557 ? 4.912 21.685 -12.018 1.00 63.56 557 LEU A C 1
ATOM 4640 O O . LEU A 1 557 ? 5.339 20.543 -12.208 1.00 63.56 557 LEU A O 1
ATOM 4644 N N . SER A 1 558 ? 5.050 22.317 -10.852 1.00 79.06 558 SER A N 1
ATOM 4645 C CA . SER A 1 558 ? 5.522 21.608 -9.665 1.00 79.06 558 SER A CA 1
ATOM 4646 C C . SER A 1 558 ? 4.576 20.445 -9.349 1.00 79.06 558 SER A C 1
ATOM 4648 O O . SER A 1 558 ? 3.379 20.491 -9.651 1.00 79.06 558 SER A O 1
ATOM 4650 N N . VAL A 1 559 ? 5.089 19.406 -8.684 1.00 79.19 559 VAL A N 1
ATOM 4651 C CA . VAL A 1 559 ? 4.283 18.236 -8.288 1.00 79.19 559 VAL A CA 1
ATOM 4652 C C . VAL A 1 559 ? 3.021 18.653 -7.524 1.00 79.19 559 VAL A C 1
ATOM 4654 O O . VAL A 1 559 ? 1.961 18.057 -7.702 1.00 79.19 559 VAL A O 1
ATOM 4657 N N . GLU A 1 560 ? 3.100 19.692 -6.691 1.00 81.94 560 GLU A N 1
ATOM 4658 C CA . GLU A 1 560 ? 1.946 20.189 -5.944 1.00 81.94 560 GLU A CA 1
ATOM 4659 C C . GLU A 1 560 ? 0.913 20.878 -6.847 1.00 81.94 560 GLU A C 1
ATOM 4661 O O . GLU A 1 560 ? -0.285 20.615 -6.719 1.00 81.94 560 GLU A O 1
ATOM 4666 N N . GLN A 1 561 ? 1.362 21.721 -7.782 1.00 83.44 561 GLN A N 1
ATOM 4667 C CA . GLN A 1 561 ? 0.480 22.400 -8.735 1.00 83.44 561 GLN A CA 1
ATOM 4668 C C . GLN A 1 561 ? -0.227 21.393 -9.645 1.00 83.44 561 GLN A C 1
ATOM 4670 O O . GLN A 1 561 ? -1.450 21.444 -9.763 1.00 83.44 561 GLN A O 1
ATOM 4675 N N . ALA A 1 562 ? 0.510 20.430 -10.204 1.00 81.44 562 ALA A N 1
ATOM 4676 C CA . ALA A 1 562 ? -0.061 19.379 -11.041 1.00 81.44 562 ALA A CA 1
ATOM 4677 C C . ALA A 1 562 ? -1.127 18.575 -10.284 1.00 81.44 562 ALA A C 1
ATOM 4679 O O . ALA A 1 562 ? -2.238 18.391 -10.776 1.00 81.44 562 ALA A O 1
ATOM 4680 N N . ARG A 1 563 ? -0.850 18.175 -9.035 1.00 84.31 563 ARG A N 1
ATOM 4681 C CA . ARG A 1 563 ? -1.823 17.438 -8.212 1.00 84.31 563 ARG A CA 1
ATOM 4682 C C . ARG A 1 563 ? -3.088 18.243 -7.943 1.00 84.31 563 ARG A C 1
ATOM 4684 O O . ARG A 1 563 ? -4.173 17.673 -8.011 1.00 84.31 563 ARG A O 1
ATOM 4691 N N . LYS A 1 564 ? -2.971 19.544 -7.651 1.00 85.19 564 LYS A N 1
ATOM 4692 C CA . LYS A 1 564 ? -4.139 20.420 -7.455 1.00 85.19 564 LYS A CA 1
ATOM 4693 C C . LYS A 1 564 ? -4.993 20.489 -8.720 1.00 85.19 564 LYS A C 1
ATOM 4695 O O . LYS A 1 564 ? -6.192 20.254 -8.627 1.00 85.19 564 LYS A O 1
ATOM 4700 N N . GLN A 1 565 ? -4.375 20.727 -9.879 1.00 85.62 565 GLN A N 1
ATOM 4701 C CA . GLN A 1 565 ? -5.069 20.794 -11.172 1.00 85.62 565 GLN A CA 1
ATOM 4702 C C . GLN A 1 565 ? -5.775 19.471 -11.511 1.00 85.62 565 GLN A C 1
ATOM 4704 O O . GLN A 1 565 ? -6.961 19.463 -11.831 1.00 85.62 565 GLN A O 1
ATOM 4709 N N . ILE A 1 566 ? -5.087 18.337 -11.341 1.00 87.19 566 ILE A N 1
ATOM 4710 C CA . ILE A 1 566 ? -5.649 17.008 -11.618 1.00 87.19 566 ILE A CA 1
ATOM 4711 C C . ILE A 1 566 ? -6.874 16.724 -10.738 1.00 87.19 566 ILE A C 1
ATOM 4713 O O . ILE A 1 566 ? -7.875 16.198 -11.233 1.00 87.19 566 ILE A O 1
ATOM 4717 N N . LEU A 1 567 ? -6.810 17.081 -9.448 1.00 84.94 567 LEU A N 1
ATOM 4718 C CA . LEU A 1 567 ? -7.882 16.830 -8.479 1.00 84.94 567 LEU A CA 1
ATOM 4719 C C . LEU A 1 567 ? -9.152 17.646 -8.736 1.00 84.94 567 LEU A C 1
ATOM 4721 O O . LEU A 1 567 ? -10.234 17.144 -8.436 1.00 84.94 567 LEU A O 1
ATOM 4725 N N . ILE A 1 568 ? -9.031 18.855 -9.294 1.00 87.44 568 ILE A N 1
ATOM 4726 C CA . ILE A 1 568 ? -10.180 19.687 -9.695 1.00 87.44 568 ILE A CA 1
ATOM 4727 C C . ILE A 1 568 ? -10.689 19.364 -11.108 1.00 87.44 568 ILE A C 1
ATOM 4729 O O . ILE A 1 568 ? -11.607 20.014 -11.590 1.00 87.44 568 ILE A O 1
ATOM 4733 N N . GLY A 1 569 ? -10.117 18.347 -11.764 1.00 84.12 569 GLY A N 1
ATOM 4734 C CA . GLY A 1 569 ? -10.542 17.883 -13.086 1.00 84.12 569 GLY A CA 1
ATOM 4735 C C . GLY A 1 569 ? -9.868 18.594 -14.258 1.00 84.12 569 GLY A C 1
ATOM 4736 O O . GLY A 1 569 ? -10.110 18.220 -15.402 1.00 84.12 569 GLY A O 1
ATOM 4737 N N . ASN A 1 570 ? -8.974 19.549 -13.998 1.00 86.75 570 ASN A N 1
ATOM 4738 C CA . ASN A 1 570 ? -8.245 20.231 -15.057 1.00 86.75 570 ASN A CA 1
ATOM 4739 C C . ASN A 1 570 ? -7.215 19.290 -15.693 1.00 86.75 570 ASN A C 1
ATOM 4741 O O . ASN A 1 570 ? -6.594 18.448 -15.029 1.00 86.75 570 ASN A O 1
ATOM 4745 N N . ARG A 1 571 ? -7.043 19.441 -17.004 1.00 87.38 571 ARG A N 1
ATOM 4746 C CA . ARG A 1 571 ? -6.013 18.777 -17.805 1.00 87.38 571 ARG A CA 1
ATOM 4747 C C . ARG A 1 571 ? -5.294 19.829 -18.648 1.00 87.38 571 ARG A C 1
ATOM 4749 O O . ARG A 1 571 ? -5.914 20.848 -18.959 1.00 87.38 571 ARG A O 1
ATOM 4756 N N . PRO A 1 572 ? -4.017 19.608 -18.995 1.00 84.12 572 PRO A N 1
ATOM 4757 C CA . PRO A 1 572 ? -3.302 20.496 -19.900 1.00 84.12 572 PRO A CA 1
ATOM 4758 C C . PRO A 1 572 ? -4.061 20.687 -21.221 1.00 84.12 572 PRO A C 1
ATOM 4760 O O . PRO A 1 572 ? -4.723 19.765 -21.712 1.00 84.12 572 PRO A O 1
ATOM 4763 N N . GLN A 1 573 ? -4.003 21.897 -21.774 1.00 84.25 573 GLN A N 1
ATOM 4764 C CA . GLN A 1 573 ? -4.669 22.208 -23.033 1.00 84.25 573 GLN A CA 1
ATOM 4765 C C . GLN A 1 573 ? -3.897 21.576 -24.193 1.00 84.25 573 GLN A C 1
ATOM 4767 O O . GLN A 1 573 ? -2.686 21.702 -24.279 1.00 84.25 573 GLN A O 1
ATOM 4772 N N . TRP A 1 574 ? -4.607 20.930 -25.117 1.00 84.06 574 TRP A N 1
ATOM 4773 C CA . TRP A 1 574 ? -3.996 20.426 -26.345 1.00 84.06 574 TRP A CA 1
ATOM 4774 C C . TRP A 1 574 ? -3.882 21.551 -27.372 1.00 84.06 574 TRP A C 1
ATOM 4776 O O . TRP A 1 574 ? -4.912 21.994 -27.890 1.00 84.06 574 TRP A O 1
ATOM 4786 N N . TYR A 1 575 ? -2.662 21.995 -27.665 1.00 78.62 575 TYR A N 1
ATOM 4787 C CA . TYR A 1 575 ? -2.392 23.081 -28.617 1.00 78.62 575 TYR A CA 1
ATOM 4788 C C . TYR A 1 575 ? -1.542 22.650 -29.824 1.00 78.62 575 TYR A C 1
ATOM 4790 O O . TYR A 1 575 ? -1.330 23.453 -30.723 1.00 78.62 575 TYR A O 1
ATOM 4798 N N . SER A 1 576 ? -1.079 21.396 -29.871 1.00 72.81 576 SER A N 1
ATOM 4799 C CA . SER A 1 576 ? -0.376 20.839 -31.033 1.00 72.81 576 SER A CA 1
ATOM 4800 C C . SER A 1 576 ? -1.329 20.491 -32.181 1.00 72.81 576 SER A C 1
ATOM 4802 O O . SER A 1 576 ? -2.421 19.957 -31.953 1.00 72.81 576 SER A O 1
ATOM 4804 N N . ASP A 1 577 ? -0.858 20.672 -33.416 1.00 66.06 577 ASP A N 1
ATOM 4805 C CA . ASP A 1 577 ? -1.543 20.259 -34.649 1.00 66.06 577 ASP A CA 1
ATOM 4806 C C . ASP A 1 577 ? -1.649 18.726 -34.797 1.00 66.06 577 ASP A C 1
ATOM 4808 O O . ASP A 1 577 ? -2.318 18.216 -35.699 1.00 66.06 577 ASP A O 1
ATOM 4812 N N . CYS A 1 578 ? -1.016 17.953 -33.905 1.00 69.44 578 CYS A N 1
ATOM 4813 C CA . CYS A 1 578 ? -1.136 16.497 -33.860 1.00 69.44 578 CYS A CA 1
ATOM 4814 C C . CYS A 1 578 ? -2.519 16.059 -33.337 1.00 69.44 578 CYS A C 1
ATOM 4816 O O . CYS A 1 578 ? -2.674 15.572 -32.217 1.00 69.44 578 CYS A O 1
ATOM 4818 N N . VAL A 1 579 ? -3.565 16.212 -34.144 1.00 75.38 579 VAL A N 1
ATOM 4819 C CA . VAL A 1 579 ? -4.937 15.852 -33.743 1.00 75.38 579 VAL A CA 1
ATOM 4820 C C . VAL A 1 579 ? -5.140 14.344 -33.558 1.00 75.38 579 VAL A C 1
ATOM 4822 O O . VAL A 1 579 ? -6.021 13.941 -32.803 1.00 75.38 579 VAL A O 1
ATOM 4825 N N . ALA A 1 580 ? -4.303 13.507 -34.178 1.00 80.19 580 ALA A N 1
ATOM 4826 C CA . ALA A 1 580 ? -4.441 12.050 -34.168 1.00 80.19 580 ALA A CA 1
ATOM 4827 C C . ALA A 1 580 ? -4.271 11.412 -32.772 1.00 80.19 580 ALA A C 1
ATOM 4829 O O . ALA A 1 580 ? -4.961 10.448 -32.442 1.00 80.19 580 ALA A O 1
ATOM 4830 N N . LEU A 1 581 ? -3.382 11.951 -31.927 1.00 85.38 581 LEU A N 1
ATOM 4831 C CA . LEU A 1 581 ? -3.103 11.407 -30.587 1.00 85.38 581 LEU A CA 1
ATOM 4832 C C . LEU A 1 581 ? -4.007 11.987 -29.491 1.00 85.38 581 LEU A C 1
ATOM 4834 O O . LEU A 1 581 ? -4.138 11.389 -28.417 1.00 85.38 581 LEU A O 1
ATOM 4838 N N . LYS A 1 582 ? -4.666 13.120 -29.758 1.00 88.62 582 LYS A N 1
ATOM 4839 C CA . LYS A 1 582 ? -5.516 13.822 -28.790 1.00 88.62 582 LYS A CA 1
ATOM 4840 C C . LYS A 1 582 ? -6.641 12.940 -28.224 1.00 88.62 582 LYS A C 1
ATOM 4842 O O . LYS A 1 582 ? -6.754 12.886 -26.997 1.00 88.62 582 LYS A O 1
ATOM 4847 N N . PRO A 1 583 ? -7.434 12.201 -29.032 1.00 91.69 583 PRO A N 1
ATOM 4848 C CA . PRO A 1 583 ? -8.506 11.359 -28.499 1.00 91.69 583 PRO A CA 1
ATOM 4849 C C . PRO A 1 583 ? -7.981 10.240 -27.596 1.00 91.69 583 PRO A C 1
ATOM 4851 O O . PRO A 1 583 ? -8.581 9.942 -26.566 1.00 91.69 583 PRO A O 1
ATOM 4854 N N . LEU A 1 584 ? -6.845 9.635 -27.956 1.00 93.56 584 LEU A N 1
ATOM 4855 C CA . LEU A 1 584 ? -6.221 8.580 -27.160 1.00 93.56 584 LEU A CA 1
ATOM 4856 C C . LEU A 1 584 ? -5.735 9.121 -25.810 1.00 93.56 584 LEU A C 1
ATOM 4858 O O . LEU A 1 584 ? -6.060 8.552 -24.771 1.00 93.56 584 LEU A O 1
ATOM 4862 N N . CYS A 1 585 ? -5.024 10.251 -25.820 1.00 92.62 585 CYS A N 1
ATOM 4863 C CA . CYS A 1 585 ? -4.548 10.922 -24.611 1.00 92.62 585 CYS A CA 1
ATOM 4864 C C . CYS A 1 585 ? -5.711 11.292 -23.670 1.00 92.62 585 CYS A C 1
ATOM 4866 O O . CYS A 1 585 ? -5.679 10.970 -22.482 1.00 92.62 585 CYS A O 1
ATOM 4868 N N . GLN A 1 586 ? -6.791 11.873 -24.208 1.00 92.69 586 GLN A N 1
ATOM 4869 C CA . GLN A 1 586 ? -7.987 12.221 -23.432 1.00 92.69 586 GLN A CA 1
ATOM 4870 C C . GLN A 1 586 ? -8.681 10.993 -22.828 1.00 92.69 586 GLN A C 1
ATOM 4872 O O . GLN A 1 586 ? -9.084 11.041 -21.666 1.00 92.69 586 GLN A O 1
ATOM 4877 N N . ARG A 1 587 ? -8.769 9.880 -23.570 1.00 95.50 587 ARG A N 1
ATOM 4878 C CA . ARG A 1 587 ? -9.305 8.609 -23.053 1.00 95.50 587 ARG A CA 1
ATOM 4879 C C . ARG A 1 587 ? -8.445 8.031 -21.928 1.00 95.50 587 ARG A C 1
ATOM 4881 O O . ARG A 1 587 ? -8.992 7.530 -20.951 1.00 95.50 587 ARG A O 1
ATOM 4888 N N . CYS A 1 588 ? -7.118 8.128 -22.015 1.00 95.88 588 CYS A N 1
ATOM 4889 C CA . CYS A 1 588 ? -6.228 7.736 -20.916 1.00 95.88 588 CYS A CA 1
ATOM 4890 C C . CYS A 1 588 ? -6.448 8.589 -19.653 1.00 95.88 588 CYS A C 1
ATOM 4892 O O . CYS A 1 588 ? -6.283 8.103 -18.535 1.00 95.88 588 CYS A O 1
ATOM 4894 N N . TRP A 1 589 ? -6.857 9.848 -19.812 1.00 95.12 589 TRP A N 1
ATOM 4895 C CA . TRP A 1 589 ? -7.099 10.792 -18.720 1.00 95.12 589 TRP A CA 1
ATOM 4896 C C . TRP A 1 589 ? -8.510 10.784 -18.132 1.00 95.12 589 TRP A C 1
ATOM 4898 O O . TRP A 1 589 ? -8.792 11.628 -17.263 1.00 95.12 589 TRP A O 1
ATOM 4908 N N . ASP A 1 590 ? -9.365 9.849 -18.558 1.00 94.25 590 ASP A N 1
ATOM 4909 C CA . ASP A 1 590 ? -10.742 9.759 -18.082 1.00 94.25 590 ASP A CA 1
ATOM 4910 C C . ASP A 1 590 ? -10.781 9.728 -16.535 1.00 94.25 590 ASP A C 1
ATOM 4912 O O . ASP A 1 590 ? -10.021 8.973 -15.899 1.00 94.25 590 ASP A O 1
ATOM 4916 N N . PRO A 1 591 ? -11.611 10.579 -15.896 1.00 88.50 591 PRO A N 1
ATOM 4917 C CA . PRO A 1 591 ? -11.761 10.596 -14.445 1.00 88.50 591 PRO A CA 1
ATOM 4918 C C . PRO A 1 591 ? -12.163 9.242 -13.857 1.00 88.50 591 PRO A C 1
ATOM 4920 O O . PRO A 1 591 ? -11.764 8.942 -12.732 1.00 88.50 591 PRO A O 1
ATOM 4923 N N . ASN A 1 592 ? -12.926 8.436 -14.599 1.00 90.94 592 ASN A N 1
ATOM 4924 C CA . ASN A 1 592 ? -13.290 7.076 -14.235 1.00 90.94 592 ASN A CA 1
ATOM 4925 C C . ASN A 1 592 ? -12.247 6.082 -14.789 1.00 90.94 592 ASN A C 1
ATOM 4927 O O . ASN A 1 592 ? -12.168 5.897 -16.006 1.00 90.94 592 ASN A O 1
ATOM 4931 N N . PRO A 1 593 ? -11.487 5.374 -13.930 1.00 92.81 593 PRO A N 1
ATOM 4932 C CA . PRO A 1 593 ? -10.494 4.391 -14.368 1.00 92.81 593 PRO A CA 1
ATOM 4933 C C . PRO A 1 593 ? -11.041 3.313 -15.312 1.00 92.81 593 PRO A C 1
ATOM 4935 O O . PRO A 1 593 ? -10.313 2.847 -16.185 1.00 92.81 593 PRO A O 1
ATOM 4938 N N . GLN A 1 594 ? -12.321 2.946 -15.181 1.00 93.12 594 GLN A N 1
ATOM 4939 C CA . GLN A 1 594 ? -12.952 1.906 -16.003 1.00 93.12 594 GLN A CA 1
ATOM 4940 C C . GLN A 1 594 ? -13.173 2.325 -17.462 1.00 93.12 594 GLN A C 1
ATOM 4942 O O . GLN A 1 594 ? -13.220 1.473 -18.341 1.00 93.12 594 GLN A O 1
ATOM 4947 N N . ASN A 1 595 ? -13.268 3.628 -17.730 1.00 94.75 595 ASN A N 1
ATOM 4948 C CA . ASN A 1 595 ? -13.435 4.158 -19.085 1.00 94.75 595 ASN A CA 1
ATOM 4949 C C . ASN A 1 595 ? -12.100 4.285 -19.834 1.00 94.75 595 ASN A C 1
ATOM 4951 O O . ASN A 1 595 ? -12.076 4.474 -21.054 1.00 94.75 595 ASN A O 1
ATOM 4955 N N . ARG A 1 596 ? -10.976 4.211 -19.109 1.00 97.06 596 ARG A N 1
ATOM 4956 C CA . ARG A 1 596 ? -9.645 4.289 -19.709 1.00 97.06 596 ARG A CA 1
ATOM 4957 C C . ARG A 1 596 ? -9.383 3.020 -20.523 1.00 97.06 596 ARG A C 1
ATOM 4959 O O . ARG A 1 596 ? -9.758 1.931 -20.075 1.00 97.06 596 ARG A O 1
ATOM 4966 N N . PRO A 1 597 ? -8.705 3.120 -21.677 1.00 96.94 597 PRO A N 1
ATOM 4967 C CA . PRO A 1 597 ? -8.368 1.949 -22.476 1.00 96.94 597 PRO A CA 1
ATOM 4968 C C . PRO A 1 597 ? -7.419 1.012 -21.713 1.00 96.94 597 PRO A C 1
ATOM 4970 O O . PRO A 1 597 ? -6.819 1.370 -20.702 1.00 96.94 597 PRO A O 1
ATOM 4973 N N . THR A 1 598 ? -7.320 -0.227 -22.157 1.00 94.88 598 THR A N 1
ATOM 4974 C CA . THR A 1 598 ? -6.273 -1.181 -21.766 1.00 94.88 598 THR A CA 1
ATOM 4975 C C . THR A 1 598 ? -5.015 -0.946 -22.597 1.00 94.88 598 THR A C 1
ATOM 4977 O O . THR A 1 598 ? -5.085 -0.381 -23.692 1.00 94.88 598 THR A O 1
ATOM 4980 N N . PHE A 1 599 ? -3.857 -1.418 -22.134 1.00 93.81 599 PHE A N 1
ATOM 4981 C CA . PHE A 1 599 ? -2.628 -1.324 -22.933 1.00 93.81 599 PHE A CA 1
ATOM 4982 C C . PHE A 1 599 ? -2.714 -2.063 -24.279 1.00 93.81 599 PHE A C 1
ATOM 4984 O O . PHE A 1 599 ? -2.165 -1.585 -25.271 1.00 93.81 599 PHE A O 1
ATOM 4991 N N . ALA A 1 600 ? -3.483 -3.154 -24.357 1.00 92.38 600 ALA A N 1
ATOM 4992 C CA . ALA A 1 600 ? -3.761 -3.851 -25.613 1.00 92.38 600 ALA A CA 1
ATOM 4993 C C . ALA A 1 600 ? -4.552 -2.977 -26.607 1.00 92.38 600 ALA A C 1
ATOM 4995 O O . ALA A 1 600 ? -4.195 -2.892 -27.783 1.00 92.38 600 ALA A O 1
ATOM 4996 N N . GLU A 1 601 ? -5.588 -2.273 -26.139 1.00 94.56 601 GLU A N 1
ATOM 4997 C CA . GLU A 1 601 ? -6.346 -1.326 -26.968 1.00 94.56 601 GLU A CA 1
ATOM 4998 C C . GLU A 1 601 ? -5.487 -0.131 -27.394 1.00 94.56 601 GLU A C 1
ATOM 5000 O O . GLU A 1 601 ? -5.552 0.293 -28.545 1.00 94.56 601 GLU A O 1
ATOM 5005 N N . ILE A 1 602 ? -4.653 0.396 -26.490 1.00 95.31 602 ILE A N 1
ATOM 5006 C CA . ILE A 1 602 ? -3.709 1.481 -26.791 1.00 95.31 602 ILE A CA 1
ATOM 5007 C C . ILE A 1 602 ? -2.744 1.051 -27.903 1.00 95.31 602 ILE A C 1
ATOM 5009 O O . ILE A 1 602 ? -2.604 1.770 -28.893 1.00 95.31 602 ILE A O 1
ATOM 5013 N N . LYS A 1 603 ? -2.119 -0.130 -27.776 1.00 93.50 603 LYS A N 1
ATOM 5014 C CA . LYS A 1 603 ? -1.229 -0.704 -28.798 1.00 93.50 603 LYS A CA 1
ATOM 5015 C C . LYS A 1 603 ? -1.941 -0.818 -30.142 1.00 93.50 603 LYS A C 1
ATOM 5017 O O . LYS A 1 603 ? -1.389 -0.398 -31.159 1.00 93.50 603 LYS A O 1
ATOM 5022 N N . TYR A 1 604 ? -3.164 -1.351 -30.150 1.00 92.44 604 TYR A N 1
ATOM 5023 C CA . TYR A 1 604 ? -3.965 -1.478 -31.365 1.00 92.44 604 TYR A CA 1
ATOM 5024 C C . TYR A 1 604 ? -4.206 -0.115 -32.026 1.00 92.44 604 TYR A C 1
ATOM 5026 O O . TYR A 1 604 ? -3.880 0.055 -33.198 1.00 92.44 604 TYR A O 1
ATOM 5034 N N . ILE A 1 605 ? -4.684 0.879 -31.268 1.00 92.50 605 ILE A N 1
ATOM 5035 C CA . ILE A 1 605 ? -4.955 2.234 -31.776 1.00 92.50 605 ILE A CA 1
ATOM 5036 C C . ILE A 1 605 ? -3.686 2.860 -32.366 1.00 92.50 605 ILE A C 1
ATOM 5038 O O . ILE A 1 605 ? -3.715 3.354 -33.489 1.00 92.50 605 ILE A O 1
ATOM 5042 N N . LEU A 1 606 ? -2.564 2.807 -31.646 1.00 90.12 606 LEU A N 1
ATOM 5043 C CA . LEU A 1 606 ? -1.292 3.372 -32.107 1.00 90.12 606 LEU A CA 1
ATOM 5044 C C . LEU A 1 606 ? -0.752 2.658 -33.353 1.00 90.12 606 LEU A C 1
ATOM 5046 O O . LEU A 1 606 ? -0.204 3.308 -34.240 1.00 90.12 606 LEU A O 1
ATOM 5050 N N . THR A 1 607 ? -0.956 1.343 -33.453 1.00 88.31 607 THR A N 1
ATOM 5051 C CA . THR A 1 607 ? -0.584 0.562 -34.642 1.00 88.31 607 THR A CA 1
ATOM 5052 C C . THR A 1 607 ? -1.432 0.960 -35.849 1.00 88.31 607 THR A C 1
ATOM 5054 O O . THR A 1 607 ? -0.889 1.131 -36.935 1.00 88.31 607 THR A O 1
ATOM 5057 N N . GLN A 1 608 ? -2.740 1.172 -35.669 1.00 87.12 608 GLN A N 1
ATOM 5058 C CA . GLN A 1 608 ? -3.616 1.644 -36.747 1.00 87.12 608 GLN A CA 1
ATOM 5059 C C . GLN A 1 608 ? -3.232 3.052 -37.215 1.00 87.12 608 GLN A C 1
ATOM 5061 O O . GLN A 1 608 ? -3.134 3.290 -38.414 1.00 87.12 608 GLN A O 1
ATOM 5066 N N . LEU A 1 609 ? -2.922 3.961 -36.286 1.00 83.56 609 LEU A N 1
ATOM 5067 C CA . LEU A 1 609 ? -2.434 5.303 -36.626 1.00 83.56 609 LEU A CA 1
ATOM 5068 C C . LEU A 1 609 ? -1.097 5.271 -37.390 1.00 83.56 609 LEU A C 1
ATOM 5070 O O . LEU A 1 609 ? -0.835 6.160 -38.198 1.00 83.56 609 LEU A O 1
ATOM 5074 N N . CYS A 1 610 ? -0.280 4.235 -37.172 1.00 77.31 610 CYS A N 1
ATOM 5075 C CA . CYS A 1 610 ? 0.950 3.994 -37.925 1.00 77.31 610 CYS A CA 1
ATOM 5076 C C . CYS A 1 610 ? 0.708 3.389 -39.326 1.00 77.31 610 CYS A C 1
ATOM 5078 O O . CYS A 1 610 ? 1.582 3.513 -40.175 1.00 77.31 610 CYS A O 1
ATOM 5080 N N . GLN A 1 611 ? -0.420 2.706 -39.558 1.00 68.56 611 GLN A N 1
ATOM 5081 C CA . GLN A 1 611 ? -0.727 1.974 -40.802 1.00 68.56 611 GLN A CA 1
ATOM 5082 C C . GLN A 1 611 ? -1.615 2.747 -41.791 1.00 68.56 611 GLN A C 1
ATOM 5084 O O . GLN A 1 611 ? -1.755 2.311 -42.927 1.00 68.56 611 GLN A O 1
ATOM 5089 N N . GLN A 1 612 ? -2.231 3.859 -41.381 1.00 58.66 612 GLN A N 1
ATOM 5090 C CA . GLN A 1 612 ? -3.061 4.722 -42.239 1.00 58.66 612 GLN A CA 1
ATOM 5091 C C . GLN A 1 612 ? -2.232 5.598 -43.209 1.00 58.66 612 GLN A C 1
ATOM 5093 O O . GLN A 1 612 ? -2.538 6.777 -43.375 1.00 58.66 612 GLN A O 1
ATOM 5098 N N . ASP A 1 613 ? -1.182 5.031 -43.809 1.00 44.34 613 ASP A N 1
ATOM 5099 C CA . ASP A 1 613 ? -0.341 5.652 -44.844 1.00 44.34 613 ASP A CA 1
ATOM 5100 C C . ASP A 1 613 ? -0.589 5.025 -46.221 1.00 44.34 613 ASP A C 1
ATOM 5102 O O . ASP A 1 613 ? -0.598 3.772 -46.311 1.00 44.34 613 ASP A O 1
#